Protein AF-W9G2S9-F1 (afdb_monomer_lite)

InterPro domains:
  IPR014756 Immunoglobulin E-set [SSF81296] (312-380)
  IPR025141 Domain of unknown function DUF4082 [PF13313] (405-549)
  IPR046540 N,N-dimethylformamidase beta subunit-like, C-terminal [PF20254] (1-252)

Structure (mmCIF, N/CA/C/O backbone):
data_AF-W9G2S9-F1
#
_entry.id   AF-W9G2S9-F1
#
loop_
_atom_site.group_PDB
_atom_site.id
_atom_site.type_symbol
_atom_site.label_atom_id
_atom_site.label_alt_id
_atom_site.label_comp_id
_atom_site.label_asym_id
_atom_site.label_entity_id
_atom_site.label_seq_id
_atom_site.pdbx_PDB_ins_code
_atom_site.Cartn_x
_atom_site.Cartn_y
_atom_site.Cartn_z
_at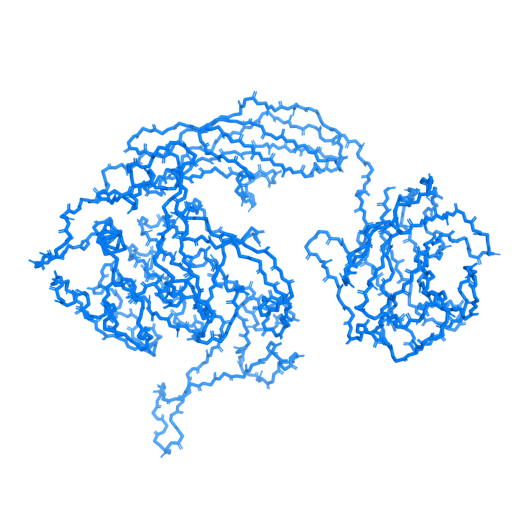om_site.occupancy
_atom_site.B_iso_or_equiv
_atom_site.auth_seq_id
_atom_site.auth_comp_id
_atom_site.auth_asym_id
_atom_site.auth_atom_id
_atom_site.pdbx_PDB_model_num
ATOM 1 N N . TYR A 1 1 ? 0.382 -3.403 25.874 1.00 88.31 1 TYR A N 1
ATOM 2 C CA . TYR A 1 1 ? -0.027 -2.939 27.218 1.00 88.31 1 TYR A CA 1
ATOM 3 C C . TYR A 1 1 ? -0.765 -1.590 27.202 1.00 88.31 1 TYR A C 1
ATOM 5 O O . TYR A 1 1 ? -1.864 -1.560 27.743 1.00 88.31 1 TYR A O 1
ATOM 13 N N . PRO A 1 2 ? -0.284 -0.513 26.546 1.00 94.88 2 PRO A N 1
ATOM 14 C CA . PRO A 1 2 ? -0.912 0.822 26.640 1.00 94.88 2 PRO A CA 1
ATOM 15 C C . PRO A 1 2 ? -2.364 0.879 26.147 1.00 94.88 2 PRO A C 1
ATOM 17 O O . PRO A 1 2 ? -3.220 1.477 26.788 1.00 94.88 2 PRO A O 1
ATOM 20 N N . MET A 1 3 ? -2.672 0.163 25.059 1.00 97.12 3 MET A N 1
ATOM 21 C CA . MET A 1 3 ? -4.046 0.021 24.559 1.00 97.12 3 MET A CA 1
ATOM 22 C C . MET A 1 3 ? -4.987 -0.608 25.594 1.00 97.12 3 MET A C 1
ATOM 24 O O . MET A 1 3 ? -6.115 -0.159 25.731 1.00 97.12 3 MET A O 1
ATOM 28 N N . ILE A 1 4 ? -4.530 -1.633 26.322 1.00 96.38 4 ILE A N 1
ATOM 29 C CA . ILE A 1 4 ? -5.339 -2.322 27.338 1.00 96.38 4 ILE A CA 1
ATOM 30 C C . ILE A 1 4 ? -5.705 -1.346 28.453 1.00 96.38 4 ILE A C 1
ATOM 32 O O . ILE A 1 4 ? -6.880 -1.183 28.763 1.00 96.38 4 ILE A O 1
ATOM 36 N N . ARG A 1 5 ? -4.703 -0.637 28.990 1.00 96.06 5 ARG A N 1
ATOM 37 C CA . ARG A 1 5 ? -4.917 0.387 30.019 1.00 96.06 5 ARG A CA 1
ATOM 38 C C . ARG A 1 5 ? -5.914 1.441 29.564 1.00 96.06 5 ARG A C 1
ATOM 40 O O . ARG A 1 5 ? -6.806 1.794 30.324 1.00 96.06 5 ARG A O 1
ATOM 47 N N . TRP A 1 6 ? -5.750 1.931 28.336 1.00 97.69 6 TRP A N 1
ATOM 48 C CA . TRP A 1 6 ? -6.639 2.932 27.765 1.00 97.69 6 TRP A CA 1
ATOM 49 C C . TRP A 1 6 ? -8.068 2.395 27.641 1.00 97.69 6 TRP A C 1
ATOM 51 O O . TRP A 1 6 ? -8.980 2.973 28.215 1.00 97.69 6 TRP A O 1
ATOM 61 N N . LEU A 1 7 ? -8.265 1.247 26.985 1.00 97.81 7 LEU A N 1
ATOM 62 C CA . LEU A 1 7 ? -9.583 0.629 26.811 1.00 97.81 7 LEU A CA 1
ATOM 63 C C . LEU A 1 7 ? -10.314 0.407 28.141 1.00 97.81 7 LEU A C 1
ATOM 65 O O . LEU A 1 7 ? -11.495 0.734 28.252 1.00 97.81 7 LEU A O 1
ATOM 69 N N . GLU A 1 8 ? -9.620 -0.131 29.144 1.00 97.06 8 GLU A N 1
ATOM 70 C CA . GLU A 1 8 ? -10.202 -0.398 30.462 1.00 97.06 8 GLU A CA 1
ATOM 71 C C . GLU A 1 8 ? -10.484 0.892 31.242 1.00 97.06 8 GLU A C 1
ATOM 73 O O . GLU A 1 8 ? -11.536 0.997 31.870 1.00 97.06 8 GLU A O 1
ATOM 78 N N . ARG A 1 9 ? -9.600 1.897 31.163 1.00 96.62 9 ARG A N 1
ATOM 79 C CA . ARG A 1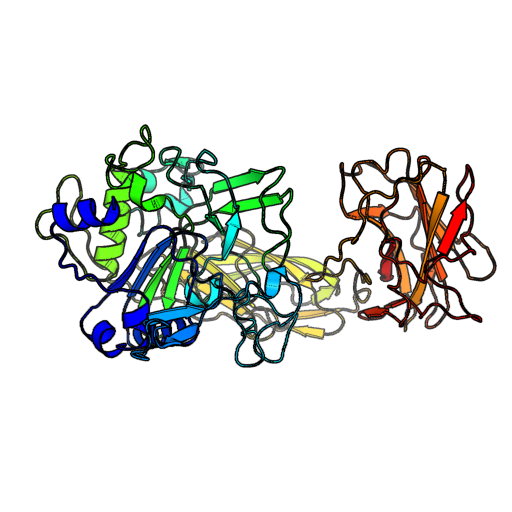 9 ? -9.802 3.210 31.800 1.00 96.62 9 ARG A CA 1
ATOM 80 C C . ARG A 1 9 ? -11.003 3.953 31.216 1.00 96.62 9 ARG A C 1
ATOM 82 O O . ARG A 1 9 ? -11.805 4.491 31.973 1.00 96.62 9 ARG A O 1
ATOM 89 N N . GLU A 1 10 ? -11.150 3.946 29.892 1.00 97.69 10 GLU A N 1
ATOM 90 C CA . GLU A 1 10 ? -12.299 4.553 29.206 1.00 97.69 10 GLU A CA 1
ATOM 91 C C . GLU A 1 10 ? -13.591 3.710 29.358 1.00 97.69 10 GLU A C 1
ATOM 93 O O . GLU A 1 10 ? -14.683 4.137 28.977 1.00 97.69 10 GLU A O 1
ATOM 98 N N . GLY A 1 11 ? -13.497 2.502 29.927 1.00 97.25 11 GLY A N 1
ATOM 99 C CA . GLY A 1 11 ? -14.644 1.651 30.240 1.00 97.25 11 GLY A CA 1
ATOM 100 C C . GLY A 1 11 ? -15.232 0.911 29.036 1.00 97.25 11 GLY A C 1
ATOM 101 O O . GLY A 1 11 ? -16.444 0.701 28.983 1.00 97.25 11 GLY A O 1
ATOM 102 N N . TYR A 1 12 ? -14.415 0.530 28.050 1.00 97.31 12 TYR A N 1
ATOM 103 C CA . TYR A 1 12 ? -14.862 -0.335 26.954 1.00 97.31 12 TYR A CA 1
ATOM 104 C C . TYR A 1 12 ? -15.063 -1.782 27.429 1.00 97.31 12 TYR A C 1
ATOM 106 O O . TYR A 1 12 ? -14.259 -2.334 28.180 1.00 97.31 12 TYR A O 1
ATOM 114 N N . GLY A 1 13 ? -16.121 -2.433 26.937 1.00 96.25 13 GLY A N 1
ATOM 115 C CA . GLY A 1 13 ? -16.363 -3.857 27.172 1.00 96.25 13 GLY A CA 1
ATOM 116 C C . GLY A 1 13 ? -15.398 -4.727 26.368 1.00 96.25 13 GLY A C 1
ATOM 117 O O . GLY A 1 13 ? -15.648 -5.003 25.197 1.00 96.25 13 GLY A O 1
ATOM 118 N N . VAL A 1 14 ? -14.301 -5.155 26.992 1.00 96.62 14 VAL A N 1
ATOM 119 C CA . VAL A 1 14 ? -13.235 -5.934 26.345 1.00 96.62 14 VAL A CA 1
ATOM 120 C C . VAL A 1 14 ? -13.203 -7.388 26.812 1.00 96.62 14 VAL A C 1
ATOM 122 O O . VAL A 1 14 ? -13.628 -7.743 27.911 1.00 96.62 14 VAL A O 1
ATOM 125 N N . SER A 1 15 ? -12.693 -8.264 25.954 1.00 96.62 15 SER A N 1
ATOM 126 C CA . SER A 1 15 ? -12.317 -9.637 26.293 1.00 96.62 15 SER A CA 1
ATOM 127 C C . SER A 1 15 ? -10.987 -9.952 25.621 1.00 96.62 15 SER A C 1
ATOM 129 O O . SER A 1 15 ? -10.675 -9.388 24.574 1.00 96.62 15 SER A O 1
ATOM 131 N N . TYR A 1 16 ? -10.214 -10.857 26.214 1.00 95.69 16 TYR A N 1
ATOM 132 C CA . TYR A 1 16 ? -8.878 -11.205 25.739 1.00 95.69 16 TYR A CA 1
ATOM 133 C C . TYR A 1 16 ? -8.849 -12.639 25.233 1.00 95.69 16 TYR A C 1
ATOM 135 O O . TYR A 1 16 ? -9.390 -13.546 25.866 1.00 95.69 16 TYR A O 1
ATOM 143 N N . ILE A 1 17 ? -8.207 -12.832 24.088 1.00 95.25 17 ILE A N 1
ATOM 144 C CA . ILE A 1 17 ? -8.108 -14.115 23.401 1.00 95.25 17 ILE A CA 1
ATOM 145 C C . ILE A 1 17 ? -6.703 -14.253 22.804 1.00 95.25 17 ILE A C 1
ATOM 147 O O . ILE A 1 17 ? -6.117 -13.257 22.380 1.00 95.25 17 ILE A O 1
ATOM 151 N N . ALA A 1 18 ? -6.136 -15.461 22.805 1.00 93.88 18 ALA A N 1
ATOM 152 C CA . ALA A 1 18 ? -4.822 -15.711 22.209 1.00 93.88 18 ALA A CA 1
ATOM 153 C C . ALA A 1 18 ? -4.940 -16.004 20.701 1.00 93.88 18 ALA A C 1
ATOM 155 O O . ALA A 1 18 ? -5.977 -16.477 20.243 1.00 93.88 18 ALA A O 1
ATOM 156 N N . GLY A 1 19 ? -3.863 -15.817 19.927 1.00 91.81 19 GLY A N 1
ATOM 157 C CA . GLY A 1 19 ? -3.857 -16.141 18.487 1.00 91.81 19 GLY A CA 1
ATOM 158 C C . GLY A 1 19 ? -4.197 -17.609 18.179 1.00 91.81 19 GLY A C 1
ATOM 159 O O . GLY A 1 19 ? -4.899 -17.916 17.223 1.00 91.81 19 GLY A O 1
ATOM 160 N N . VAL A 1 20 ? -3.809 -18.545 19.053 1.00 94.94 20 VAL A N 1
ATOM 161 C CA . VAL A 1 20 ? -4.206 -19.960 18.913 1.00 94.94 20 VAL A CA 1
ATOM 162 C C . VAL A 1 20 ? -5.720 -20.164 19.011 1.00 94.94 20 VAL A C 1
ATOM 164 O O . VAL A 1 20 ? -6.272 -21.067 18.393 1.00 94.94 20 VAL A O 1
ATOM 167 N N . ASP A 1 21 ? -6.422 -19.315 19.754 1.00 95.06 21 ASP A N 1
ATOM 168 C CA . ASP A 1 21 ? -7.862 -19.448 19.950 1.00 95.06 21 ASP A CA 1
ATOM 169 C C . ASP A 1 21 ? -8.652 -18.920 18.758 1.00 95.06 21 ASP A C 1
ATOM 171 O O . ASP A 1 21 ? -9.721 -19.444 18.457 1.00 95.06 21 ASP A O 1
ATOM 175 N N . THR A 1 22 ? -8.126 -17.926 18.043 1.00 95.25 22 THR A N 1
ATOM 176 C CA . THR A 1 22 ? -8.714 -17.471 16.778 1.00 95.25 22 THR A CA 1
ATOM 177 C C . THR A 1 22 ? -8.480 -18.480 15.645 1.00 95.25 22 THR A C 1
ATOM 179 O O . THR A 1 22 ? -9.239 -18.495 14.676 1.00 95.25 22 THR A O 1
ATOM 182 N N . ASP A 1 23 ? -7.514 -19.391 15.796 1.00 95.12 23 ASP A N 1
ATOM 183 C CA . ASP A 1 23 ? -7.329 -20.572 14.944 1.00 95.12 23 ASP A CA 1
ATOM 184 C C . ASP A 1 23 ? -8.294 -21.718 15.316 1.00 95.12 23 ASP A C 1
ATOM 186 O O . ASP A 1 23 ? -9.129 -22.122 14.505 1.00 95.12 23 ASP A O 1
ATOM 190 N N . VAL A 1 24 ? -8.229 -22.209 16.562 1.00 93.38 24 VAL A N 1
ATOM 191 C CA . VAL A 1 24 ? -8.888 -23.468 16.972 1.00 93.38 24 VAL A CA 1
ATOM 192 C C . VAL A 1 24 ? -10.272 -23.289 17.603 1.00 93.38 24 VAL A C 1
ATOM 194 O O . VAL A 1 24 ? -11.005 -24.264 17.778 1.00 93.38 24 VAL A O 1
ATOM 197 N N . ARG A 1 25 ? -10.648 -22.059 17.974 1.00 94.31 25 ARG A N 1
ATOM 198 C CA . ARG A 1 25 ? -11.937 -21.714 18.603 1.00 94.31 25 ARG A CA 1
ATOM 199 C C . ARG A 1 25 ? -12.626 -20.528 17.899 1.00 94.31 25 ARG A C 1
ATOM 201 O O . ARG A 1 25 ? -13.074 -19.597 18.577 1.00 94.31 25 ARG A O 1
ATOM 208 N N . PRO A 1 26 ? -12.784 -20.545 16.559 1.00 95.25 26 PRO A N 1
ATOM 209 C CA . PRO A 1 26 ? -13.294 -19.398 15.800 1.00 95.25 26 PRO A CA 1
ATOM 210 C C . PRO A 1 26 ? -14.712 -18.966 16.182 1.00 95.25 26 PRO A C 1
ATOM 212 O O . PRO A 1 26 ? -15.088 -17.819 15.960 1.00 95.25 26 PRO A O 1
ATOM 215 N N . GLN A 1 27 ? -15.505 -19.847 16.797 1.00 95.81 27 GLN A N 1
ATOM 216 C CA . GLN A 1 27 ? -16.826 -19.512 17.325 1.00 95.81 27 GLN A CA 1
ATOM 217 C C . GLN A 1 27 ? -16.798 -18.389 18.373 1.00 95.81 27 GLN A C 1
ATOM 219 O O . GLN A 1 27 ? -17.804 -17.705 18.537 1.00 95.81 27 GLN A O 1
ATOM 224 N N . LEU A 1 28 ? -15.667 -18.174 19.059 1.00 96.38 28 LEU A N 1
ATOM 225 C CA . LEU A 1 28 ? -15.520 -17.091 20.036 1.00 96.38 28 LEU A CA 1
ATOM 226 C C . LEU A 1 28 ? -15.569 -15.708 19.377 1.00 96.38 28 LEU A C 1
ATOM 228 O O . LEU A 1 28 ? -16.063 -14.773 19.995 1.00 96.38 28 LEU A O 1
ATOM 232 N N . LEU A 1 29 ? -15.140 -15.588 18.113 1.00 96.06 29 LEU A N 1
ATOM 233 C CA . LEU A 1 29 ? -15.200 -14.331 17.357 1.00 96.06 29 LEU A CA 1
ATOM 234 C C . LEU A 1 29 ? -16.645 -13.847 17.162 1.00 96.06 29 LEU A C 1
ATOM 236 O O . LEU A 1 29 ? -16.899 -12.651 17.131 1.00 96.06 29 LEU A O 1
ATOM 240 N N . GLY A 1 30 ? -17.610 -14.770 17.077 1.00 93.25 30 GLY A N 1
ATOM 241 C CA . GLY A 1 30 ? -19.026 -14.440 16.889 1.00 93.25 30 GLY A CA 1
ATOM 242 C C . GLY A 1 30 ? -19.706 -13.801 18.105 1.00 93.25 30 GLY A C 1
ATOM 243 O O . GLY A 1 30 ? -20.882 -13.457 18.017 1.00 93.25 30 GLY A O 1
ATOM 244 N N . LEU A 1 31 ? -19.001 -13.665 19.233 1.00 95.56 31 LEU A N 1
ATOM 245 C CA . LEU A 1 31 ? -19.508 -13.041 20.459 1.00 95.56 31 LEU A CA 1
ATOM 246 C C . LEU A 1 31 ? -19.223 -11.531 20.523 1.00 95.56 31 LEU A C 1
ATOM 248 O O . LEU A 1 31 ? -19.703 -10.863 21.439 1.00 95.56 31 LEU A O 1
ATOM 252 N N . HIS A 1 32 ? -18.466 -10.990 19.563 1.00 95.62 32 HIS A N 1
ATOM 253 C CA . HIS A 1 32 ? -17.979 -9.611 19.574 1.00 95.62 32 HIS A CA 1
ATOM 254 C C . HIS A 1 32 ? -18.249 -8.916 18.235 1.00 95.62 32 HIS A C 1
ATOM 256 O O . HIS A 1 32 ? -18.316 -9.543 17.182 1.00 95.62 32 HIS A O 1
ATOM 262 N N . SER A 1 33 ? -18.409 -7.593 18.270 1.00 95.12 33 SER A N 1
ATOM 263 C CA . SER A 1 33 ? -18.627 -6.768 17.073 1.00 95.12 33 SER A CA 1
ATOM 264 C C . SER A 1 33 ? -17.333 -6.257 16.438 1.00 95.12 33 SER A C 1
ATOM 266 O O . SER A 1 33 ? -17.356 -5.836 15.281 1.00 95.12 33 SER A O 1
ATOM 268 N N . THR A 1 34 ? -16.218 -6.290 17.172 1.00 98.00 34 THR A N 1
ATOM 269 C CA . THR A 1 34 ? -14.922 -5.768 16.731 1.00 98.00 34 THR A CA 1
ATOM 270 C C . THR A 1 34 ? -13.794 -6.657 17.239 1.00 98.00 34 THR A C 1
ATOM 272 O O . THR A 1 34 ? -13.700 -6.916 18.438 1.00 98.00 34 THR A O 1
ATOM 275 N N . PHE A 1 35 ? -12.912 -7.075 16.335 1.00 98.19 35 PHE A N 1
ATOM 276 C CA . PHE A 1 35 ? -11.618 -7.667 16.661 1.00 98.19 35 PHE A CA 1
ATOM 277 C C . PHE A 1 35 ? -10.536 -6.586 16.644 1.00 98.19 35 PHE A C 1
ATOM 279 O O . PHE A 1 35 ? -10.482 -5.777 15.716 1.00 98.19 35 PHE A O 1
ATOM 286 N N . VAL A 1 36 ? -9.669 -6.586 17.657 1.00 98.25 36 VAL A N 1
ATOM 287 C CA . VAL A 1 36 ? -8.579 -5.616 17.795 1.00 98.25 36 VAL A CA 1
ATOM 288 C C . VAL A 1 36 ? -7.249 -6.360 17.894 1.00 98.25 36 VAL A C 1
ATOM 290 O O . VAL A 1 36 ? -7.060 -7.151 18.815 1.00 98.25 36 VAL A O 1
ATOM 293 N N . SER A 1 37 ? -6.329 -6.081 16.970 1.00 97.75 37 SER A N 1
ATOM 294 C CA . SER A 1 37 ? -4.927 -6.519 17.036 1.00 97.75 37 SER A CA 1
ATOM 295 C C . SER A 1 37 ? -4.043 -5.317 17.369 1.00 97.75 37 SER A C 1
ATOM 297 O O . SER A 1 37 ? -4.291 -4.209 16.892 1.00 97.75 37 SER A O 1
ATOM 299 N N . VAL A 1 38 ? -3.062 -5.497 18.255 1.00 95.31 38 VAL A N 1
ATOM 300 C CA . VAL A 1 38 ? -2.303 -4.393 18.861 1.00 95.31 38 VAL A CA 1
ATOM 301 C C . VAL A 1 38 ? -0.838 -4.769 19.003 1.00 95.31 38 VAL A C 1
ATOM 303 O O . VAL A 1 38 ? -0.520 -5.833 19.532 1.00 95.31 38 VAL A O 1
ATOM 306 N N . GLY A 1 39 ? 0.053 -3.838 18.672 1.00 92.31 39 GLY A N 1
ATOM 307 C CA . GLY A 1 39 ? 1.484 -4.012 18.878 1.00 92.31 39 GLY A CA 1
ATOM 308 C C . GLY A 1 39 ? 2.115 -4.719 17.692 1.00 92.31 39 GLY A C 1
ATOM 309 O O . GLY A 1 39 ? 2.110 -4.159 16.607 1.00 92.31 39 GLY A O 1
ATOM 310 N N . HIS A 1 40 ? 2.700 -5.898 17.906 1.00 95.31 40 HIS A N 1
ATOM 311 C CA . HIS A 1 40 ? 3.483 -6.599 16.886 1.00 95.31 40 HIS A CA 1
ATOM 312 C C . HIS A 1 40 ? 2.947 -8.012 16.654 1.00 95.31 40 HIS A C 1
ATOM 314 O O . HIS A 1 40 ? 3.381 -8.974 17.285 1.00 95.31 40 HIS A O 1
ATOM 320 N N . ASP A 1 41 ? 1.957 -8.122 15.772 1.00 95.31 41 ASP A N 1
ATOM 321 C CA . ASP A 1 41 ? 1.219 -9.364 15.505 1.00 95.31 41 ASP A CA 1
ATOM 322 C C . ASP A 1 41 ? 1.754 -10.085 14.248 1.00 95.31 41 ASP A C 1
ATOM 324 O O . ASP A 1 41 ? 1.032 -10.322 13.279 1.00 95.31 41 ASP A O 1
ATOM 328 N N . GLU A 1 42 ? 3.064 -10.363 14.233 1.00 96.50 42 GLU A N 1
ATOM 329 C CA . GLU A 1 42 ? 3.832 -10.735 13.026 1.00 96.50 42 GLU A CA 1
ATOM 330 C C . GLU A 1 42 ? 3.528 -12.140 12.473 1.00 96.50 42 GLU A C 1
ATOM 332 O O . GLU A 1 42 ? 3.575 -12.359 11.260 1.00 96.50 42 GLU A O 1
ATOM 337 N N . TYR A 1 43 ? 3.207 -13.102 13.343 1.00 96.25 43 TYR A N 1
ATOM 338 C CA . TYR A 1 43 ? 3.066 -14.518 12.984 1.00 96.25 43 TYR A CA 1
ATOM 339 C C . TYR A 1 43 ? 1.599 -14.926 12.972 1.00 96.25 43 TYR A C 1
ATOM 341 O O . TYR A 1 43 ? 0.938 -14.901 14.006 1.00 96.25 43 TYR A O 1
ATOM 349 N N . TRP A 1 44 ? 1.112 -15.358 11.809 1.00 95.62 44 TRP A N 1
ATOM 350 C CA . TRP A 1 44 ? -0.269 -15.797 11.625 1.00 95.62 44 TRP A CA 1
ATOM 351 C C . TRP A 1 44 ? -0.343 -17.169 10.969 1.00 95.62 44 TRP A C 1
ATOM 353 O O . TRP A 1 44 ? 0.335 -17.440 9.980 1.00 95.62 44 TRP A O 1
ATOM 363 N N . SER A 1 45 ? -1.220 -18.041 11.458 1.00 93.75 45 SER A N 1
ATOM 364 C CA . SER A 1 45 ? -1.547 -19.253 10.715 1.00 93.75 45 SER A CA 1
ATOM 365 C C . SER A 1 45 ? -2.509 -18.936 9.568 1.00 93.75 45 SER A C 1
ATOM 367 O O . SER A 1 45 ? -3.278 -17.967 9.604 1.00 93.75 45 SER A O 1
ATOM 369 N N . THR A 1 46 ? -2.518 -19.794 8.545 1.00 91.12 46 THR A N 1
ATOM 370 C CA . THR A 1 46 ? -3.502 -19.682 7.454 1.00 91.12 46 THR A CA 1
ATOM 371 C C . THR A 1 46 ? -4.938 -19.786 7.986 1.00 91.12 46 THR A C 1
ATOM 373 O O . THR A 1 46 ? -5.810 -19.032 7.555 1.00 91.12 46 THR A O 1
ATOM 376 N N . THR A 1 47 ? -5.185 -20.674 8.955 1.00 93.75 47 THR A N 1
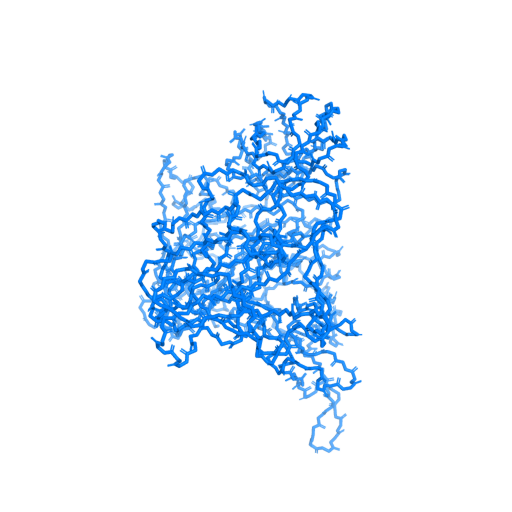ATOM 377 C CA . THR A 1 47 ? -6.508 -20.872 9.566 1.00 93.75 47 THR A CA 1
ATOM 378 C C . THR A 1 47 ? -6.944 -19.660 10.387 1.00 93.75 47 THR A C 1
ATOM 380 O O . THR A 1 47 ? -8.076 -19.207 10.237 1.00 93.75 47 THR A O 1
ATOM 383 N N . GLN A 1 48 ? -6.049 -19.078 11.190 1.00 96.06 48 GLN A N 1
ATOM 384 C CA . GLN A 1 48 ? -6.313 -17.856 11.950 1.00 96.06 48 GLN A CA 1
ATOM 385 C C . GLN A 1 48 ? -6.730 -16.713 11.018 1.00 96.06 48 GLN A C 1
ATOM 387 O O . GLN A 1 48 ? -7.771 -16.088 11.231 1.00 96.06 48 GLN A O 1
ATOM 392 N N . ARG A 1 49 ? -5.958 -16.469 9.949 1.00 95.88 49 ARG A N 1
ATOM 393 C CA . ARG A 1 49 ? -6.291 -15.438 8.955 1.00 95.88 49 ARG A CA 1
ATOM 394 C C . ARG A 1 49 ? -7.648 -15.708 8.304 1.00 95.88 49 ARG A C 1
ATOM 396 O O . ARG A 1 49 ? -8.471 -14.800 8.232 1.00 95.88 49 ARG A O 1
ATOM 403 N N . ALA A 1 50 ? -7.908 -16.948 7.886 1.00 96.06 50 ALA A N 1
ATOM 404 C CA . ALA A 1 50 ? -9.177 -17.328 7.267 1.00 96.06 50 ALA A CA 1
ATOM 405 C C . ALA A 1 50 ? -10.379 -17.133 8.208 1.00 96.06 50 ALA A C 1
ATOM 407 O O . ALA A 1 50 ? -11.419 -16.639 7.778 1.00 96.06 50 ALA A O 1
ATOM 408 N N . ASN A 1 51 ? -10.242 -17.466 9.493 1.00 98.25 51 ASN A N 1
ATOM 409 C CA . ASN A 1 51 ? -11.304 -17.290 10.484 1.00 98.25 51 ASN A CA 1
ATOM 410 C C . ASN A 1 51 ? -11.610 -15.810 10.752 1.00 98.25 51 ASN A C 1
ATOM 412 O O . ASN A 1 51 ? -12.779 -15.432 10.843 1.00 98.25 51 ASN A O 1
ATOM 416 N N . ILE A 1 52 ? -10.578 -14.965 10.839 1.00 98.25 52 ILE A N 1
ATOM 417 C CA . ILE A 1 52 ? -10.740 -13.515 11.012 1.00 98.25 52 ILE A CA 1
ATOM 418 C C . ILE A 1 52 ? -11.372 -12.878 9.767 1.00 98.25 52 ILE A C 1
ATOM 420 O O . ILE A 1 52 ? -12.305 -12.085 9.894 1.00 98.25 52 ILE A O 1
ATOM 424 N N . GLU A 1 53 ? -10.940 -13.270 8.565 1.00 97.94 53 GLU A N 1
ATOM 425 C CA . GLU A 1 53 ? -11.563 -12.844 7.303 1.00 97.94 53 GLU A CA 1
ATOM 426 C C . GLU A 1 53 ? -13.034 -13.283 7.228 1.00 97.94 53 GLU A C 1
ATOM 428 O O . GLU A 1 53 ? -13.904 -12.470 6.923 1.00 97.94 53 GLU A O 1
ATOM 433 N N . ALA A 1 54 ? -13.347 -14.526 7.602 1.00 98.50 54 ALA A N 1
ATOM 434 C CA . ALA A 1 54 ? -14.719 -15.025 7.626 1.00 98.50 54 ALA A CA 1
ATOM 435 C C . ALA A 1 54 ? -15.605 -14.286 8.645 1.00 98.50 54 ALA A C 1
ATOM 437 O O . ALA A 1 54 ? -16.794 -14.083 8.398 1.00 98.50 54 ALA A O 1
ATOM 438 N N . ALA A 1 55 ? -15.052 -13.877 9.788 1.00 98.44 55 ALA A N 1
ATOM 439 C CA . ALA A 1 55 ? -15.774 -13.079 10.772 1.00 98.44 55 ALA A CA 1
ATOM 440 C C . ALA A 1 55 ? -16.015 -11.641 10.272 1.00 98.44 55 ALA A C 1
ATOM 442 O O . ALA A 1 55 ? -17.134 -11.134 10.403 1.00 98.44 55 ALA A O 1
ATOM 443 N N . ARG A 1 56 ? -15.030 -11.023 9.599 1.00 98.62 56 ARG A N 1
ATOM 444 C CA . ARG A 1 56 ? -15.216 -9.752 8.875 1.00 98.62 56 ARG A CA 1
ATOM 445 C C . ARG A 1 56 ? -16.333 -9.856 7.852 1.00 98.62 56 ARG A C 1
ATOM 447 O O . ARG A 1 56 ? -17.215 -9.001 7.806 1.00 98.62 56 ARG A O 1
ATOM 454 N N . ASP A 1 57 ? -16.348 -10.929 7.074 1.00 98.31 57 ASP A N 1
ATOM 455 C CA . ASP A 1 57 ? -17.338 -11.145 6.018 1.00 98.31 57 ASP A CA 1
ATOM 456 C C . ASP A 1 57 ? -18.751 -11.427 6.575 1.00 98.31 57 ASP A C 1
ATOM 458 O O . ASP A 1 57 ? -19.735 -11.349 5.842 1.00 98.31 57 ASP A O 1
ATOM 462 N N . ARG A 1 58 ? -18.880 -11.661 7.891 1.00 97.56 58 ARG A N 1
ATOM 463 C CA . ARG A 1 58 ? -20.156 -11.723 8.632 1.00 97.56 58 ARG A CA 1
ATOM 464 C C . ARG A 1 58 ? -20.514 -10.427 9.371 1.00 97.56 58 ARG A C 1
ATOM 466 O O . ARG A 1 58 ? -21.519 -10.397 10.073 1.00 97.56 58 ARG A O 1
ATOM 473 N N . GLY A 1 59 ? -19.726 -9.364 9.205 1.00 97.75 59 GLY A N 1
ATOM 474 C CA . GLY A 1 59 ? -20.017 -8.027 9.731 1.00 97.75 59 GLY A CA 1
ATOM 475 C C . GLY A 1 59 ? -19.213 -7.616 10.968 1.00 97.75 59 GLY A C 1
ATOM 476 O O . GLY A 1 59 ? -19.449 -6.527 11.487 1.00 97.75 59 GLY A O 1
ATOM 477 N N . MET A 1 60 ? -18.264 -8.433 11.438 1.00 98.44 60 MET A N 1
ATOM 478 C CA . MET A 1 60 ? -17.361 -8.040 12.526 1.00 98.44 60 MET A CA 1
ATOM 479 C C . MET A 1 60 ? -16.329 -7.022 12.024 1.00 98.44 60 MET A C 1
ATOM 481 O O . MET A 1 60 ? -15.653 -7.258 11.026 1.00 98.44 60 MET A O 1
ATOM 485 N N . ASN A 1 61 ? -16.168 -5.898 12.714 1.00 98.81 61 ASN A N 1
ATOM 486 C CA . ASN A 1 61 ? -15.141 -4.916 12.373 1.00 98.81 61 ASN A CA 1
ATOM 487 C C . ASN A 1 61 ? -13.743 -5.428 12.748 1.00 98.81 61 ASN A C 1
ATOM 489 O O . ASN A 1 61 ? -13.595 -6.187 13.706 1.00 98.81 61 ASN A O 1
ATOM 493 N N . LEU A 1 62 ? -12.714 -4.973 12.036 1.00 98.88 62 LEU A N 1
ATOM 494 C CA . LEU A 1 62 ? -11.315 -5.271 12.347 1.00 98.88 62 LEU A CA 1
ATOM 495 C C . LEU A 1 62 ? -10.547 -3.964 12.592 1.00 98.88 62 LEU A C 1
ATOM 497 O O . LEU A 1 62 ? -10.604 -3.050 11.772 1.00 98.88 62 LEU A O 1
ATOM 501 N N . ALA A 1 63 ? -9.804 -3.872 13.690 1.00 98.75 63 ALA A N 1
ATOM 502 C CA . ALA A 1 63 ? -8.935 -2.736 13.984 1.00 98.75 63 ALA A CA 1
ATOM 503 C C . ALA A 1 63 ? -7.509 -3.219 14.272 1.00 98.75 63 ALA A C 1
ATOM 505 O O . ALA A 1 63 ? -7.253 -3.857 15.294 1.00 98.75 63 ALA A O 1
ATOM 506 N N . PHE A 1 64 ? -6.582 -2.905 13.372 1.00 98.75 64 PHE A N 1
ATOM 507 C CA . PHE A 1 64 ? -5.166 -3.227 13.495 1.00 98.75 64 PHE A CA 1
ATOM 508 C C . PHE A 1 64 ? -4.405 -1.988 13.969 1.00 98.75 64 PHE A C 1
ATOM 510 O O . PHE A 1 64 ? -4.140 -1.060 13.211 1.00 98.75 64 PHE A O 1
ATOM 517 N N . PHE A 1 65 ? -4.043 -1.966 15.247 1.00 98.56 65 PHE A N 1
ATOM 518 C CA . PHE A 1 65 ? -3.117 -0.997 15.835 1.00 98.56 65 PHE A CA 1
ATOM 519 C C . PHE A 1 65 ? -1.714 -1.608 15.892 1.00 98.56 65 PHE A C 1
ATOM 521 O O . PHE A 1 65 ? -1.108 -1.715 16.963 1.00 98.56 65 PHE A O 1
ATOM 528 N N . SER A 1 66 ? -1.274 -2.087 14.729 1.00 96.81 66 SER A N 1
ATOM 529 C CA . SER A 1 66 ? -0.056 -2.858 14.503 1.00 96.81 66 SER A CA 1
ATOM 530 C C . SER A 1 66 ? 0.652 -2.358 13.245 1.00 96.81 66 SER A C 1
ATOM 532 O O . SER A 1 66 ? 0.079 -1.603 12.454 1.00 96.81 66 SER A O 1
ATOM 534 N N . GLY A 1 67 ? 1.917 -2.745 13.119 1.00 96.19 67 GLY A N 1
ATOM 535 C CA . GLY A 1 67 ? 2.656 -2.809 11.864 1.00 96.19 67 GLY A CA 1
ATOM 536 C C . GLY A 1 67 ? 3.322 -4.181 11.776 1.00 96.19 67 GLY A C 1
ATOM 537 O O . GLY A 1 67 ? 3.451 -4.874 12.791 1.00 96.19 67 GLY A O 1
ATOM 538 N N . ASN A 1 68 ? 3.731 -4.578 10.577 1.00 97.31 68 ASN A N 1
ATOM 539 C CA . ASN A 1 68 ? 4.265 -5.908 10.298 1.00 97.31 68 ASN A CA 1
ATOM 540 C C . ASN A 1 68 ? 3.350 -7.064 10.739 1.00 97.31 68 ASN A C 1
ATOM 542 O O . ASN A 1 68 ? 3.824 -8.164 11.007 1.00 97.31 68 ASN A O 1
ATOM 546 N N . GLU A 1 69 ? 2.035 -6.848 10.826 1.00 96.88 69 GLU A N 1
ATOM 547 C CA . GLU A 1 69 ? 1.097 -7.931 11.105 1.00 96.88 69 GLU A CA 1
ATOM 548 C C . GLU A 1 69 ? 0.930 -8.877 9.911 1.00 96.88 69 GLU A C 1
ATOM 550 O O . GLU A 1 69 ? 1.070 -8.474 8.761 1.00 96.88 69 GLU A O 1
ATOM 555 N N . MET A 1 70 ? 0.574 -10.140 10.170 1.00 95.81 70 MET A N 1
ATOM 556 C CA . MET A 1 70 ? 0.319 -11.156 9.129 1.00 95.81 70 MET A CA 1
ATOM 557 C C . MET A 1 70 ? 1.501 -11.439 8.182 1.00 95.81 70 MET A C 1
ATOM 559 O O . MET A 1 70 ? 1.307 -11.988 7.090 1.00 95.81 70 MET A O 1
ATOM 563 N N . PHE A 1 71 ? 2.723 -11.090 8.576 1.00 95.44 71 PHE A N 1
ATOM 564 C CA . PHE A 1 71 ? 3.888 -11.186 7.707 1.00 95.44 71 PHE A CA 1
ATOM 565 C C . PHE A 1 71 ? 4.369 -12.629 7.537 1.00 95.44 71 PHE A C 1
ATOM 567 O O . PHE A 1 71 ? 4.425 -13.129 6.409 1.00 95.44 71 PHE A O 1
ATOM 574 N N . TRP A 1 72 ? 4.650 -13.331 8.641 1.00 94.75 72 TRP A N 1
ATOM 575 C CA . TRP A 1 72 ? 5.078 -14.734 8.624 1.00 94.75 72 TRP A CA 1
ATOM 576 C C . TRP A 1 72 ? 3.908 -15.692 8.777 1.00 94.75 72 TRP A C 1
ATOM 578 O O . TRP A 1 72 ? 3.024 -15.500 9.614 1.00 94.75 72 TRP A O 1
ATOM 588 N N . GLN A 1 73 ? 3.954 -16.784 8.016 1.00 92.88 73 GLN A N 1
ATOM 589 C CA . GLN A 1 73 ? 3.055 -17.905 8.237 1.00 92.88 73 GLN A CA 1
ATOM 590 C C . GLN A 1 73 ? 3.605 -18.855 9.294 1.00 92.88 73 GLN A C 1
ATOM 592 O O . GLN A 1 73 ? 4.791 -19.160 9.316 1.00 92.88 73 GLN A O 1
ATOM 597 N N . HIS A 1 74 ? 2.727 -19.405 10.123 1.00 93.12 74 HIS A N 1
ATOM 598 C CA . HIS A 1 74 ? 3.069 -20.538 10.977 1.00 93.12 74 HIS A CA 1
ATOM 599 C C . HIS A 1 74 ? 1.984 -21.612 10.927 1.00 93.12 74 HIS A C 1
ATOM 601 O O . HIS A 1 74 ? 0.902 -21.432 10.363 1.00 93.12 74 HIS A O 1
ATOM 607 N N . ARG A 1 75 ? 2.265 -22.741 11.570 1.00 91.56 75 ARG A N 1
ATOM 608 C CA . ARG A 1 75 ? 1.260 -23.756 11.888 1.00 91.56 75 ARG A CA 1
ATOM 609 C C . ARG A 1 75 ? 1.313 -24.126 13.360 1.00 91.56 75 ARG A C 1
ATOM 611 O O . ARG A 1 75 ? 2.324 -23.905 14.029 1.00 91.56 75 ARG A O 1
ATOM 618 N N . TRP A 1 76 ? 0.218 -24.693 13.841 1.00 92.75 76 TRP A N 1
ATOM 619 C CA . TRP A 1 76 ? 0.130 -25.268 15.172 1.00 92.75 76 TRP A CA 1
ATOM 620 C C . TRP A 1 76 ? 0.411 -26.768 15.135 1.00 92.75 76 TRP A C 1
ATOM 622 O O . TRP A 1 76 ? -0.122 -27.495 14.299 1.00 92.75 76 TRP A O 1
ATOM 632 N N . GLU A 1 77 ? 1.221 -27.230 16.077 1.00 91.94 77 GLU A N 1
ATOM 633 C CA . GLU A 1 77 ? 1.593 -28.627 16.271 1.00 91.94 77 GLU A CA 1
ATOM 634 C C . GLU A 1 77 ? 1.263 -29.076 17.710 1.00 91.94 77 GLU A C 1
ATOM 636 O O . GLU A 1 77 ? 1.050 -28.238 18.603 1.00 91.94 77 GLU A O 1
ATOM 641 N N . PRO A 1 78 ? 1.161 -30.396 17.957 1.00 94.00 78 PRO A N 1
ATOM 642 C CA . PRO A 1 78 ? 1.030 -30.932 19.306 1.00 94.00 78 PRO A CA 1
ATOM 643 C C . PRO A 1 78 ? 2.213 -30.568 20.211 1.00 94.00 78 PRO A C 1
ATOM 645 O O . PRO A 1 78 ? 3.312 -30.304 19.730 1.00 94.00 78 PRO A O 1
ATOM 648 N N . SER A 1 79 ? 2.004 -30.607 21.528 1.00 95.19 79 SER A N 1
ATOM 649 C CA . SER A 1 79 ? 3.066 -30.378 22.512 1.00 95.19 79 SER A CA 1
ATOM 650 C C . SER A 1 79 ? 4.210 -31.390 22.386 1.00 95.19 79 SER A C 1
ATOM 652 O O . SER A 1 79 ? 4.001 -32.577 22.126 1.00 95.19 79 SER A O 1
ATOM 654 N N . ILE A 1 80 ? 5.429 -30.920 22.661 1.00 94.69 80 ILE A N 1
ATOM 655 C CA . ILE A 1 80 ? 6.655 -31.738 22.679 1.00 94.69 80 ILE A CA 1
ATOM 656 C C . ILE A 1 80 ? 6.952 -32.373 24.051 1.00 94.69 80 ILE A C 1
ATOM 658 O O . ILE A 1 80 ? 7.975 -33.025 24.224 1.00 94.69 80 ILE A O 1
ATOM 662 N N . ASP A 1 81 ? 6.063 -32.193 25.031 1.00 95.56 81 ASP A N 1
ATOM 663 C CA . ASP A 1 81 ? 6.199 -32.690 26.411 1.00 95.56 81 ASP A CA 1
ATOM 664 C C . ASP A 1 81 ? 5.777 -34.163 26.591 1.00 95.56 81 ASP A C 1
ATOM 666 O O . ASP A 1 81 ? 5.682 -34.657 27.712 1.00 95.56 81 ASP A O 1
ATOM 670 N N . GLY A 1 82 ? 5.496 -34.864 25.488 1.00 94.12 82 GLY A N 1
ATOM 671 C CA . GLY A 1 82 ? 5.037 -36.254 25.477 1.00 94.12 82 GLY A CA 1
ATOM 672 C C . GLY A 1 82 ? 3.526 -36.439 25.655 1.00 94.12 82 GLY A C 1
ATOM 673 O O . GLY A 1 82 ? 3.043 -37.550 25.455 1.00 94.12 82 GLY A O 1
ATOM 674 N N . THR A 1 83 ? 2.761 -35.384 25.972 1.00 95.38 83 THR A N 1
ATOM 675 C CA . THR A 1 83 ? 1.289 -35.473 26.077 1.00 95.38 83 THR A CA 1
ATOM 676 C C . THR A 1 83 ? 0.581 -35.357 24.726 1.00 95.38 83 THR A C 1
ATOM 678 O O . THR A 1 83 ? -0.585 -35.731 24.612 1.00 95.38 83 THR A O 1
ATOM 681 N N . SER A 1 84 ? 1.274 -34.838 23.703 1.00 94.50 84 SER A N 1
ATOM 682 C CA . SER A 1 84 ? 0.734 -34.581 22.360 1.00 94.50 84 SER A CA 1
ATOM 683 C C . SER A 1 84 ? -0.550 -33.743 22.371 1.00 94.50 84 SER A C 1
ATOM 685 O O . SER A 1 84 ? -1.438 -33.929 21.538 1.00 94.50 84 SER A O 1
ATOM 687 N N . THR A 1 85 ? -0.650 -32.790 23.298 1.00 95.00 85 THR A N 1
ATOM 688 C CA . THR A 1 85 ? -1.791 -31.874 23.375 1.00 95.00 85 THR A CA 1
ATOM 689 C C . THR A 1 85 ? -1.814 -30.985 22.121 1.00 95.00 85 THR A C 1
ATOM 691 O O . THR A 1 85 ? -0.827 -30.282 21.894 1.00 95.00 85 THR A O 1
ATOM 694 N N . PRO A 1 86 ? -2.890 -30.972 21.305 1.00 91.44 86 PRO A N 1
ATOM 695 C CA . PRO A 1 86 ? -2.957 -30.153 20.091 1.00 91.44 86 PRO A CA 1
ATOM 696 C C . PRO A 1 86 ? -2.792 -28.653 20.371 1.00 91.44 86 PRO A C 1
ATOM 698 O O . PRO A 1 86 ? -3.227 -28.165 21.415 1.00 91.44 86 PRO A O 1
ATOM 701 N N . GLY A 1 87 ? -2.212 -27.907 19.425 1.00 89.50 87 GLY A N 1
ATOM 702 C CA . GLY A 1 87 ? -2.162 -26.442 19.503 1.00 89.50 87 GLY A CA 1
ATOM 703 C C . GLY A 1 87 ? -1.185 -25.885 20.538 1.00 89.50 87 GLY A C 1
ATOM 704 O O . GLY A 1 87 ? -1.435 -24.825 21.105 1.00 89.50 87 GLY A O 1
ATOM 705 N N . ARG A 1 88 ? -0.102 -26.607 20.846 1.00 93.56 88 ARG A N 1
ATOM 706 C CA . ARG A 1 88 ? 0.851 -26.225 21.906 1.00 93.56 88 ARG A CA 1
ATOM 707 C C . ARG A 1 88 ? 2.244 -25.869 21.406 1.00 93.56 88 ARG A C 1
ATOM 709 O O . ARG A 1 88 ? 3.018 -25.304 22.173 1.00 93.56 88 ARG A O 1
ATOM 716 N N . THR A 1 89 ? 2.535 -26.132 20.139 1.00 93.56 89 THR A N 1
ATOM 717 C CA . THR A 1 89 ? 3.797 -25.758 19.501 1.00 93.56 89 THR A CA 1
ATOM 718 C C . THR A 1 89 ? 3.509 -24.905 18.271 1.00 93.56 89 THR A C 1
ATOM 720 O O . THR A 1 89 ? 2.751 -25.316 17.397 1.00 93.56 89 THR A O 1
ATOM 723 N N . LEU A 1 90 ? 4.083 -23.701 18.217 1.00 93.81 90 LEU A N 1
ATOM 724 C CA . LEU A 1 90 ? 4.085 -22.858 17.021 1.00 93.81 90 LEU A CA 1
ATOM 725 C C . LEU A 1 90 ? 5.323 -23.205 16.198 1.00 93.81 90 LEU A C 1
ATOM 727 O O . LEU A 1 90 ? 6.441 -23.054 16.692 1.00 93.81 90 LEU A O 1
ATOM 731 N N . THR A 1 91 ? 5.128 -23.620 14.948 1.00 92.81 91 THR A N 1
ATOM 732 C CA . THR A 1 91 ? 6.232 -23.962 14.042 1.00 92.81 91 THR A CA 1
ATOM 733 C C . THR A 1 91 ? 6.230 -23.040 12.829 1.00 92.81 91 THR A C 1
ATOM 735 O O . THR A 1 91 ? 5.239 -22.952 12.102 1.00 92.81 91 THR A O 1
ATOM 738 N N . SER A 1 92 ? 7.361 -22.362 12.618 1.00 92.56 92 SER A N 1
ATOM 739 C CA . SER A 1 92 ? 7.607 -21.437 11.511 1.00 92.56 92 SER A CA 1
ATOM 740 C C . SER A 1 92 ? 9.049 -21.592 11.028 1.00 92.56 92 SER A C 1
ATOM 742 O O . SER A 1 92 ? 9.984 -21.141 11.687 1.00 92.56 92 SER A O 1
ATOM 744 N N . TYR A 1 93 ? 9.245 -22.211 9.868 1.00 91.38 93 TYR A N 1
ATOM 745 C CA . TYR A 1 93 ? 10.499 -22.107 9.121 1.00 91.38 93 TYR A CA 1
ATOM 746 C C . TYR A 1 93 ? 10.465 -20.818 8.308 1.00 91.38 93 TYR A C 1
ATOM 748 O O . TYR A 1 93 ? 9.490 -20.573 7.598 1.00 91.38 93 TYR A O 1
ATOM 756 N N . LYS A 1 94 ? 11.514 -19.997 8.382 1.00 91.62 94 LYS A N 1
ATOM 757 C CA . LYS A 1 94 ? 11.593 -18.738 7.630 1.00 91.62 94 LYS A CA 1
ATOM 758 C C . LYS A 1 94 ? 11.976 -19.014 6.174 1.00 91.62 94 LYS A C 1
ATOM 760 O O . LYS A 1 94 ? 12.994 -18.546 5.688 1.00 91.62 94 LYS A O 1
ATOM 765 N N . GLU A 1 95 ? 11.134 -19.753 5.457 1.00 88.69 95 GLU A N 1
ATOM 766 C CA . GLU A 1 95 ? 11.424 -20.298 4.119 1.00 88.69 95 GLU A CA 1
ATOM 767 C C . GLU A 1 95 ? 11.682 -19.212 3.065 1.00 88.69 95 GLU A C 1
ATOM 769 O O . GLU A 1 95 ? 12.509 -19.379 2.169 1.00 88.69 95 GLU A O 1
ATOM 774 N N . THR A 1 96 ? 11.038 -18.050 3.206 1.00 87.19 96 THR A N 1
ATOM 775 C CA . THR A 1 96 ? 11.340 -16.849 2.410 1.00 87.19 96 THR A CA 1
ATOM 776 C C . THR A 1 96 ? 12.789 -16.396 2.588 1.00 87.19 96 THR A C 1
ATOM 778 O O . THR A 1 96 ? 13.407 -15.969 1.610 1.00 87.19 96 THR A O 1
ATOM 781 N N . HIS A 1 97 ? 13.322 -16.504 3.806 1.00 88.69 97 HIS A N 1
ATOM 782 C CA . HIS A 1 97 ? 14.701 -16.162 4.143 1.00 88.69 97 HIS A CA 1
ATOM 783 C C . HIS A 1 97 ? 15.684 -17.231 3.696 1.00 88.69 97 HIS A C 1
ATOM 785 O O . HIS A 1 97 ? 16.679 -16.924 3.042 1.00 88.69 97 HIS A O 1
ATOM 791 N N . ASP A 1 98 ? 15.346 -18.489 3.956 1.00 87.50 98 ASP A N 1
ATOM 792 C CA . ASP A 1 98 ? 16.153 -19.631 3.532 1.00 87.50 98 ASP A CA 1
ATOM 793 C C . ASP A 1 98 ? 16.168 -19.782 1.998 1.00 87.50 98 ASP A C 1
ATOM 795 O O . ASP A 1 98 ? 17.000 -20.501 1.442 1.00 87.50 98 ASP A O 1
ATOM 799 N N . ASN A 1 99 ? 15.262 -19.082 1.297 1.00 85.06 99 ASN A N 1
ATOM 800 C CA . ASN A 1 99 ? 15.081 -19.112 -0.153 1.00 85.06 99 ASN A CA 1
ATOM 801 C C . ASN A 1 99 ? 14.931 -20.554 -0.675 1.00 85.06 99 ASN A C 1
ATOM 803 O O . ASN A 1 99 ? 15.441 -20.917 -1.738 1.00 85.06 99 ASN A O 1
ATOM 807 N N . THR A 1 100 ? 14.230 -21.376 0.103 1.00 81.44 100 THR A N 1
ATOM 808 C CA . THR A 1 100 ? 13.904 -22.768 -0.194 1.00 81.44 100 THR A CA 1
ATOM 809 C C . THR A 1 100 ? 12.734 -23.202 0.681 1.00 81.44 100 THR A C 1
ATOM 811 O O . THR A 1 100 ? 12.635 -22.790 1.835 1.00 81.44 100 THR A O 1
ATOM 814 N N . GLN A 1 101 ? 11.863 -24.065 0.156 1.00 76.81 101 GLN A N 1
ATOM 815 C CA . GLN A 1 101 ? 10.869 -24.738 0.988 1.00 76.81 101 GLN A CA 1
ATOM 816 C C . GLN A 1 101 ? 11.585 -25.841 1.786 1.00 76.81 101 GLN A C 1
ATOM 818 O O . GLN A 1 101 ? 12.095 -26.800 1.204 1.00 76.81 101 GLN A O 1
ATOM 823 N N . VAL A 1 102 ? 11.680 -25.667 3.104 1.00 80.50 102 VAL A N 1
ATOM 824 C CA . VAL A 1 102 ? 12.316 -26.616 4.033 1.00 80.50 102 VAL A CA 1
ATOM 825 C C . VAL A 1 102 ? 11.275 -27.596 4.568 1.00 80.50 102 VAL A C 1
ATOM 827 O O . VAL A 1 102 ? 11.564 -28.776 4.770 1.00 80.50 102 VAL A O 1
ATOM 830 N N . SER A 1 103 ? 10.046 -27.126 4.781 1.00 73.12 103 SER A N 1
ATOM 831 C CA . SER A 1 103 ? 8.957 -27.950 5.280 1.00 73.12 103 SER A CA 1
ATOM 832 C C . SER A 1 103 ? 8.314 -28.749 4.152 1.00 73.12 103 SER A C 1
ATOM 834 O O . SER A 1 103 ? 7.865 -28.204 3.148 1.00 73.12 103 SER A O 1
ATOM 836 N N . THR A 1 104 ? 8.196 -30.061 4.335 1.00 69.69 104 THR A N 1
ATOM 837 C CA . THR A 1 104 ? 7.523 -30.944 3.372 1.00 69.69 104 THR A CA 1
ATOM 838 C C . THR A 1 104 ? 5.999 -30.947 3.510 1.00 69.69 104 THR A C 1
ATOM 840 O O . THR A 1 104 ? 5.321 -31.510 2.654 1.00 69.69 104 THR A O 1
ATOM 843 N N . THR A 1 105 ? 5.451 -30.345 4.573 1.00 70.75 105 THR A N 1
ATOM 844 C CA . THR A 1 105 ? 4.035 -30.477 4.955 1.00 70.75 105 THR A CA 1
ATOM 845 C C . THR A 1 105 ? 3.220 -29.194 4.805 1.00 70.75 105 THR A C 1
ATOM 847 O O . THR A 1 105 ? 2.022 -29.288 4.552 1.00 70.75 105 THR A O 1
ATOM 850 N N . SER A 1 106 ? 3.823 -28.007 4.936 1.00 80.31 106 SER A N 1
ATOM 851 C CA . SER A 1 106 ? 3.140 -26.724 4.714 1.00 80.31 106 SER A CA 1
ATOM 852 C C . SER A 1 106 ? 4.138 -25.580 4.548 1.00 80.31 106 SER A C 1
ATOM 854 O O . SER A 1 106 ? 5.191 -25.598 5.178 1.00 80.31 106 SER A O 1
ATOM 856 N N . TRP A 1 107 ? 3.773 -24.543 3.797 1.00 85.06 107 TRP A N 1
ATOM 857 C CA . TRP A 1 107 ? 4.551 -23.303 3.754 1.00 85.06 107 TRP A CA 1
ATOM 858 C C . TRP A 1 107 ? 4.465 -22.544 5.080 1.00 85.06 107 TRP A C 1
ATOM 860 O O . TRP A 1 107 ? 3.390 -22.442 5.673 1.00 85.06 107 TRP A O 1
ATOM 870 N N . THR A 1 108 ? 5.592 -21.998 5.525 1.00 89.94 108 THR A N 1
ATOM 871 C CA . THR A 1 108 ? 5.689 -21.096 6.686 1.00 89.94 108 THR A CA 1
ATOM 872 C C . THR A 1 108 ? 6.552 -19.860 6.403 1.00 89.94 108 THR A C 1
ATOM 874 O O . THR A 1 108 ? 6.952 -19.144 7.318 1.00 89.94 108 THR A O 1
ATOM 877 N N . GLY A 1 109 ? 6.875 -19.589 5.135 1.00 90.62 109 GLY A N 1
ATOM 878 C CA . GLY A 1 109 ? 7.484 -18.317 4.748 1.00 90.62 109 GLY A CA 1
ATOM 879 C C . GLY A 1 109 ? 6.485 -17.152 4.780 1.00 90.62 109 GLY A C 1
ATOM 880 O O . GLY A 1 109 ? 5.372 -17.271 5.299 1.00 90.62 109 GLY A O 1
ATOM 881 N N . THR A 1 110 ? 6.865 -16.003 4.223 1.00 91.38 110 THR A N 1
ATOM 882 C CA . THR A 1 110 ? 6.004 -14.818 4.257 1.00 91.38 110 THR A CA 1
ATOM 883 C C . THR A 1 110 ? 4.737 -15.019 3.431 1.00 91.38 110 THR A C 1
ATOM 885 O O . THR A 1 110 ? 4.700 -15.795 2.469 1.00 91.38 110 THR A O 1
ATOM 888 N N . THR A 1 111 ? 3.656 -14.341 3.814 1.00 88.25 111 THR A N 1
ATOM 889 C CA . THR A 1 111 ? 2.350 -14.451 3.138 1.00 88.25 111 THR A CA 1
ATOM 890 C C . THR A 1 111 ? 2.370 -13.912 1.706 1.00 88.25 111 THR A C 1
ATOM 892 O O . THR A 1 111 ? 1.665 -14.421 0.836 1.00 88.25 111 THR A O 1
ATOM 895 N N . ARG A 1 112 ? 3.230 -12.929 1.434 1.00 86.62 112 ARG A N 1
ATOM 896 C CA . ARG A 1 112 ? 3.394 -12.282 0.124 1.00 86.62 112 ARG A CA 1
ATOM 897 C C . ARG A 1 112 ? 4.336 -12.999 -0.851 1.00 86.62 112 ARG A C 1
ATOM 899 O O . ARG A 1 112 ? 4.430 -12.580 -2.003 1.00 86.62 112 ARG A O 1
ATOM 906 N N . ASP A 1 113 ? 5.082 -14.013 -0.410 1.00 84.06 113 ASP A N 1
ATOM 907 C CA . ASP A 1 113 ? 6.087 -14.670 -1.253 1.00 84.06 113 ASP A CA 1
ATOM 908 C C . ASP A 1 113 ? 5.430 -15.460 -2.391 1.00 84.06 113 ASP A C 1
ATOM 910 O O . ASP A 1 113 ? 4.574 -16.310 -2.163 1.00 84.06 113 ASP A O 1
ATOM 914 N N . THR A 1 114 ? 5.846 -15.196 -3.629 1.00 78.25 114 THR A N 1
ATOM 915 C CA . THR A 1 114 ? 5.336 -15.889 -4.825 1.00 78.25 114 THR A CA 1
ATOM 916 C C . THR A 1 114 ? 6.374 -16.807 -5.473 1.00 78.25 114 THR A C 1
ATOM 918 O O . THR A 1 114 ? 6.082 -17.459 -6.475 1.00 78.25 114 THR A O 1
ATOM 921 N N . ARG A 1 115 ? 7.595 -16.890 -4.923 1.00 75.12 115 ARG A N 1
ATOM 922 C CA . ARG A 1 115 ? 8.702 -17.659 -5.522 1.00 75.12 115 ARG A CA 1
ATOM 923 C C . ARG A 1 115 ? 8.496 -19.174 -5.447 1.00 75.12 115 ARG A C 1
ATOM 925 O O . ARG A 1 115 ? 9.075 -19.895 -6.257 1.00 75.12 115 ARG A O 1
ATOM 932 N N . PHE A 1 116 ? 7.685 -19.656 -4.504 1.00 70.75 116 PHE A N 1
ATOM 933 C CA . PHE A 1 116 ? 7.498 -21.082 -4.218 1.00 70.75 116 PHE A CA 1
ATOM 934 C C . PHE A 1 116 ? 6.011 -21.476 -4.333 1.00 70.75 116 PHE A C 1
ATOM 936 O O . PHE A 1 116 ? 5.263 -21.407 -3.359 1.00 70.75 116 PHE A O 1
ATOM 943 N N . PRO A 1 117 ? 5.548 -21.895 -5.526 1.00 57.19 117 PRO A N 1
ATOM 944 C CA . PRO A 1 117 ? 4.120 -21.976 -5.850 1.00 57.19 117 PRO A CA 1
ATOM 945 C C . PRO A 1 117 ? 3.365 -23.173 -5.249 1.00 57.19 117 PRO A C 1
ATOM 947 O O . PRO A 1 117 ? 2.147 -23.226 -5.372 1.00 57.19 117 PRO A O 1
ATOM 950 N N . ALA A 1 118 ? 4.035 -24.149 -4.624 1.00 54.78 118 ALA A N 1
ATOM 951 C CA . ALA A 1 118 ? 3.350 -25.355 -4.148 1.00 54.78 118 ALA A CA 1
ATOM 952 C C . ALA A 1 118 ? 2.512 -25.122 -2.878 1.00 54.78 118 ALA A C 1
ATOM 954 O O . ALA A 1 118 ? 1.536 -25.836 -2.681 1.00 54.78 118 ALA A O 1
ATOM 955 N N . ASN A 1 119 ? 2.876 -24.146 -2.032 1.00 51.81 119 ASN A N 1
ATOM 956 C CA . ASN A 1 119 ? 2.198 -23.890 -0.754 1.00 51.81 119 ASN A CA 1
ATOM 957 C C . ASN A 1 119 ? 2.224 -22.416 -0.289 1.00 51.81 119 ASN A C 1
ATOM 959 O O . ASN A 1 119 ? 1.599 -22.104 0.722 1.00 51.81 119 ASN A O 1
ATOM 963 N N . ALA A 1 120 ? 2.921 -21.502 -0.977 1.00 60.03 120 ALA A N 1
ATOM 964 C CA . ALA A 1 120 ? 2.889 -20.086 -0.614 1.00 60.03 120 ALA A CA 1
ATOM 965 C C . ALA A 1 120 ? 1.553 -19.464 -1.041 1.00 60.03 120 ALA A C 1
ATOM 967 O O . ALA A 1 120 ? 1.120 -19.628 -2.181 1.00 60.03 120 ALA A O 1
ATOM 968 N N . SER A 1 121 ? 0.883 -18.753 -0.130 1.00 64.56 121 SER A N 1
ATOM 969 C CA . SER A 1 121 ? -0.427 -18.159 -0.424 1.00 64.56 121 SER A CA 1
ATOM 970 C C . SER A 1 121 ? -0.336 -17.072 -1.496 1.00 64.56 121 SER A C 1
ATOM 972 O O . SER A 1 121 ? -1.325 -16.827 -2.183 1.00 64.56 121 SER A O 1
ATOM 974 N N . GLY A 1 122 ? 0.822 -16.408 -1.634 1.00 76.00 122 GLY A N 1
ATOM 975 C CA . GLY A 1 122 ? 1.006 -15.253 -2.516 1.00 76.00 122 GLY A CA 1
ATOM 976 C C . GLY A 1 122 ? 0.047 -14.099 -2.201 1.00 76.00 122 GLY A C 1
ATOM 977 O O . GLY A 1 122 ? -0.134 -13.210 -3.030 1.00 76.00 122 GLY A O 1
ATOM 978 N N . ARG A 1 123 ? -0.596 -14.132 -1.025 1.00 84.06 123 ARG A N 1
ATOM 979 C CA . ARG A 1 123 ? -1.614 -13.184 -0.570 1.00 84.06 123 ARG A CA 1
ATOM 980 C C . ARG A 1 123 ? -0.973 -12.240 0.444 1.00 84.06 123 ARG A C 1
ATOM 982 O O . ARG A 1 123 ? -0.897 -12.607 1.620 1.00 84.06 123 ARG A O 1
ATOM 989 N N . PRO A 1 124 ? -0.546 -11.036 0.035 1.00 90.94 124 PRO A N 1
ATOM 990 C CA . PRO A 1 124 ? 0.037 -10.080 0.963 1.00 90.94 124 PRO A CA 1
ATOM 991 C C . PRO A 1 124 ? -0.964 -9.656 2.045 1.00 90.94 124 PRO A C 1
ATOM 993 O O . PRO A 1 124 ? -2.176 -9.870 1.953 1.00 90.94 124 PRO A O 1
ATOM 996 N N . GLU A 1 125 ? -0.425 -9.066 3.094 1.00 94.69 125 GLU A N 1
ATOM 997 C CA . GLU A 1 125 ? -1.083 -8.593 4.312 1.00 94.69 125 GLU A CA 1
ATOM 998 C C . GLU A 1 125 ? -2.119 -7.518 3.974 1.00 94.69 125 GLU A C 1
ATOM 1000 O O . GLU A 1 125 ? -3.268 -7.591 4.425 1.00 94.69 125 GLU A O 1
ATOM 1005 N N . ASN A 1 126 ? -1.768 -6.620 3.041 1.00 95.88 126 ASN A N 1
ATOM 1006 C CA . ASN A 1 126 ? -2.642 -5.532 2.609 1.00 95.88 126 ASN A CA 1
ATOM 1007 C C . ASN A 1 126 ? -3.944 -6.011 1.956 1.00 95.88 126 ASN A C 1
ATOM 1009 O O . ASN A 1 126 ? -4.922 -5.272 1.992 1.00 95.88 126 ASN A O 1
ATOM 1013 N N . ALA A 1 127 ? -4.014 -7.256 1.464 1.00 94.12 127 ALA A N 1
ATOM 1014 C CA . ALA A 1 127 ? -5.269 -7.858 1.000 1.00 94.12 127 ALA A CA 1
ATOM 1015 C C . ALA A 1 127 ? -6.336 -7.969 2.107 1.00 94.12 127 ALA A C 1
ATOM 1017 O O . ALA A 1 127 ? -7.523 -8.138 1.817 1.00 94.12 127 ALA A O 1
ATOM 1018 N N . THR A 1 128 ? -5.916 -7.902 3.371 1.00 96.75 128 THR A N 1
ATOM 1019 C CA . THR A 1 128 ? -6.782 -7.992 4.547 1.00 96.75 128 THR A CA 1
ATOM 1020 C C . THR A 1 128 ? -6.772 -6.690 5.330 1.00 96.75 128 THR A C 1
ATOM 1022 O O . THR A 1 128 ? -7.848 -6.149 5.581 1.00 96.75 128 THR A O 1
ATOM 1025 N N . THR A 1 129 ? -5.600 -6.171 5.699 1.00 97.50 129 THR A N 1
ATOM 1026 C CA . THR A 1 129 ? -5.491 -5.015 6.609 1.00 97.50 129 THR A CA 1
ATOM 1027 C C . THR A 1 129 ? -5.507 -3.670 5.881 1.00 97.50 129 THR A C 1
ATOM 1029 O O . THR A 1 129 ? -5.803 -2.650 6.493 1.00 97.50 129 THR A O 1
ATOM 1032 N N . GLY A 1 130 ? -5.259 -3.661 4.567 1.00 97.56 130 GLY A N 1
ATOM 1033 C CA . GLY A 1 130 ? -5.102 -2.446 3.765 1.00 97.56 130 GLY A CA 1
ATOM 1034 C C . GLY A 1 130 ? -3.668 -1.914 3.709 1.00 97.56 130 GLY A C 1
ATOM 1035 O O . GLY A 1 130 ? -3.347 -1.151 2.802 1.00 97.56 130 GLY A O 1
ATOM 1036 N N . THR A 1 131 ? -2.778 -2.369 4.594 1.00 98.19 131 THR A N 1
ATOM 1037 C CA . THR A 1 131 ? -1.369 -1.953 4.639 1.00 98.19 131 THR A CA 1
ATOM 1038 C C . THR A 1 131 ? -0.429 -3.152 4.556 1.00 98.19 131 THR A C 1
ATOM 1040 O O . THR A 1 131 ? -0.831 -4.280 4.825 1.00 98.19 131 THR A O 1
ATOM 1043 N N . LEU A 1 132 ? 0.812 -2.942 4.116 1.00 95.69 132 LEU A N 1
ATOM 1044 C CA . LEU A 1 132 ? 1.842 -3.984 4.161 1.00 95.69 132 LEU A CA 1
ATOM 1045 C C . LEU A 1 132 ? 3.169 -3.479 4.718 1.00 95.69 132 LEU A C 1
ATOM 1047 O O . LEU A 1 132 ? 3.603 -2.367 4.408 1.00 95.69 132 LEU A O 1
ATOM 1051 N N . PHE A 1 133 ? 3.862 -4.364 5.431 1.00 97.75 133 PHE A N 1
ATOM 1052 C CA . PHE A 1 133 ? 5.186 -4.109 5.988 1.00 97.75 133 PHE A CA 1
ATOM 1053 C C . PHE A 1 133 ? 6.207 -3.636 4.958 1.00 97.75 133 PHE A C 1
ATOM 1055 O O . PHE A 1 133 ? 6.421 -4.284 3.921 1.00 97.75 133 PHE A O 1
ATOM 1062 N N . ARG A 1 134 ? 6.879 -2.529 5.289 1.00 94.81 134 ARG A N 1
ATOM 1063 C CA . ARG A 1 134 ? 7.972 -1.955 4.496 1.00 94.81 134 ARG A CA 1
ATOM 1064 C C . ARG A 1 134 ? 9.123 -1.455 5.347 1.00 94.81 134 ARG A C 1
ATOM 1066 O O . ARG A 1 134 ? 10.273 -1.715 5.005 1.00 94.81 134 ARG A O 1
ATOM 1073 N N . GLY A 1 135 ? 8.850 -0.703 6.403 1.00 95.69 135 GLY A N 1
ATOM 1074 C CA . GLY A 1 135 ? 9.897 -0.085 7.198 1.00 95.69 135 GLY A CA 1
ATOM 1075 C C . GLY A 1 135 ? 10.217 -0.904 8.431 1.00 95.69 135 GLY A C 1
ATOM 1076 O O . GLY A 1 135 ? 9.401 -0.957 9.334 1.00 95.69 135 GLY A O 1
ATOM 1077 N N . ASN A 1 136 ? 11.411 -1.488 8.494 1.00 95.69 136 ASN A N 1
ATOM 1078 C CA . ASN A 1 136 ? 11.945 -2.162 9.684 1.00 95.69 136 ASN A CA 1
ATOM 1079 C C . ASN A 1 136 ? 12.799 -1.195 10.518 1.00 95.69 136 ASN A C 1
ATOM 1081 O O . ASN A 1 136 ? 13.159 -0.131 10.039 1.00 95.69 136 ASN A O 1
ATOM 1085 N N . GLY A 1 137 ? 13.239 -1.512 11.719 1.00 90.38 137 GLY A N 1
ATOM 1086 C CA . GLY A 1 137 ? 14.071 -0.613 12.494 1.00 90.38 137 GLY A CA 1
ATOM 1087 C C . GLY A 1 137 ? 14.598 -1.236 13.763 1.00 90.38 137 GLY A C 1
ATOM 1088 O O . GLY A 1 137 ? 14.322 -2.374 14.116 1.00 90.38 137 GLY A O 1
ATOM 1089 N N . VAL A 1 138 ? 15.391 -0.443 14.464 1.00 88.38 138 VAL A N 1
ATOM 1090 C CA . VAL A 1 138 ? 15.697 -0.698 15.870 1.00 88.38 138 VAL A CA 1
ATOM 1091 C C . VAL A 1 138 ? 14.697 0.060 16.733 1.00 88.38 138 VAL A C 1
ATOM 1093 O O . VAL A 1 138 ? 14.024 0.967 16.250 1.00 88.38 138 VAL A O 1
ATOM 1096 N N . TRP A 1 139 ? 14.656 -0.243 18.024 1.00 78.19 139 TRP A N 1
ATOM 1097 C CA . TRP A 1 139 ? 13.756 0.403 18.984 1.00 78.19 139 TRP A CA 1
ATOM 1098 C C . TRP A 1 139 ? 13.800 1.947 18.991 1.00 78.19 139 TRP A C 1
ATOM 1100 O O . TRP A 1 139 ? 12.812 2.595 19.313 1.00 78.19 139 TRP A O 1
ATOM 1110 N N . SER A 1 140 ? 14.929 2.555 18.608 1.00 82.19 140 SER A N 1
ATOM 1111 C CA . SER A 1 140 ? 15.083 4.014 18.487 1.00 82.19 140 SER A CA 1
ATOM 1112 C C . SER A 1 140 ? 14.648 4.597 17.132 1.00 82.19 140 SER A C 1
ATOM 1114 O O . SER A 1 140 ? 14.758 5.804 16.919 1.00 82.19 140 SER A O 1
ATOM 1116 N N . SER A 1 141 ? 14.182 3.765 16.194 1.00 87.75 141 SER A N 1
ATOM 1117 C CA . SER A 1 141 ? 13.679 4.193 14.881 1.00 87.75 141 SER A CA 1
ATOM 1118 C C . SER A 1 141 ? 12.251 4.711 15.022 1.00 87.75 141 SER A C 1
ATOM 1120 O O . SER A 1 141 ? 11.302 3.973 14.777 1.00 87.75 141 SER A O 1
ATOM 1122 N N . ASN A 1 142 ? 12.131 5.970 15.441 1.00 91.19 142 ASN A N 1
ATOM 1123 C CA . ASN A 1 142 ? 10.880 6.595 15.856 1.00 91.19 142 ASN A CA 1
ATOM 1124 C C . ASN A 1 142 ? 10.587 7.857 15.044 1.00 91.19 142 ASN A C 1
ATOM 1126 O O . ASN A 1 142 ? 11.458 8.703 14.837 1.00 91.19 142 ASN A O 1
ATOM 1130 N N . TYR A 1 143 ? 9.334 7.998 14.641 1.00 95.88 143 TYR A N 1
ATOM 1131 C CA . TYR A 1 143 ? 8.807 9.082 13.828 1.00 95.88 143 TYR A CA 1
ATOM 1132 C C . TYR A 1 143 ? 7.497 9.593 14.441 1.00 95.88 143 TYR A C 1
ATOM 1134 O O . TYR A 1 143 ? 6.864 8.920 15.263 1.00 95.88 143 TYR A O 1
ATOM 1142 N N . GLY A 1 144 ? 7.122 10.818 14.078 1.00 97.31 144 GLY A N 1
ATOM 1143 C CA . GLY A 1 144 ? 5.753 11.297 14.256 1.00 97.31 144 GLY A CA 1
ATOM 1144 C C . GLY A 1 144 ? 4.866 10.810 13.112 1.00 97.31 144 GLY A C 1
ATOM 1145 O O . GLY A 1 144 ? 5.361 10.227 12.149 1.00 97.31 144 GLY A O 1
ATOM 1146 N N . ILE A 1 145 ? 3.567 11.077 13.209 1.00 98.75 145 ILE A N 1
ATOM 1147 C CA . ILE A 1 145 ? 2.615 10.858 12.112 1.00 98.75 145 ILE A CA 1
ATOM 1148 C C . ILE A 1 145 ? 2.085 12.212 11.668 1.00 98.75 145 ILE A C 1
ATOM 1150 O O . ILE A 1 145 ? 1.537 12.953 12.482 1.00 98.75 145 ILE A O 1
ATOM 1154 N N . ASP A 1 146 ? 2.221 12.511 10.385 1.00 98.81 146 ASP A N 1
ATOM 1155 C CA . ASP A 1 146 ? 1.741 13.744 9.782 1.00 98.81 146 ASP A CA 1
ATOM 1156 C C . ASP A 1 146 ? 0.311 13.580 9.257 1.00 98.81 146 ASP A C 1
ATOM 1158 O O . ASP A 1 146 ? -0.023 12.631 8.541 1.00 98.81 146 ASP A O 1
ATOM 1162 N N . ILE A 1 147 ? -0.537 14.547 9.602 1.00 98.81 147 ILE A N 1
ATOM 1163 C CA . ILE A 1 147 ? -1.936 14.643 9.189 1.00 98.81 147 ILE A CA 1
ATOM 1164 C C . ILE A 1 147 ? -2.097 15.950 8.404 1.00 98.81 147 ILE A C 1
ATOM 1166 O O . ILE A 1 147 ? -2.330 17.011 8.999 1.00 98.81 147 ILE A O 1
ATOM 1170 N N . PRO A 1 148 ? -1.927 15.915 7.071 1.00 98.25 148 PRO A N 1
ATOM 1171 C CA . PRO A 1 148 ? -2.269 17.034 6.204 1.00 98.25 148 PRO A CA 1
ATOM 1172 C C . PRO A 1 148 ? -3.724 17.478 6.388 1.00 98.25 148 PRO A C 1
ATOM 1174 O O . PRO A 1 148 ? -4.595 16.680 6.731 1.00 98.25 148 PRO A O 1
ATOM 1177 N N . ALA A 1 149 ? -4.017 18.745 6.098 1.00 97.69 149 ALA A N 1
ATOM 1178 C CA . ALA A 1 149 ? -5.345 19.325 6.303 1.00 97.69 149 ALA A CA 1
ATOM 1179 C C . ALA A 1 149 ? -6.477 18.566 5.594 1.00 97.69 149 ALA A C 1
ATOM 1181 O O . ALA A 1 149 ? -7.590 18.515 6.109 1.00 97.69 149 ALA A O 1
ATOM 1182 N N . ASP A 1 150 ? -6.223 17.981 4.423 1.00 96.00 150 ASP A N 1
ATOM 1183 C CA . ASP A 1 150 ? -7.246 17.215 3.707 1.00 96.00 150 ASP A CA 1
ATOM 1184 C C . ASP A 1 150 ? -7.522 15.862 4.369 1.00 96.00 150 ASP A C 1
ATOM 1186 O O . ASP A 1 150 ? -8.673 15.432 4.407 1.00 96.00 150 ASP A O 1
ATOM 1190 N N . ASP A 1 151 ? -6.510 15.232 4.966 1.00 98.12 151 ASP A N 1
ATOM 1191 C CA . ASP A 1 151 ? -6.665 14.027 5.787 1.00 98.12 151 ASP A CA 1
ATOM 1192 C C . ASP A 1 151 ? -7.403 14.362 7.087 1.00 98.12 151 ASP A C 1
ATOM 1194 O O . ASP A 1 151 ? -8.384 13.708 7.431 1.00 98.12 151 ASP A O 1
ATOM 1198 N N . GLY A 1 152 ? -7.006 15.447 7.760 1.00 98.00 152 GLY A N 1
ATOM 1199 C CA . GLY A 1 152 ? -7.602 15.899 9.019 1.00 98.00 152 GLY A CA 1
ATOM 1200 C C . GLY A 1 152 ? -9.098 16.213 8.932 1.00 98.00 152 GLY A C 1
ATOM 1201 O O . GLY A 1 152 ? -9.807 16.092 9.926 1.00 98.00 152 GLY A O 1
ATOM 1202 N N . LYS A 1 153 ? -9.612 16.561 7.747 1.00 96.44 153 LYS A N 1
ATOM 1203 C CA . LYS A 1 153 ? -11.044 16.821 7.510 1.00 96.44 153 LYS A CA 1
ATOM 1204 C C . LYS A 1 153 ? -11.913 15.560 7.440 1.00 96.44 153 LYS A C 1
ATOM 1206 O O . LYS A 1 153 ? -13.137 15.703 7.419 1.00 96.44 153 LYS A O 1
ATOM 1211 N N . LEU A 1 154 ? -11.316 14.371 7.352 1.00 97.94 154 LEU A N 1
ATOM 1212 C CA . LEU A 1 154 ? -12.046 13.106 7.294 1.00 97.94 154 LEU A CA 1
ATOM 1213 C C . LEU A 1 154 ? -12.649 12.754 8.658 1.00 97.94 154 LEU A C 1
ATOM 1215 O O . LEU A 1 154 ? -12.081 13.056 9.712 1.00 97.94 154 LEU A O 1
ATOM 1219 N N . ARG A 1 155 ? -13.781 12.045 8.642 1.00 96.88 155 ARG A N 1
ATOM 1220 C CA . ARG A 1 155 ? -14.548 11.652 9.831 1.00 96.88 155 ARG A CA 1
ATOM 1221 C C . ARG A 1 155 ? -13.722 10.979 10.934 1.00 96.88 155 ARG A C 1
ATOM 1223 O O . ARG A 1 155 ? -14.050 11.165 12.109 1.00 96.88 155 ARG A O 1
ATOM 1230 N N . PHE A 1 156 ? -12.671 10.231 10.598 1.00 98.44 156 PHE A N 1
ATOM 1231 C CA . PHE A 1 156 ? -11.771 9.607 11.579 1.00 98.44 156 PHE A CA 1
ATOM 1232 C C . PHE A 1 156 ? -11.193 10.631 12.578 1.00 98.44 156 PHE A C 1
ATOM 1234 O O . PHE A 1 156 ? -11.123 10.370 13.779 1.00 98.44 156 PHE A O 1
ATOM 1241 N N . TRP A 1 157 ? -10.894 11.844 12.109 1.00 98.56 157 TRP A N 1
ATOM 1242 C CA . TRP A 1 157 ? -10.291 12.920 12.897 1.00 98.56 157 TRP A CA 1
ATOM 1243 C C . TRP A 1 157 ? -11.294 13.918 13.486 1.00 98.56 157 TRP A C 1
ATOM 1245 O O . TRP A 1 157 ? -10.882 14.938 14.047 1.00 98.56 157 TRP A O 1
ATOM 1255 N N . ARG A 1 158 ? -12.607 13.662 13.403 1.00 97.56 158 ARG A N 1
ATOM 1256 C CA . ARG A 1 158 ? -13.628 14.542 14.006 1.00 97.56 158 ARG A CA 1
ATOM 1257 C C . ARG A 1 158 ? -13.349 14.791 15.492 1.00 97.56 158 ARG A C 1
ATOM 1259 O O . ARG A 1 158 ? -12.778 13.948 16.171 1.00 97.56 158 ARG A O 1
ATOM 1266 N N . ASN A 1 159 ? -13.751 15.941 16.023 1.00 97.19 159 ASN A N 1
ATOM 1267 C CA . ASN A 1 159 ? -13.497 16.315 17.425 1.00 97.19 159 ASN A CA 1
ATOM 1268 C C . ASN A 1 159 ? -12.004 16.385 17.819 1.00 97.19 159 ASN A C 1
ATOM 1270 O O . ASN A 1 159 ? -11.694 16.467 19.003 1.00 97.19 159 ASN A O 1
ATOM 1274 N N . THR A 1 160 ? -11.072 16.372 16.860 1.00 98.25 160 THR A N 1
ATOM 1275 C CA . THR A 1 160 ? -9.639 16.565 17.120 1.00 98.25 160 THR A CA 1
ATOM 1276 C C . THR A 1 160 ? -9.149 17.899 16.565 1.00 98.25 160 THR A C 1
ATOM 1278 O O . THR A 1 160 ? -9.813 18.532 15.743 1.00 98.25 160 THR A O 1
ATOM 1281 N N . ALA A 1 161 ? -7.938 18.303 16.955 1.00 97.12 161 ALA A N 1
ATOM 1282 C CA . ALA A 1 161 ? -7.279 19.470 16.374 1.00 97.12 161 ALA A CA 1
ATOM 1283 C C . ALA A 1 161 ? -7.028 19.331 14.856 1.00 97.12 161 ALA A C 1
ATOM 1285 O O . ALA A 1 161 ? -7.009 20.340 14.153 1.00 97.12 161 ALA A O 1
ATOM 1286 N N . ALA A 1 162 ? -6.888 18.106 14.330 1.00 98.25 162 ALA A N 1
ATOM 1287 C CA . ALA A 1 162 ? -6.654 17.880 12.903 1.00 98.25 162 ALA A CA 1
ATOM 1288 C C . ALA A 1 162 ? -7.867 18.269 12.032 1.00 98.25 162 ALA A C 1
ATOM 1290 O O . ALA A 1 162 ? -7.689 18.763 10.919 1.00 98.25 162 ALA A O 1
ATOM 1291 N N . ALA A 1 163 ? -9.092 18.150 12.558 1.00 97.50 163 ALA A N 1
ATOM 1292 C CA . ALA A 1 163 ? -10.314 18.544 11.847 1.00 97.50 163 ALA A CA 1
ATOM 1293 C C . ALA A 1 163 ? -10.436 20.053 11.598 1.00 97.50 163 ALA A C 1
ATOM 1295 O O . ALA A 1 163 ? -11.160 20.470 10.694 1.00 97.50 163 ALA A O 1
ATOM 1296 N N . GLY A 1 164 ? -9.729 20.871 12.384 1.00 96.38 164 GLY A N 1
ATOM 1297 C CA . GLY A 1 164 ? -9.726 22.330 12.270 1.00 96.38 164 GLY A CA 1
ATOM 1298 C C . GLY A 1 164 ? -8.608 22.903 11.396 1.00 96.38 164 GLY A C 1
ATOM 1299 O O . GLY A 1 164 ? -8.457 24.123 11.346 1.00 96.38 164 GLY A O 1
ATOM 1300 N N . LEU A 1 165 ? -7.797 22.064 10.742 1.00 97.94 165 LEU A N 1
ATOM 1301 C CA . LEU A 1 165 ? -6.641 22.530 9.976 1.00 97.94 165 LEU A CA 1
ATOM 1302 C C . LEU A 1 165 ? -7.050 23.384 8.769 1.00 97.94 165 LEU A C 1
ATOM 1304 O O . LEU A 1 165 ? -7.889 23.003 7.949 1.00 97.94 165 LEU A O 1
ATOM 1308 N N . ALA A 1 166 ? -6.387 24.532 8.620 1.00 97.31 166 ALA A N 1
ATOM 1309 C CA . ALA A 1 166 ? -6.495 25.349 7.419 1.00 97.31 166 ALA A CA 1
ATOM 1310 C C . ALA A 1 166 ? -5.858 24.631 6.217 1.00 97.31 166 ALA A C 1
ATOM 1312 O O . ALA A 1 166 ? -4.901 23.871 6.368 1.00 97.31 166 ALA A O 1
ATOM 1313 N N . SER A 1 167 ? -6.356 24.902 5.008 1.00 95.00 167 SER A N 1
ATOM 1314 C CA . SER A 1 167 ? -5.831 24.309 3.770 1.00 95.00 167 SER A CA 1
ATOM 1315 C C . SER A 1 167 ? -4.310 24.470 3.653 1.00 95.00 167 SER A C 1
ATOM 1317 O O . SER A 1 167 ? -3.791 25.564 3.857 1.00 95.00 167 SER A O 1
ATOM 1319 N N . GLY A 1 168 ? -3.605 23.388 3.310 1.00 94.62 168 GLY A N 1
ATOM 1320 C CA . GLY A 1 168 ? -2.140 23.362 3.192 1.00 94.62 168 GLY A CA 1
ATOM 1321 C C . GLY A 1 168 ? -1.372 23.219 4.514 1.00 94.62 168 GLY A C 1
ATOM 1322 O O . GLY A 1 168 ? -0.148 23.136 4.483 1.00 94.62 168 GLY A O 1
ATOM 1323 N N . SER A 1 169 ? -2.061 23.175 5.658 1.00 98.06 169 SER A N 1
ATOM 1324 C CA . SER A 1 169 ? -1.442 22.928 6.970 1.00 98.06 169 SER A CA 1
ATOM 1325 C C . SER A 1 169 ? -1.283 21.430 7.240 1.00 98.06 169 SER A C 1
ATOM 1327 O O . SER A 1 169 ? -2.002 20.616 6.662 1.00 98.06 169 SER A O 1
ATOM 1329 N N . THR A 1 170 ? -0.414 21.084 8.189 1.00 98.56 170 THR A N 1
ATOM 1330 C CA . THR A 1 170 ? -0.223 19.713 8.682 1.00 98.56 170 THR A CA 1
ATOM 1331 C C . THR A 1 170 ? -0.172 19.727 10.207 1.00 98.56 170 THR A C 1
ATOM 1333 O O . THR A 1 170 ? 0.483 20.593 10.787 1.00 98.56 170 THR A O 1
ATOM 1336 N N . LEU A 1 171 ? -0.850 18.777 10.855 1.00 98.69 171 LEU A N 1
ATOM 1337 C CA . LEU A 1 171 ? -0.657 18.466 12.274 1.00 98.69 171 LEU A CA 1
ATOM 1338 C C . LEU A 1 171 ? 0.236 17.233 12.398 1.00 98.69 171 LEU A C 1
ATOM 1340 O O . LEU A 1 171 ? -0.065 16.214 11.787 1.00 98.69 171 LEU A O 1
ATOM 1344 N N . SER A 1 172 ? 1.282 17.305 13.217 1.00 98.44 172 SER A N 1
ATOM 1345 C CA . SER A 1 172 ? 2.149 16.157 13.505 1.00 98.44 172 SER A CA 1
ATOM 1346 C C . SER A 1 172 ? 1.832 15.580 14.883 1.00 98.44 172 SER A C 1
ATOM 1348 O O . SER A 1 172 ? 1.809 16.299 15.885 1.00 98.44 172 SER A O 1
ATOM 1350 N N . LEU A 1 173 ? 1.588 14.273 14.939 1.00 98.50 173 LEU A N 1
ATOM 1351 C CA . LEU A 1 173 ? 1.493 13.506 16.178 1.00 98.50 173 LEU A CA 1
ATOM 1352 C C . LEU A 1 173 ? 2.885 13.323 16.815 1.00 98.50 173 LEU A C 1
ATOM 1354 O O . LEU A 1 173 ? 3.894 13.460 16.115 1.00 98.50 173 LEU A O 1
ATOM 1358 N N . PRO A 1 174 ? 2.965 13.022 18.128 1.00 96.81 174 PRO A N 1
ATOM 1359 C CA . PRO A 1 174 ? 4.240 12.917 18.833 1.00 96.81 174 PRO A CA 1
ATOM 1360 C C . PRO A 1 174 ? 5.215 11.930 18.186 1.00 96.81 174 PRO A C 1
ATOM 1362 O O . PRO A 1 174 ? 4.812 10.900 17.655 1.00 96.81 174 PRO A O 1
ATOM 1365 N N . VAL A 1 175 ? 6.514 12.212 18.278 1.00 95.44 175 VAL A N 1
ATOM 1366 C CA . VAL A 1 175 ? 7.549 11.261 17.848 1.00 95.44 175 VAL A CA 1
ATOM 1367 C C . VAL A 1 175 ? 7.519 10.013 18.738 1.00 95.44 175 VAL A C 1
ATOM 1369 O O . VAL A 1 175 ? 7.435 10.115 19.963 1.00 95.44 175 VAL A O 1
ATOM 1372 N N . GLY A 1 176 ? 7.619 8.838 18.110 1.00 94.00 176 GLY A N 1
ATOM 1373 C CA . GLY A 1 176 ? 7.558 7.535 18.782 1.00 94.00 176 GLY A CA 1
ATOM 1374 C C . GLY A 1 176 ? 6.206 6.844 18.679 1.00 94.00 176 GLY A C 1
ATOM 1375 O O . GLY A 1 176 ? 6.012 5.828 19.324 1.00 94.00 176 GLY A O 1
ATOM 1376 N N . VAL A 1 177 ? 5.279 7.371 17.876 1.00 96.06 177 VAL A N 1
ATOM 1377 C CA . VAL A 1 177 ? 4.004 6.694 17.569 1.00 96.06 177 VAL A CA 1
ATOM 1378 C C . VAL A 1 177 ? 4.012 6.009 16.197 1.00 96.06 177 VAL A C 1
ATOM 1380 O O . VAL A 1 177 ? 3.135 5.197 15.901 1.00 96.06 177 VAL A O 1
ATOM 1383 N N . LEU A 1 178 ? 5.019 6.304 15.371 1.00 97.31 178 LEU A N 1
ATOM 1384 C CA . LEU A 1 178 ? 5.322 5.619 14.119 1.00 97.31 178 LEU A CA 1
ATOM 1385 C C . LEU A 1 178 ? 6.743 5.078 14.168 1.00 97.31 178 LEU A C 1
ATOM 1387 O O . LEU A 1 178 ? 7.683 5.869 14.226 1.00 97.31 178 LEU A O 1
ATOM 1391 N N . GLY A 1 179 ? 6.926 3.763 14.101 1.00 94.56 179 GLY A N 1
ATOM 1392 C CA . GLY A 1 179 ? 8.274 3.225 14.193 1.00 94.56 179 GLY A CA 1
ATOM 1393 C C . GLY A 1 179 ? 8.383 1.845 14.803 1.00 94.56 179 GLY A C 1
ATOM 1394 O O . GLY A 1 179 ? 7.406 1.110 14.937 1.00 94.56 179 GLY A O 1
ATOM 1395 N N . TYR A 1 180 ? 9.634 1.513 15.121 1.00 93.94 180 TYR A N 1
ATOM 1396 C CA . TYR A 1 180 ? 10.175 0.158 15.151 1.00 93.94 180 TYR A CA 1
ATOM 1397 C C . TYR A 1 180 ? 9.920 -0.574 13.827 1.00 93.94 180 TYR A C 1
ATOM 1399 O O . TYR A 1 180 ? 10.839 -0.655 13.015 1.00 93.94 180 TYR A O 1
ATOM 1407 N N . GLU A 1 181 ? 8.678 -0.974 13.556 1.00 96.38 181 GLU A N 1
ATOM 1408 C CA . GLU A 1 181 ? 8.239 -1.479 12.258 1.00 96.38 181 GLU A CA 1
ATOM 1409 C C . GLU A 1 181 ? 6.919 -0.836 11.814 1.00 96.38 181 GLU A C 1
ATOM 1411 O O . GLU A 1 181 ? 6.025 -0.570 12.625 1.00 96.38 181 GLU A O 1
ATOM 1416 N N . TRP A 1 182 ? 6.817 -0.546 10.517 1.00 97.88 182 TRP A N 1
ATOM 1417 C CA . TRP A 1 182 ? 5.692 0.179 9.938 1.00 97.88 182 TRP A CA 1
ATOM 1418 C C . TRP A 1 182 ? 5.396 -0.208 8.489 1.00 97.88 182 TRP A C 1
ATOM 1420 O O . TRP A 1 182 ? 6.248 -0.711 7.740 1.00 97.88 182 TRP A O 1
ATOM 1430 N N . ASP A 1 183 ? 4.165 0.099 8.099 1.00 98.44 183 ASP A N 1
ATOM 1431 C CA . ASP A 1 183 ? 3.551 -0.377 6.871 1.00 98.44 183 ASP A CA 1
ATOM 1432 C C . ASP A 1 183 ? 3.196 0.767 5.915 1.00 98.44 183 ASP A C 1
ATOM 1434 O O . ASP A 1 183 ? 3.160 1.941 6.284 1.00 98.44 183 ASP A O 1
ATOM 1438 N N . VAL A 1 184 ? 2.905 0.427 4.661 1.00 97.38 184 VAL A N 1
ATOM 1439 C CA . VAL A 1 184 ? 2.448 1.385 3.644 1.00 97.38 184 VAL A CA 1
ATOM 1440 C C . VAL A 1 184 ? 1.143 0.935 3.004 1.00 97.38 184 VAL A C 1
ATOM 1442 O O . VAL A 1 184 ? 0.834 -0.255 2.963 1.00 97.38 184 VAL A O 1
ATOM 1445 N N . ASP A 1 185 ? 0.422 1.884 2.418 1.00 95.38 185 ASP A N 1
ATOM 1446 C CA . ASP A 1 185 ? -0.566 1.592 1.383 1.00 95.38 185 ASP A CA 1
ATOM 1447 C C . ASP A 1 185 ? 0.158 1.407 0.036 1.00 95.38 185 ASP A C 1
ATOM 1449 O O . ASP A 1 185 ? 0.707 2.364 -0.513 1.00 95.38 185 ASP A O 1
ATOM 1453 N N . GLN A 1 186 ? 0.194 0.180 -0.495 1.00 87.31 186 GLN A N 1
ATOM 1454 C CA . GLN A 1 186 ? 0.860 -0.122 -1.767 1.00 87.31 186 GLN A CA 1
ATOM 1455 C C . GLN A 1 186 ? -0.126 -0.536 -2.851 1.00 87.31 186 GLN A C 1
ATOM 1457 O O . GLN A 1 186 ? -0.880 -1.497 -2.700 1.00 87.31 186 GLN A O 1
ATOM 1462 N N . ASP A 1 187 ? -0.015 0.112 -4.010 1.00 84.94 187 ASP A N 1
ATOM 1463 C CA . ASP A 1 187 ? -0.704 -0.271 -5.241 1.00 84.94 187 ASP A CA 1
ATOM 1464 C C . ASP A 1 187 ? -0.047 -1.498 -5.897 1.00 84.94 187 ASP A C 1
ATOM 1466 O O . ASP A 1 187 ? 0.736 -1.403 -6.840 1.00 84.94 187 ASP A O 1
ATOM 1470 N N . ASN A 1 188 ? -0.315 -2.674 -5.323 1.00 79.25 188 ASN A N 1
ATOM 1471 C CA . ASN A 1 188 ? 0.217 -3.973 -5.751 1.00 79.25 188 ASN A CA 1
ATOM 1472 C C . ASN A 1 188 ? -0.862 -4.916 -6.317 1.00 79.25 188 ASN A C 1
ATOM 1474 O O . ASN A 1 188 ? -0.620 -6.116 -6.433 1.00 79.25 188 ASN A O 1
ATOM 1478 N N . GLY A 1 189 ? -2.057 -4.398 -6.620 1.00 80.19 189 GLY A N 1
ATOM 1479 C CA . GLY A 1 189 ? -3.209 -5.196 -7.056 1.00 80.19 189 GLY A CA 1
ATOM 1480 C C . GLY A 1 189 ? -3.971 -5.914 -5.934 1.00 80.19 189 GLY A C 1
ATOM 1481 O O . GLY A 1 189 ? -4.976 -6.557 -6.218 1.00 80.19 189 GLY A O 1
ATOM 1482 N N . TYR A 1 190 ? -3.541 -5.780 -4.673 1.00 84.31 190 TYR A N 1
ATOM 1483 C CA . TYR A 1 190 ? -4.208 -6.362 -3.501 1.00 84.31 190 TYR A CA 1
ATOM 1484 C C . TYR A 1 190 ? -4.833 -5.319 -2.565 1.00 84.31 190 TYR A C 1
ATOM 1486 O O . TYR A 1 190 ? -5.331 -5.685 -1.504 1.00 84.31 190 TYR A O 1
ATOM 1494 N N . ARG A 1 191 ? -4.841 -4.030 -2.933 1.00 91.94 191 ARG A N 1
ATOM 1495 C CA . ARG A 1 191 ? -5.549 -2.997 -2.158 1.00 91.94 191 ARG A CA 1
ATOM 1496 C C . ARG A 1 191 ? -7.041 -3.354 -2.061 1.00 91.94 191 ARG A C 1
ATOM 1498 O O . ARG A 1 191 ? -7.658 -3.607 -3.100 1.00 91.94 191 ARG A O 1
ATOM 1505 N N . PRO A 1 192 ? -7.645 -3.364 -0.859 1.00 96.69 192 PRO A N 1
ATOM 1506 C CA . PRO A 1 192 ? -9.082 -3.533 -0.711 1.00 96.69 192 PRO A CA 1
ATOM 1507 C C . PRO A 1 192 ? -9.839 -2.416 -1.431 1.00 96.69 192 PRO A C 1
ATOM 1509 O O . PRO A 1 192 ? -9.378 -1.277 -1.502 1.00 96.69 192 PRO A O 1
ATOM 1512 N N . ALA A 1 193 ? -11.018 -2.741 -1.956 1.00 96.00 193 ALA A N 1
ATOM 1513 C CA . ALA A 1 193 ? -11.865 -1.768 -2.630 1.00 96.00 193 ALA A CA 1
ATOM 1514 C C . ALA A 1 193 ? -12.231 -0.606 -1.692 1.00 96.00 193 ALA A C 1
ATOM 1516 O O . ALA A 1 193 ? -12.710 -0.837 -0.581 1.00 96.00 193 ALA A O 1
ATOM 1517 N N . GLY A 1 194 ? -12.053 0.630 -2.161 1.00 96.81 194 GLY A N 1
ATOM 1518 C CA . GLY A 1 194 ? -12.401 1.827 -1.400 1.00 96.81 194 GLY A CA 1
ATOM 1519 C C . GLY A 1 194 ? -11.437 2.133 -0.252 1.00 96.81 194 GLY A C 1
ATOM 1520 O O . GLY A 1 194 ? -11.837 2.784 0.709 1.00 96.81 194 GLY A O 1
ATOM 1521 N N . LEU A 1 195 ? -10.186 1.664 -0.315 1.00 98.25 195 LEU A N 1
ATOM 1522 C CA . LEU A 1 195 ? -9.194 1.960 0.717 1.00 98.25 195 LEU A CA 1
ATOM 1523 C C . LEU A 1 195 ? -8.896 3.466 0.779 1.00 98.25 195 LEU A C 1
ATOM 1525 O O . LEU A 1 195 ? -8.320 4.043 -0.150 1.00 98.25 195 LEU A O 1
ATOM 1529 N N . ALA A 1 196 ? -9.283 4.084 1.893 1.00 97.88 196 ALA A N 1
ATOM 1530 C CA . ALA A 1 196 ? -9.042 5.482 2.208 1.00 97.88 196 ALA A CA 1
ATOM 1531 C C . ALA A 1 196 ? -7.747 5.645 3.010 1.00 97.88 196 ALA A C 1
ATOM 1533 O O . ALA A 1 196 ? -7.495 4.891 3.949 1.00 97.88 196 ALA A O 1
ATOM 1534 N N . GLN A 1 197 ? -6.966 6.669 2.671 1.00 97.94 197 GLN A N 1
ATOM 1535 C CA . GLN A 1 197 ? -5.791 7.104 3.429 1.00 97.94 197 GLN A CA 1
ATOM 1536 C C . GLN A 1 197 ? -6.209 8.200 4.414 1.00 97.94 197 GLN A C 1
ATOM 1538 O O . GLN A 1 197 ? -6.883 9.154 4.025 1.00 97.94 197 GLN A O 1
ATOM 1543 N N . LEU A 1 198 ? -5.829 8.056 5.683 1.00 98.62 198 LEU A N 1
ATOM 1544 C CA . LEU A 1 198 ? -6.248 8.920 6.793 1.00 98.62 198 LEU A CA 1
ATOM 1545 C C . LEU A 1 198 ? -5.102 9.775 7.352 1.00 98.62 198 LEU A C 1
ATOM 1547 O O . LEU A 1 198 ? -5.321 10.596 8.233 1.00 98.62 198 LEU A O 1
ATOM 1551 N N . SER A 1 199 ? -3.880 9.580 6.883 1.00 98.69 199 SER A N 1
ATOM 1552 C CA . SER A 1 199 ? -2.697 10.374 7.225 1.00 98.69 199 SER A CA 1
ATOM 1553 C C . SER A 1 199 ? -1.682 10.224 6.104 1.00 98.69 199 SER A C 1
ATOM 1555 O O . SER A 1 199 ? -1.830 9.317 5.287 1.00 98.69 199 SER A O 1
ATOM 1557 N N . SER A 1 200 ? -0.618 11.027 6.099 1.00 97.62 200 SER A N 1
ATOM 1558 C CA . SER A 1 200 ? 0.428 10.928 5.077 1.00 97.62 200 SER A CA 1
ATOM 1559 C C . SER A 1 200 ? 1.785 11.351 5.637 1.00 97.62 200 SER A C 1
ATOM 1561 O O . SER A 1 200 ? 2.096 12.541 5.679 1.00 97.62 200 SER A O 1
ATOM 1563 N N . THR A 1 201 ? 2.619 10.380 6.020 1.00 98.50 201 THR A N 1
ATOM 1564 C CA . THR A 1 201 ? 3.958 10.633 6.582 1.00 98.50 201 THR A CA 1
ATOM 1565 C C . THR A 1 201 ? 5.039 10.121 5.641 1.00 98.50 201 THR A C 1
ATOM 1567 O O . THR A 1 201 ? 5.202 8.916 5.459 1.00 98.50 201 THR A O 1
ATOM 1570 N N . LYS A 1 202 ? 5.812 11.023 5.032 1.00 96.62 202 LYS A N 1
ATOM 1571 C CA . LYS A 1 202 ? 6.897 10.642 4.119 1.00 96.62 202 LYS A CA 1
ATOM 1572 C C . LYS A 1 202 ? 8.172 10.322 4.894 1.00 96.62 202 LYS A C 1
ATOM 1574 O O . LYS A 1 202 ? 8.711 11.187 5.579 1.00 96.62 202 LYS A O 1
ATOM 1579 N N . ILE A 1 203 ? 8.709 9.118 4.707 1.00 94.69 203 ILE A N 1
ATOM 1580 C CA . ILE A 1 203 ? 9.925 8.661 5.385 1.00 94.69 203 ILE A CA 1
ATOM 1581 C C . ILE A 1 203 ? 10.957 8.225 4.343 1.00 94.69 203 ILE A C 1
ATOM 1583 O O . ILE A 1 203 ? 10.709 7.352 3.514 1.00 94.69 203 ILE A O 1
ATOM 1587 N N . ALA A 1 204 ? 12.145 8.828 4.405 1.00 89.94 204 ALA A N 1
ATOM 1588 C CA . ALA A 1 204 ? 13.302 8.452 3.598 1.00 89.94 204 ALA A CA 1
ATOM 1589 C C . ALA A 1 204 ? 14.354 7.773 4.478 1.00 89.94 204 ALA A C 1
ATOM 1591 O O . ALA A 1 204 ? 14.742 8.317 5.515 1.00 89.94 204 ALA A O 1
ATOM 1592 N N . ARG A 1 205 ? 14.831 6.592 4.071 1.00 83.50 205 ARG A N 1
ATOM 1593 C CA . ARG A 1 205 ? 15.830 5.821 4.822 1.00 83.50 205 ARG A CA 1
ATOM 1594 C C . ARG A 1 205 ? 16.913 5.288 3.907 1.00 83.50 205 ARG A C 1
ATOM 1596 O O . ARG A 1 205 ? 16.670 4.945 2.755 1.00 83.50 205 ARG A O 1
ATOM 1603 N N . THR A 1 206 ? 18.121 5.201 4.448 1.00 84.12 206 THR A N 1
ATOM 1604 C CA . THR A 1 206 ? 19.305 4.675 3.756 1.00 84.12 206 THR A CA 1
ATOM 1605 C C . THR A 1 206 ? 19.496 3.168 3.959 1.00 84.12 206 THR A C 1
ATOM 1607 O O . THR A 1 206 ? 20.337 2.565 3.302 1.00 84.12 206 THR A O 1
ATOM 1610 N N . THR A 1 207 ? 18.725 2.552 4.856 1.00 86.00 207 THR A N 1
ATOM 1611 C CA . THR A 1 207 ? 18.717 1.113 5.150 1.00 86.00 207 THR A CA 1
ATOM 1612 C C . THR A 1 207 ? 17.372 0.727 5.785 1.00 86.00 207 THR A C 1
ATOM 1614 O O . THR A 1 207 ? 16.545 1.605 6.053 1.00 86.00 207 THR A O 1
ATOM 1617 N N . TRP A 1 208 ? 17.165 -0.566 6.051 1.00 91.25 208 TRP A N 1
ATOM 1618 C CA . TRP A 1 208 ? 16.012 -1.122 6.770 1.00 91.25 208 TRP A CA 1
ATOM 1619 C C . TRP A 1 208 ? 14.648 -0.922 6.093 1.00 91.25 208 TRP A C 1
ATOM 1621 O O . TRP A 1 208 ? 13.618 -1.125 6.730 1.00 91.25 208 TRP A O 1
ATOM 1631 N N . MET A 1 209 ? 14.612 -0.569 4.808 1.00 91.00 209 MET A N 1
ATOM 1632 C CA . MET A 1 209 ? 13.399 -0.684 3.996 1.00 91.00 209 MET A CA 1
ATOM 1633 C C . MET A 1 209 ? 13.395 -2.041 3.309 1.00 91.00 209 MET A C 1
ATOM 1635 O O . MET A 1 209 ? 14.366 -2.372 2.631 1.00 91.00 209 MET A O 1
ATOM 1639 N N . LEU A 1 210 ? 12.340 -2.828 3.499 1.00 87.00 210 LEU A N 1
ATOM 1640 C CA . LEU A 1 210 ? 12.191 -4.142 2.888 1.00 87.00 210 LEU A CA 1
ATOM 1641 C C . LEU A 1 210 ? 12.025 -3.995 1.369 1.00 87.00 210 LEU A C 1
ATOM 1643 O O . LEU A 1 210 ? 11.105 -3.328 0.895 1.00 87.00 210 LEU A O 1
ATOM 1647 N N . LEU A 1 211 ? 12.922 -4.616 0.604 1.00 83.88 211 LEU A N 1
ATOM 1648 C CA . LEU A 1 211 ? 13.012 -4.487 -0.855 1.00 83.88 211 LEU A CA 1
ATOM 1649 C C . LEU A 1 211 ? 12.485 -5.711 -1.614 1.00 83.88 211 LEU A C 1
ATOM 1651 O O . LEU A 1 211 ? 12.304 -5.639 -2.828 1.00 83.88 211 LEU A O 1
ATOM 1655 N N . ASP A 1 212 ? 12.255 -6.824 -0.921 1.00 81.69 212 ASP A N 1
ATOM 1656 C CA . ASP A 1 212 ? 11.803 -8.088 -1.501 1.00 81.69 212 ASP A CA 1
ATOM 1657 C C . ASP A 1 212 ? 10.669 -8.723 -0.670 1.00 81.69 212 ASP A C 1
ATOM 1659 O O . ASP A 1 212 ? 9.950 -8.042 0.062 1.00 81.69 212 ASP A O 1
ATOM 1663 N N . TYR A 1 213 ? 10.482 -10.037 -0.804 1.00 82.94 213 TYR A N 1
ATOM 1664 C CA . TYR A 1 213 ? 9.431 -10.777 -0.109 1.00 82.94 213 TYR A CA 1
ATOM 1665 C C . TYR A 1 213 ? 9.657 -10.945 1.400 1.00 82.94 213 TYR A C 1
ATOM 1667 O O . TYR A 1 213 ? 8.719 -11.366 2.072 1.00 82.94 213 TYR A O 1
ATOM 1675 N N . GLY A 1 214 ? 10.839 -10.627 1.946 1.00 82.75 214 GLY A N 1
ATOM 1676 C CA . GLY A 1 214 ? 11.040 -10.622 3.399 1.00 82.75 214 GLY A CA 1
ATOM 1677 C C . GLY A 1 214 ? 12.460 -10.802 3.925 1.00 82.75 214 GLY A C 1
ATOM 1678 O O . GLY A 1 214 ? 12.637 -11.347 5.009 1.00 82.75 214 GLY A O 1
ATOM 1679 N N . SER A 1 215 ? 13.499 -10.452 3.170 1.00 82.44 215 SER A N 1
ATOM 1680 C CA . SER A 1 215 ? 14.893 -10.733 3.554 1.00 82.44 215 SER A CA 1
ATOM 1681 C C . SER A 1 215 ? 15.895 -9.662 3.162 1.00 82.44 215 SER A C 1
ATOM 1683 O O . SER A 1 215 ? 16.884 -9.476 3.871 1.00 82.44 215 SER A O 1
ATOM 1685 N N . THR A 1 216 ? 15.653 -8.942 2.072 1.00 84.06 216 THR A N 1
ATOM 1686 C CA . THR A 1 216 ? 16.567 -7.904 1.600 1.00 84.06 216 THR A CA 1
ATOM 1687 C C . THR A 1 216 ? 16.104 -6.544 2.087 1.00 84.06 216 THR A C 1
ATOM 1689 O O . THR A 1 216 ? 15.013 -6.094 1.744 1.00 84.06 216 THR A O 1
ATOM 1692 N N . PHE A 1 217 ? 16.965 -5.861 2.837 1.00 83.50 217 PHE A N 1
ATOM 1693 C CA . PHE A 1 217 ? 16.728 -4.502 3.306 1.00 83.50 217 PHE A CA 1
ATOM 1694 C C . PHE A 1 217 ? 17.716 -3.525 2.672 1.00 83.50 217 PHE A C 1
ATOM 1696 O O . PHE A 1 217 ? 18.887 -3.849 2.482 1.00 83.50 217 PHE A O 1
ATOM 1703 N N . GLY A 1 218 ? 17.263 -2.309 2.379 1.00 81.06 218 GLY A N 1
ATOM 1704 C CA . GLY A 1 218 ? 18.124 -1.266 1.831 1.00 81.06 218 GLY A CA 1
ATOM 1705 C C . GLY A 1 218 ? 17.507 0.122 1.912 1.00 81.06 218 GLY A C 1
ATOM 1706 O O . GLY A 1 218 ? 16.646 0.385 2.752 1.00 81.06 218 GLY A O 1
ATOM 1707 N N . ALA A 1 219 ? 18.002 1.027 1.072 1.00 83.56 219 ALA A N 1
ATOM 1708 C CA . ALA A 1 219 ? 17.524 2.399 1.010 1.00 83.56 219 ALA A CA 1
ATOM 1709 C C . ALA A 1 219 ? 16.217 2.493 0.212 1.00 83.56 219 ALA A C 1
ATOM 1711 O O . ALA A 1 219 ? 16.137 1.982 -0.905 1.00 83.56 219 ALA A O 1
ATOM 1712 N N . ALA A 1 220 ? 15.222 3.195 0.750 1.00 79.06 220 ALA A N 1
ATOM 1713 C CA . ALA A 1 220 ? 14.022 3.582 0.015 1.00 79.06 220 ALA A CA 1
ATOM 1714 C C . ALA A 1 220 ? 13.391 4.838 0.629 1.00 79.06 220 ALA A C 1
ATOM 1716 O O . ALA A 1 220 ? 13.708 5.245 1.749 1.00 79.06 220 ALA A O 1
ATOM 1717 N N . THR A 1 221 ? 12.500 5.471 -0.127 1.00 87.19 221 THR A N 1
ATOM 1718 C CA . THR A 1 221 ? 11.603 6.514 0.374 1.00 87.19 221 THR A CA 1
ATOM 1719 C C . THR A 1 221 ? 10.182 6.059 0.111 1.00 87.19 221 THR A C 1
ATOM 1721 O O . THR A 1 221 ? 9.836 5.858 -1.048 1.00 87.19 221 THR A O 1
ATOM 1724 N N . ASP A 1 222 ? 9.392 5.929 1.170 1.00 89.06 222 ASP A N 1
ATOM 1725 C CA . ASP A 1 222 ? 7.989 5.521 1.114 1.00 89.06 222 ASP A CA 1
ATOM 1726 C C . ASP A 1 222 ? 7.127 6.495 1.935 1.00 89.06 222 ASP A C 1
ATOM 1728 O O . ASP A 1 222 ? 7.641 7.362 2.653 1.00 89.06 222 ASP A O 1
ATOM 1732 N N . VAL A 1 223 ? 5.806 6.379 1.796 1.00 94.12 223 VAL A N 1
ATOM 1733 C CA . VAL A 1 223 ? 4.829 7.166 2.555 1.00 94.12 223 VAL A CA 1
ATOM 1734 C C . VAL A 1 223 ? 4.000 6.218 3.413 1.00 94.12 223 VAL A C 1
ATOM 1736 O O . VAL A 1 223 ? 3.362 5.299 2.902 1.00 94.12 223 VAL A O 1
ATOM 1739 N N . HIS A 1 224 ? 4.041 6.430 4.725 1.00 98.56 224 HIS A N 1
ATOM 1740 C CA . HIS A 1 224 ? 3.168 5.762 5.683 1.00 98.56 224 HIS A CA 1
ATOM 1741 C C . HIS A 1 224 ? 1.788 6.425 5.673 1.00 98.56 224 HIS A C 1
ATOM 1743 O O . HIS A 1 224 ? 1.678 7.657 5.684 1.00 98.56 224 HIS A O 1
ATOM 1749 N N . HIS A 1 225 ? 0.751 5.592 5.690 1.00 98.31 225 HIS A N 1
ATOM 1750 C CA . HIS A 1 225 ? -0.641 6.008 5.771 1.00 98.31 225 HIS A CA 1
ATOM 1751 C C . HIS A 1 225 ? -1.353 5.172 6.837 1.00 98.31 225 HIS A C 1
ATOM 1753 O O . HIS A 1 225 ? -1.286 3.943 6.805 1.00 98.31 225 HIS A O 1
ATOM 1759 N N . LEU A 1 226 ? -2.107 5.825 7.723 1.00 98.88 226 LEU A N 1
ATOM 1760 C CA . LEU A 1 226 ? -3.265 5.182 8.339 1.00 98.88 226 LEU A CA 1
ATOM 1761 C C . LEU A 1 226 ? -4.272 4.871 7.231 1.00 98.88 226 LEU A C 1
ATOM 1763 O O . LEU A 1 226 ? -4.475 5.708 6.347 1.00 98.88 226 LEU A O 1
ATOM 1767 N N . THR A 1 227 ? -4.937 3.721 7.286 1.00 98.81 227 THR A N 1
ATOM 1768 C CA . THR A 1 227 ? -5.932 3.360 6.271 1.00 98.81 227 THR A CA 1
ATOM 1769 C C . THR A 1 227 ? -7.223 2.813 6.859 1.00 98.81 227 THR A C 1
ATOM 1771 O O . THR A 1 227 ? -7.251 2.271 7.965 1.00 98.81 227 THR A O 1
ATOM 1774 N N . GLN A 1 228 ? -8.313 2.963 6.105 1.00 98.75 228 GLN A N 1
ATOM 1775 C CA . GLN A 1 228 ? -9.599 2.353 6.420 1.00 98.75 228 GLN A CA 1
ATOM 1776 C C . GLN A 1 228 ? -10.345 1.959 5.145 1.00 98.75 228 GLN A C 1
ATOM 1778 O O . GLN A 1 228 ? -10.317 2.688 4.156 1.00 98.75 228 GLN A O 1
ATOM 1783 N N . TYR A 1 229 ? -11.063 0.839 5.179 1.00 98.75 229 TYR A N 1
ATOM 1784 C CA . TYR A 1 229 ? -12.049 0.480 4.158 1.00 98.75 229 TYR A CA 1
ATOM 1785 C C . TYR A 1 229 ? -13.294 -0.157 4.786 1.00 98.75 229 TYR A C 1
ATOM 1787 O O . TYR A 1 229 ? -13.300 -0.541 5.959 1.00 98.75 229 TYR A O 1
ATOM 1795 N N . ARG A 1 230 ? -14.359 -0.281 3.990 1.00 98.44 230 ARG A N 1
ATOM 1796 C CA . ARG A 1 230 ? -15.574 -1.017 4.353 1.00 98.44 230 ARG A CA 1
ATOM 1797 C C . ARG A 1 230 ? -15.657 -2.300 3.531 1.00 98.44 230 ARG A C 1
ATOM 1799 O O . ARG A 1 230 ? -15.690 -2.259 2.304 1.00 98.44 230 ARG A O 1
ATOM 1806 N N . ALA A 1 231 ? -15.685 -3.445 4.203 1.00 98.38 231 ALA A N 1
ATOM 1807 C CA . ALA A 1 231 ? -15.882 -4.736 3.557 1.00 98.38 231 ALA A CA 1
ATOM 1808 C C . ALA A 1 231 ? -17.315 -4.859 2.997 1.00 98.38 231 ALA A C 1
ATOM 1810 O O . ALA A 1 231 ? -18.222 -4.187 3.496 1.00 98.38 231 ALA A O 1
ATOM 1811 N N . PRO A 1 232 ? -17.575 -5.756 2.023 1.00 97.25 232 PRO A N 1
ATOM 1812 C CA . PRO A 1 232 ? -18.921 -5.964 1.472 1.00 97.25 232 PRO A CA 1
ATOM 1813 C C . PRO A 1 232 ? -19.996 -6.317 2.513 1.00 97.25 232 PRO A C 1
ATOM 1815 O O . PRO A 1 232 ? -21.172 -6.038 2.305 1.00 97.25 232 PRO A O 1
ATOM 1818 N N . SER A 1 233 ? -19.596 -6.898 3.646 1.00 97.88 233 SER A N 1
ATOM 1819 C CA . SER A 1 233 ? -20.461 -7.190 4.797 1.00 97.88 233 SER A CA 1
ATOM 1820 C C . SER A 1 233 ? -20.919 -5.946 5.572 1.00 97.88 233 SER A C 1
ATOM 1822 O O . SER A 1 233 ? -21.739 -6.051 6.480 1.00 97.88 233 SER A O 1
ATOM 1824 N N . GLY A 1 234 ? -20.358 -4.774 5.264 1.00 97.12 234 GLY A N 1
ATOM 1825 C CA . GLY A 1 234 ? -20.532 -3.535 6.014 1.00 97.12 234 GLY A CA 1
ATOM 1826 C C . GLY A 1 234 ? -19.533 -3.348 7.160 1.00 97.12 234 GLY A C 1
ATOM 1827 O O . GLY A 1 234 ? -19.508 -2.259 7.737 1.00 97.12 234 GLY A O 1
ATOM 1828 N N . ALA A 1 235 ? -18.702 -4.350 7.470 1.00 98.44 235 ALA A N 1
ATOM 1829 C CA . ALA A 1 235 ? -17.648 -4.245 8.478 1.00 98.44 235 ALA A CA 1
ATOM 1830 C C . ALA A 1 235 ? -16.605 -3.187 8.098 1.00 98.44 235 ALA A C 1
ATOM 1832 O O . ALA A 1 235 ? -16.164 -3.128 6.950 1.00 98.44 235 ALA A O 1
ATOM 1833 N N . LEU A 1 236 ? -16.178 -2.381 9.067 1.00 98.69 236 LEU A N 1
ATOM 1834 C CA . LEU A 1 236 ? -15.028 -1.496 8.916 1.00 98.69 236 LEU A CA 1
ATOM 1835 C C . LEU A 1 236 ? -13.739 -2.258 9.205 1.00 98.69 236 LEU A C 1
ATOM 1837 O O . LEU A 1 236 ? -13.671 -3.038 10.156 1.00 98.69 236 LEU A O 1
ATOM 1841 N N . VAL A 1 237 ? -12.714 -1.994 8.405 1.00 98.88 237 VAL A N 1
ATOM 1842 C CA . VAL A 1 237 ? -11.353 -2.466 8.645 1.00 98.88 237 VAL A CA 1
ATOM 1843 C C . VAL A 1 237 ? -10.427 -1.267 8.676 1.00 98.88 237 VAL A C 1
ATOM 1845 O O . VAL A 1 237 ? -10.393 -0.497 7.720 1.00 98.88 237 VAL A O 1
ATOM 1848 N N . PHE A 1 238 ? -9.707 -1.111 9.779 1.00 98.94 238 PHE A N 1
ATOM 1849 C CA . PHE A 1 238 ? -8.755 -0.031 10.010 1.00 98.94 238 PHE A CA 1
ATOM 1850 C C . PHE A 1 238 ? -7.355 -0.596 10.232 1.00 98.94 238 PHE A C 1
ATOM 1852 O O . PHE A 1 238 ? -7.209 -1.586 10.951 1.00 98.94 238 PHE A O 1
ATOM 1859 N N . SER A 1 239 ? -6.344 0.074 9.681 1.00 98.81 239 SER A N 1
ATOM 1860 C CA . SER A 1 239 ? -4.939 -0.174 9.992 1.00 98.81 239 SER A CA 1
ATOM 1861 C C . SER A 1 239 ? -4.219 1.123 10.357 1.00 98.81 239 SER A C 1
ATOM 1863 O O . SER A 1 239 ? -4.257 2.109 9.615 1.00 98.81 239 SER A O 1
ATOM 1865 N N . ALA A 1 240 ? -3.531 1.104 11.499 1.00 98.75 240 ALA A N 1
ATOM 1866 C CA . ALA A 1 240 ? -2.613 2.158 11.907 1.00 98.75 240 ALA A CA 1
ATOM 1867 C C . ALA A 1 240 ? -1.267 2.080 11.162 1.00 98.75 240 ALA A C 1
ATOM 1869 O O . ALA A 1 240 ? -0.560 3.087 11.078 1.00 98.75 240 ALA A O 1
ATOM 1870 N N . GLY A 1 241 ? -0.896 0.900 10.651 1.00 98.31 241 GLY A N 1
ATOM 1871 C CA . GLY A 1 241 ? 0.364 0.647 9.949 1.00 98.31 241 GLY A CA 1
ATOM 1872 C C . GLY A 1 241 ? 1.621 0.930 10.780 1.00 98.31 241 GLY A C 1
ATOM 1873 O O . GLY A 1 241 ? 2.624 1.386 10.238 1.00 98.31 241 GLY A O 1
ATOM 1874 N N . THR A 1 242 ? 1.557 0.758 12.099 1.00 97.94 242 THR A N 1
ATOM 1875 C CA . THR A 1 242 ? 2.661 0.991 13.040 1.00 97.94 242 THR A CA 1
ATOM 1876 C C . THR A 1 242 ? 2.466 0.187 14.319 1.00 97.94 242 THR A C 1
ATOM 1878 O O . THR A 1 242 ? 1.381 0.192 14.908 1.00 97.94 242 THR A O 1
ATOM 1881 N N . ILE A 1 243 ? 3.542 -0.434 14.811 1.00 96.31 243 ILE A N 1
ATOM 1882 C CA . ILE A 1 243 ? 3.553 -1.130 16.110 1.00 96.31 243 ILE A CA 1
ATOM 1883 C C . ILE A 1 243 ? 3.232 -0.166 17.268 1.00 96.31 243 ILE A C 1
ATOM 1885 O O . ILE A 1 243 ? 2.697 -0.548 18.314 1.00 96.31 243 ILE A O 1
ATOM 1889 N N . GLN A 1 244 ? 3.566 1.111 17.095 1.00 95.50 244 GLN A N 1
ATOM 1890 C CA . GLN A 1 244 ? 3.673 2.075 18.187 1.00 95.50 244 GLN A CA 1
ATOM 1891 C C . GLN A 1 244 ? 2.426 2.940 18.398 1.00 95.50 244 GLN A C 1
ATOM 1893 O O . GLN A 1 244 ? 2.430 3.791 19.286 1.00 95.50 244 GLN A O 1
ATOM 1898 N N . TRP A 1 245 ? 1.329 2.721 17.657 1.00 97.56 245 TRP A N 1
ATOM 1899 C CA . TRP A 1 245 ? 0.120 3.555 17.782 1.00 97.56 245 TRP A CA 1
ATOM 1900 C C . TRP A 1 245 ? -0.350 3.683 19.234 1.00 97.56 245 TRP A C 1
ATOM 1902 O O . TRP A 1 245 ? -0.649 4.776 19.716 1.00 97.56 245 TRP A O 1
ATOM 1912 N N . SER A 1 246 ? -0.386 2.553 19.949 1.00 96.31 246 SER A N 1
ATOM 1913 C CA . SER A 1 246 ? -0.908 2.502 21.317 1.00 96.31 246 SER A CA 1
ATOM 1914 C C . SER A 1 246 ? -0.135 3.379 22.307 1.00 96.31 246 SER A C 1
ATOM 1916 O O . SER A 1 246 ? -0.690 3.743 23.339 1.00 96.31 246 SER A O 1
ATOM 1918 N N . TRP A 1 247 ? 1.103 3.768 21.995 1.00 95.38 247 TRP A N 1
ATOM 1919 C CA . TRP A 1 247 ? 1.911 4.622 22.865 1.00 95.38 247 TRP A CA 1
ATOM 1920 C C . TRP A 1 247 ? 1.368 6.051 22.930 1.00 95.38 247 TRP A C 1
ATOM 1922 O O . TRP A 1 247 ? 1.473 6.722 23.948 1.00 95.38 247 TRP A O 1
ATOM 1932 N N . GLY A 1 248 ? 0.666 6.492 21.885 1.00 96.38 248 GLY A N 1
ATOM 1933 C CA . GLY A 1 248 ? -0.071 7.750 21.920 1.00 96.38 248 GLY A CA 1
ATOM 1934 C C . GLY A 1 248 ? -1.342 7.717 22.775 1.00 96.38 248 GLY A C 1
ATOM 1935 O O . GLY A 1 248 ? -1.970 8.760 22.942 1.00 96.38 248 GLY A O 1
ATOM 1936 N N . LEU A 1 249 ? -1.757 6.562 23.308 1.00 97.25 249 LEU A N 1
ATOM 1937 C CA . LEU A 1 249 ? -2.984 6.436 24.107 1.00 97.25 249 LEU A CA 1
ATOM 1938 C C . LEU A 1 249 ? -2.736 6.525 25.616 1.00 97.25 249 LEU A C 1
ATOM 1940 O O . LEU A 1 249 ? -3.620 6.953 26.362 1.00 97.25 249 LEU A O 1
ATOM 1944 N N . ASP A 1 250 ? -1.547 6.152 26.075 1.00 95.19 250 ASP A N 1
ATOM 1945 C CA . ASP A 1 250 ? -1.148 6.195 27.480 1.00 95.19 250 ASP A CA 1
ATOM 1946 C C . ASP A 1 250 ? 0.370 6.376 27.543 1.00 95.19 250 ASP A C 1
ATOM 1948 O O . ASP A 1 250 ? 1.082 5.666 26.845 1.00 95.19 250 ASP A O 1
ATOM 1952 N N . ALA A 1 251 ? 0.856 7.308 28.366 1.00 92.50 251 ALA A N 1
ATOM 1953 C CA . ALA A 1 251 ? 2.289 7.571 28.521 1.00 92.50 251 ALA A CA 1
ATOM 1954 C C . ALA A 1 251 ? 3.022 6.448 29.285 1.00 92.50 251 ALA A C 1
ATOM 1956 O O . ALA A 1 251 ? 4.253 6.412 29.305 1.00 92.50 251 ALA A O 1
ATOM 1957 N N . GLU A 1 252 ? 2.279 5.540 29.928 1.00 92.44 252 GLU A N 1
ATOM 1958 C CA . GLU A 1 252 ? 2.821 4.350 30.576 1.00 92.44 252 GLU A CA 1
ATOM 1959 C C . GLU A 1 252 ? 3.074 3.238 29.542 1.00 92.44 252 GLU A C 1
ATOM 1961 O O . GLU A 1 252 ? 2.194 2.430 29.218 1.00 92.44 252 GLU A O 1
ATOM 1966 N N . HIS A 1 253 ? 4.300 3.201 29.016 1.00 89.50 253 HIS A N 1
ATOM 1967 C CA . HIS A 1 253 ? 4.756 2.231 28.020 1.00 89.50 253 HIS A CA 1
ATOM 1968 C C . HIS A 1 253 ? 6.279 2.037 28.035 1.00 89.50 253 HIS A C 1
ATOM 1970 O O . HIS A 1 253 ? 7.022 2.886 28.527 1.00 89.50 253 HIS A O 1
ATOM 1976 N N . ASP A 1 254 ? 6.751 0.962 27.398 1.00 79.69 254 ASP A N 1
ATOM 1977 C CA . ASP A 1 254 ? 8.153 0.508 27.421 1.00 79.69 254 ASP A CA 1
ATOM 1978 C C . ASP A 1 254 ? 9.171 1.490 26.793 1.00 79.69 254 ASP A C 1
ATOM 1980 O O . ASP A 1 254 ? 10.381 1.280 26.891 1.00 79.69 254 ASP A O 1
ATOM 1984 N N . HIS A 1 255 ? 8.713 2.572 26.150 1.00 74.00 255 HIS A N 1
ATOM 1985 C CA . HIS A 1 255 ? 9.565 3.628 25.597 1.00 74.00 255 HIS A CA 1
ATOM 1986 C C . HIS A 1 255 ? 9.380 4.976 26.325 1.00 74.00 255 HIS A C 1
ATOM 1988 O O . HIS A 1 255 ? 8.628 5.827 25.854 1.00 74.00 255 HIS A O 1
ATOM 1994 N N . PRO A 1 256 ? 10.076 5.255 27.440 1.00 73.38 256 PRO A N 1
ATOM 1995 C CA . PRO A 1 256 ? 9.914 6.519 28.160 1.00 73.38 256 PRO A CA 1
ATOM 1996 C C . PRO A 1 256 ? 10.168 7.739 27.254 1.00 73.38 256 PRO A C 1
ATOM 1998 O O . PRO A 1 256 ? 11.122 7.764 26.477 1.00 73.38 256 PRO A O 1
ATOM 2001 N N . GLY A 1 257 ? 9.311 8.760 27.356 1.00 81.94 257 GLY A N 1
ATOM 2002 C CA . GLY A 1 257 ? 9.473 10.051 26.670 1.00 81.94 257 GLY A CA 1
ATOM 2003 C C . GLY A 1 257 ? 8.494 10.340 25.526 1.00 81.94 257 GLY A C 1
ATOM 2004 O O . GLY A 1 257 ? 8.373 11.503 25.145 1.00 81.94 257 GLY A O 1
ATOM 2005 N N . THR A 1 258 ? 7.757 9.349 25.016 1.00 91.44 258 THR A N 1
ATOM 2006 C CA . THR A 1 258 ? 6.622 9.600 24.110 1.00 91.44 258 THR A CA 1
ATOM 2007 C C . THR A 1 258 ? 5.391 9.986 24.942 1.00 91.44 258 THR A C 1
ATOM 2009 O O . THR A 1 258 ? 4.995 9.226 25.821 1.00 91.44 258 THR A O 1
ATOM 2012 N N . PRO A 1 259 ? 4.806 11.185 24.760 1.00 94.38 259 PRO A N 1
ATOM 2013 C CA . PRO A 1 259 ? 3.629 11.589 25.519 1.00 94.38 259 PRO A CA 1
ATOM 2014 C C . PRO A 1 259 ? 2.349 10.971 24.943 1.00 94.38 259 PRO A C 1
ATOM 2016 O O . PRO A 1 259 ? 2.219 10.798 23.729 1.00 94.38 259 PRO A O 1
ATOM 2019 N N . ALA A 1 260 ? 1.355 10.756 25.809 1.00 95.69 260 ALA A N 1
ATOM 2020 C CA . ALA A 1 260 ? -0.012 10.510 25.362 1.00 95.69 260 ALA A CA 1
ATOM 2021 C C . ALA A 1 260 ? -0.539 11.704 24.542 1.00 95.69 260 ALA A C 1
ATOM 2023 O O . ALA A 1 260 ? -0.204 12.863 24.798 1.00 95.69 260 ALA A O 1
ATOM 2024 N N . SER A 1 261 ? -1.387 11.416 23.558 1.00 97.69 261 SER A N 1
ATOM 2025 C CA . SER A 1 261 ? -1.914 12.377 22.594 1.00 97.69 261 SER A CA 1
ATOM 2026 C C . SER A 1 261 ? -3.444 12.405 22.647 1.00 97.69 261 SER A C 1
ATOM 2028 O O . SER A 1 261 ? -4.081 11.445 22.201 1.00 97.69 261 SER A O 1
ATOM 2030 N N . PRO A 1 262 ? -4.063 13.517 23.094 1.00 98.00 262 PRO A N 1
ATOM 2031 C CA . PRO A 1 262 ? -5.519 13.675 23.066 1.00 98.00 262 PRO A CA 1
ATOM 2032 C C . PRO A 1 262 ? -6.112 13.480 21.664 1.00 98.00 262 PRO A C 1
ATOM 2034 O O . PRO A 1 262 ? -7.181 12.897 21.509 1.00 98.00 262 PRO A O 1
ATOM 2037 N N . THR A 1 263 ? -5.384 13.894 20.620 1.00 98.50 263 THR A N 1
ATOM 2038 C CA . THR A 1 263 ? -5.777 13.674 19.220 1.00 98.50 263 THR A CA 1
ATOM 2039 C C . THR A 1 263 ? -5.874 12.183 18.886 1.00 98.50 263 THR A C 1
ATOM 2041 O O . THR A 1 263 ? -6.833 11.771 18.239 1.00 98.50 263 THR A O 1
ATOM 2044 N N . MET A 1 264 ? -4.922 11.357 19.337 1.00 98.69 264 MET A N 1
ATOM 2045 C CA . MET A 1 264 ? -4.935 9.910 19.070 1.00 98.69 264 MET A CA 1
ATOM 2046 C C . MET A 1 264 ? -5.977 9.173 19.909 1.00 98.69 264 MET A C 1
ATOM 2048 O O . MET A 1 264 ? -6.645 8.275 19.394 1.00 98.69 264 MET A O 1
ATOM 2052 N N . GLN A 1 265 ? -6.154 9.570 21.172 1.00 98.62 265 GLN A N 1
ATOM 2053 C CA . GLN A 1 265 ? -7.204 9.037 22.043 1.00 98.62 265 GLN A CA 1
ATOM 2054 C C . GLN A 1 265 ? -8.587 9.307 21.442 1.00 98.62 265 GLN A C 1
ATOM 2056 O O . GLN A 1 265 ? -9.381 8.383 21.259 1.00 98.62 265 GLN A O 1
ATOM 2061 N N . GLN A 1 266 ? -8.847 10.551 21.032 1.00 98.81 266 GLN A N 1
ATOM 2062 C CA . GLN A 1 266 ? -10.108 10.916 20.399 1.00 98.81 266 GLN A CA 1
ATOM 2063 C C . GLN A 1 266 ? -10.304 10.224 19.042 1.00 98.81 266 GLN A C 1
ATOM 2065 O O . GLN A 1 266 ? -11.403 9.746 18.773 1.00 98.81 266 GLN A O 1
ATOM 2070 N N . ALA A 1 267 ? -9.273 10.115 18.196 1.00 98.81 267 ALA A N 1
ATOM 2071 C CA . ALA A 1 267 ? -9.378 9.407 16.915 1.00 98.81 267 ALA A CA 1
ATOM 2072 C C . ALA A 1 267 ? -9.651 7.900 17.092 1.00 98.81 267 ALA A C 1
ATOM 2074 O O . ALA A 1 267 ? -10.451 7.315 16.363 1.00 98.81 267 ALA A O 1
ATOM 2075 N N . THR A 1 268 ? -9.062 7.278 18.115 1.00 98.81 268 THR A N 1
ATOM 2076 C CA . THR A 1 268 ? -9.341 5.877 18.470 1.00 98.81 268 THR A CA 1
ATOM 2077 C C . THR A 1 268 ? -10.784 5.712 18.962 1.00 98.81 268 THR A C 1
ATOM 2079 O O . THR A 1 268 ? -11.486 4.799 18.529 1.00 98.81 268 THR A O 1
ATOM 2082 N N . ALA A 1 269 ? -11.278 6.637 19.792 1.00 98.62 269 ALA A N 1
ATOM 2083 C CA . ALA A 1 269 ? -12.675 6.646 20.232 1.00 98.62 269 ALA A CA 1
ATOM 2084 C C . ALA A 1 269 ? -13.660 6.866 19.068 1.00 98.62 269 ALA A C 1
ATOM 2086 O O . ALA A 1 269 ? -14.707 6.225 18.997 1.00 98.62 269 ALA A O 1
ATOM 2087 N N . ASN A 1 270 ? -13.310 7.734 18.118 1.00 98.81 270 ASN A N 1
ATOM 2088 C CA . ASN A 1 270 ? -14.078 7.972 16.898 1.00 98.81 270 ASN A CA 1
ATOM 2089 C C . ASN A 1 270 ? -14.218 6.708 16.043 1.00 98.81 270 ASN A C 1
ATOM 2091 O O . ASN A 1 270 ? -15.319 6.402 15.576 1.00 98.81 270 ASN A O 1
ATOM 2095 N N . LEU A 1 271 ? -13.116 5.976 15.854 1.00 98.75 271 LEU A N 1
ATOM 2096 C CA . LEU A 1 271 ? -13.107 4.702 15.142 1.00 98.75 271 LEU A CA 1
ATOM 2097 C C . LEU A 1 271 ? -14.026 3.688 15.825 1.00 98.75 271 LEU A C 1
ATOM 2099 O O . LEU A 1 271 ? -14.899 3.110 15.178 1.00 98.75 271 LEU A O 1
ATOM 2103 N N . PHE A 1 272 ? -13.876 3.507 17.138 1.00 98.50 272 PHE A N 1
ATOM 2104 C CA . PHE A 1 272 ? -14.706 2.569 17.891 1.00 98.50 272 PHE A CA 1
ATOM 2105 C C . PHE A 1 272 ? -16.185 2.947 17.874 1.00 98.50 272 PHE A C 1
ATOM 2107 O O . PHE A 1 272 ? -17.021 2.065 17.681 1.00 98.50 272 PHE A O 1
ATOM 2114 N N . ALA A 1 273 ? -16.517 4.237 17.931 1.00 98.06 273 ALA A N 1
ATOM 2115 C CA . ALA A 1 273 ? -17.889 4.698 17.759 1.00 98.06 273 ALA A CA 1
ATOM 2116 C C . ALA A 1 273 ? -18.471 4.330 16.382 1.00 98.06 273 ALA A C 1
ATOM 2118 O O . ALA A 1 273 ? -19.621 3.892 16.304 1.00 98.06 273 ALA A O 1
ATOM 2119 N N . ASP A 1 274 ? -17.695 4.452 15.298 1.00 97.94 274 ASP A N 1
ATOM 2120 C CA . ASP A 1 274 ? -18.136 4.038 13.956 1.00 97.94 274 ASP A CA 1
ATOM 2121 C C . ASP A 1 274 ? -18.250 2.503 13.817 1.00 97.94 274 ASP A C 1
ATOM 2123 O O . ASP A 1 274 ? -19.113 1.999 13.083 1.00 97.94 274 ASP A O 1
ATOM 2127 N N . MET A 1 275 ? -17.458 1.761 14.596 1.00 98.00 275 MET A N 1
ATOM 2128 C CA . MET A 1 275 ? -17.551 0.305 14.769 1.00 98.00 275 MET A CA 1
ATOM 2129 C C . MET A 1 275 ? -18.659 -0.132 15.752 1.00 98.00 275 MET A C 1
ATOM 2131 O O . MET A 1 275 ? -18.922 -1.325 15.895 1.00 98.00 275 MET A O 1
ATOM 2135 N N . GLY A 1 276 ? -19.357 0.811 16.393 1.00 96.19 276 GLY A N 1
ATOM 2136 C CA . GLY A 1 276 ? -20.488 0.539 17.285 1.00 96.19 276 GLY A CA 1
ATOM 2137 C C . GLY A 1 276 ? -20.125 0.257 18.748 1.00 96.19 276 GLY A C 1
ATOM 2138 O O . GLY A 1 276 ? -20.983 -0.210 19.492 1.00 96.19 276 GLY A O 1
ATOM 2139 N N . ALA A 1 277 ? -18.896 0.547 19.174 1.00 96.12 277 ALA A N 1
ATOM 2140 C CA . ALA A 1 277 ? -18.463 0.470 20.567 1.00 96.12 277 ALA A CA 1
ATOM 2141 C C . ALA A 1 277 ? -18.366 1.876 21.184 1.00 96.12 277 ALA A C 1
ATOM 2143 O O . ALA A 1 277 ? -17.866 2.806 20.556 1.00 96.12 277 ALA A O 1
ATOM 2144 N N . GLN A 1 278 ? -18.843 2.031 22.420 1.00 96.44 278 GLN A N 1
ATOM 2145 C CA . GLN A 1 278 ? -18.816 3.294 23.163 1.00 96.44 278 GLN A CA 1
ATOM 2146 C C . GLN A 1 278 ? -18.101 3.107 24.507 1.00 96.44 278 GLN A C 1
ATOM 2148 O O . GLN A 1 278 ? -18.261 2.046 25.118 1.00 96.44 278 GLN A O 1
ATOM 2153 N N . PRO A 1 279 ? -17.358 4.120 24.984 1.00 96.62 279 PRO A N 1
ATOM 2154 C CA . PRO A 1 279 ? -16.783 4.112 26.324 1.00 96.62 279 PRO A CA 1
ATOM 2155 C C . PRO A 1 279 ? -17.882 4.305 27.379 1.00 96.62 279 PRO A C 1
ATOM 2157 O O . PRO A 1 279 ? -18.756 5.160 27.221 1.00 96.62 279 PRO A O 1
ATOM 2160 N N . ALA A 1 280 ? -17.840 3.536 28.469 1.00 96.88 280 ALA A N 1
ATOM 2161 C CA . ALA A 1 280 ? -18.753 3.722 29.601 1.00 96.88 280 ALA A CA 1
ATOM 2162 C C . ALA A 1 280 ? -18.291 4.833 30.561 1.00 96.88 280 ALA A C 1
ATOM 2164 O O . ALA A 1 280 ? -19.117 5.446 31.238 1.00 96.88 280 ALA A O 1
ATOM 2165 N N . THR A 1 281 ? -16.984 5.097 30.616 1.00 95.38 281 THR A N 1
ATOM 2166 C CA . THR A 1 281 ? -16.356 6.071 31.521 1.00 95.38 281 THR A CA 1
ATOM 2167 C C . THR A 1 281 ? -15.334 6.924 30.764 1.00 95.38 281 THR A C 1
ATOM 2169 O O . THR A 1 281 ? -14.144 6.834 31.055 1.00 95.38 281 THR A O 1
ATOM 2172 N N . PRO A 1 282 ? -15.768 7.727 29.772 1.00 94.88 282 PRO A N 1
ATOM 2173 C CA . PRO A 1 282 ? -14.849 8.540 28.981 1.00 94.88 282 PRO A CA 1
ATOM 2174 C C . PRO A 1 282 ? -14.105 9.566 29.851 1.00 94.88 282 PRO A C 1
ATOM 2176 O O . PRO A 1 282 ? -14.733 10.319 30.598 1.00 94.88 282 PRO A O 1
ATOM 2179 N N . ASP A 1 283 ? -12.784 9.631 29.699 1.00 94.19 283 ASP A N 1
ATOM 2180 C CA . ASP A 1 283 ? -11.878 10.581 30.344 1.00 94.19 283 ASP A CA 1
ATOM 2181 C C . ASP A 1 283 ? -11.013 11.284 29.286 1.00 94.19 283 ASP A C 1
ATOM 2183 O O . ASP A 1 283 ? -10.234 10.674 28.555 1.00 94.19 283 ASP A O 1
ATOM 2187 N N . GLY A 1 284 ? -11.183 12.600 29.144 1.00 93.69 284 GLY A N 1
ATOM 2188 C CA . GLY A 1 284 ? -10.455 13.391 28.144 1.00 93.69 284 GLY A CA 1
ATOM 2189 C C . GLY A 1 284 ? -10.863 13.151 26.680 1.00 93.69 284 GLY A C 1
ATOM 2190 O O . GLY A 1 284 ? -10.312 13.804 25.794 1.00 93.69 284 GLY A O 1
ATOM 2191 N N . ILE A 1 285 ? -11.850 12.285 26.415 1.00 97.00 285 ILE A N 1
ATOM 2192 C CA . ILE A 1 285 ? -12.455 12.067 25.092 1.00 97.00 285 ILE A CA 1
ATOM 2193 C C . ILE A 1 285 ? -13.925 12.497 25.062 1.00 97.00 285 ILE A C 1
ATOM 2195 O O . ILE A 1 285 ? -14.686 12.320 26.011 1.00 97.00 285 ILE A O 1
ATOM 2199 N N . SER A 1 286 ? -14.341 13.061 23.935 1.00 95.06 286 SER A N 1
ATOM 2200 C CA . SER A 1 286 ? -15.729 13.417 23.654 1.00 95.06 286 SER A CA 1
ATOM 2201 C C . SER A 1 286 ? -16.479 12.231 23.038 1.00 95.06 286 SER A C 1
ATOM 2203 O O . SER A 1 286 ? -15.933 11.581 22.136 1.00 95.06 286 SER A O 1
ATOM 2205 N N . PRO A 1 287 ? -17.743 11.979 23.438 1.00 89.75 287 PRO A N 1
ATOM 2206 C CA . PRO A 1 287 ? -18.588 10.982 22.793 1.00 89.75 287 PRO A CA 1
ATOM 2207 C C . PRO A 1 287 ? -18.694 11.226 21.287 1.00 89.75 287 PRO A C 1
ATOM 2209 O O . PRO A 1 287 ? -18.944 12.344 20.830 1.00 89.75 287 PRO A O 1
ATOM 2212 N N . ALA A 1 288 ? -18.528 10.162 20.512 1.00 94.31 288 ALA A N 1
ATOM 2213 C CA . ALA A 1 288 ? -18.637 10.191 19.064 1.00 94.31 288 ALA A CA 1
ATOM 2214 C C . ALA A 1 288 ? -19.799 9.302 18.623 1.00 94.31 288 ALA A C 1
ATOM 2216 O O . ALA A 1 288 ? -20.091 8.288 19.245 1.00 94.31 288 ALA A O 1
ATOM 2217 N N . THR A 1 289 ? -20.478 9.662 17.539 1.00 93.00 289 THR A N 1
ATOM 2218 C CA . THR A 1 289 ? -21.563 8.846 16.980 1.00 93.00 289 THR A CA 1
ATOM 2219 C C . THR A 1 289 ? -21.073 8.041 15.787 1.00 93.00 289 THR A C 1
ATOM 2221 O O . THR A 1 289 ? -20.075 8.402 15.154 1.00 93.00 289 THR A O 1
ATOM 2224 N N . ARG A 1 290 ? -21.783 6.957 15.471 1.00 94.38 290 ARG A N 1
ATOM 2225 C CA . ARG A 1 290 ? -21.619 6.235 14.208 1.00 94.38 290 ARG A CA 1
ATOM 2226 C C . ARG A 1 290 ? -22.113 7.098 13.049 1.00 94.38 290 ARG A C 1
ATOM 2228 O O . ARG A 1 290 ? -23.069 7.857 13.218 1.00 94.38 290 ARG A O 1
ATOM 2235 N N . THR A 1 291 ? -21.467 6.999 11.891 1.00 94.06 291 THR A N 1
ATOM 2236 C CA . THR A 1 291 ? -21.967 7.637 10.666 1.00 94.06 291 THR A CA 1
ATOM 2237 C C . THR A 1 291 ? -23.388 7.170 10.330 1.00 94.06 291 THR A C 1
ATOM 2239 O O . THR A 1 291 ? -23.708 5.985 10.444 1.00 94.06 291 THR A O 1
ATOM 2242 N N . GLY A 1 292 ? -24.246 8.118 9.950 1.00 94.31 292 GLY A N 1
ATOM 2243 C CA . GLY A 1 292 ? -25.551 7.840 9.344 1.00 94.31 292 GLY A CA 1
ATOM 2244 C C . GLY A 1 292 ? -25.495 7.827 7.817 1.00 94.31 292 GLY A C 1
ATOM 2245 O O . GLY A 1 292 ? -26.518 7.591 7.180 1.00 94.31 292 GLY A O 1
ATOM 2246 N N . ASP A 1 293 ? -24.323 8.108 7.243 1.00 95.75 293 ASP A N 1
ATOM 2247 C CA . ASP A 1 293 ? -24.124 8.130 5.806 1.00 95.75 293 ASP A CA 1
ATOM 2248 C C . ASP A 1 293 ? -23.986 6.713 5.246 1.00 95.75 293 ASP A C 1
ATOM 2250 O O . ASP A 1 293 ? -23.171 5.904 5.698 1.00 95.75 293 ASP A O 1
ATOM 2254 N N . VAL A 1 294 ? -24.810 6.436 4.245 1.00 94.88 294 VAL A N 1
ATOM 2255 C CA . VAL A 1 294 ? -24.900 5.162 3.529 1.00 94.88 294 VAL A CA 1
ATOM 2256 C C . VAL A 1 294 ? -24.807 5.357 2.013 1.00 94.88 294 VAL A C 1
ATOM 2258 O O . VAL A 1 294 ? -24.982 4.395 1.264 1.00 94.88 294 VAL A O 1
ATOM 2261 N N . THR A 1 295 ? -24.589 6.589 1.542 1.00 96.38 295 THR A N 1
ATOM 2262 C CA . THR A 1 295 ? -24.594 6.927 0.116 1.00 96.38 295 THR A CA 1
ATOM 2263 C C . THR A 1 295 ? -23.175 7.210 -0.339 1.00 96.38 295 THR A C 1
ATOM 2265 O O . THR A 1 295 ? -22.586 8.190 0.074 1.00 96.38 295 THR A O 1
ATOM 2268 N N . GLY A 1 296 ? -22.631 6.383 -1.234 1.00 97.69 296 GLY A N 1
ATOM 2269 C CA . GLY A 1 296 ? -21.284 6.625 -1.753 1.00 97.69 296 GLY A CA 1
ATOM 2270 C C . GLY A 1 296 ? -21.187 7.851 -2.685 1.00 97.69 296 GLY A C 1
ATOM 2271 O O . GLY A 1 296 ? -22.173 8.195 -3.353 1.00 97.69 296 GLY A O 1
ATOM 2272 N N . PRO A 1 297 ? -19.991 8.456 -2.835 1.00 98.50 297 PRO A N 1
ATOM 2273 C CA . PRO A 1 297 ? -19.815 9.667 -3.630 1.00 98.50 297 PRO A CA 1
ATOM 2274 C C . PRO A 1 297 ? -19.989 9.448 -5.132 1.00 98.50 297 PRO A C 1
ATOM 2276 O O . PRO A 1 297 ? -19.699 8.391 -5.682 1.00 98.50 297 PRO A O 1
ATOM 2279 N N . THR A 1 298 ? -20.344 10.497 -5.866 1.00 98.38 298 THR A N 1
ATOM 2280 C CA . THR A 1 298 ? -20.377 10.453 -7.335 1.00 98.38 298 THR A CA 1
ATOM 2281 C C . THR A 1 298 ? -19.055 10.933 -7.930 1.00 98.38 298 THR A C 1
ATOM 2283 O O . THR A 1 298 ? -18.597 12.032 -7.620 1.00 98.38 298 THR A O 1
ATOM 2286 N N . ALA A 1 299 ? -18.467 10.147 -8.838 1.00 98.12 299 ALA A N 1
ATOM 2287 C CA . ALA A 1 299 ? -17.272 10.513 -9.600 1.00 98.12 299 ALA A CA 1
ATOM 2288 C C . ALA A 1 299 ? -17.602 10.846 -11.065 1.00 98.12 299 ALA A C 1
ATOM 2290 O O . ALA A 1 299 ? -18.484 10.242 -11.676 1.00 98.12 299 ALA A O 1
ATOM 2291 N N . ARG A 1 300 ? -16.852 11.779 -11.660 1.00 96.69 300 ARG A N 1
ATOM 2292 C CA . ARG A 1 300 ? -16.927 12.123 -13.088 1.00 96.69 300 ARG A CA 1
ATOM 2293 C C . ARG A 1 300 ? -15.552 12.426 -13.673 1.00 96.69 300 ARG A C 1
ATOM 2295 O O . ARG A 1 300 ? -14.650 12.859 -12.963 1.00 96.69 300 ARG A O 1
ATOM 2302 N N . LEU A 1 301 ? -15.434 12.282 -14.988 1.00 96.50 301 LEU A N 1
ATOM 2303 C CA . LEU A 1 301 ? -14.275 12.722 -15.762 1.00 96.50 301 LEU A CA 1
ATOM 2304 C C . LEU A 1 301 ? -14.468 14.181 -16.173 1.00 96.50 301 LEU A C 1
ATOM 2306 O O . LEU A 1 301 ? -15.561 14.580 -16.573 1.00 96.50 301 LEU A O 1
ATOM 2310 N N . THR A 1 302 ? -13.403 14.967 -16.080 1.00 94.06 302 THR A N 1
ATOM 2311 C CA . THR A 1 302 ? -13.350 16.349 -16.578 1.00 94.06 302 THR A CA 1
ATOM 2312 C C . THR A 1 302 ? -12.442 16.459 -17.798 1.00 94.06 302 THR A C 1
ATOM 2314 O O . THR A 1 302 ? -12.667 17.327 -18.638 1.00 94.06 302 THR A O 1
ATOM 2317 N N . SER A 1 303 ? -11.486 15.538 -17.960 1.00 81.75 303 SER A N 1
ATOM 2318 C CA . SER A 1 303 ? -10.766 15.323 -19.213 1.00 81.75 303 SER A CA 1
ATOM 2319 C C . SER A 1 303 ? -10.596 13.827 -19.498 1.00 81.75 303 SER A C 1
ATOM 2321 O O . SER A 1 303 ? -10.059 13.068 -18.693 1.00 81.75 303 SER A O 1
ATOM 2323 N N . ALA A 1 304 ? -11.065 13.392 -20.668 1.00 75.62 304 ALA A N 1
ATOM 2324 C CA . ALA A 1 304 ? -10.803 12.055 -21.190 1.00 75.62 304 ALA A CA 1
ATOM 2325 C C . ALA A 1 304 ? -10.784 12.092 -22.721 1.00 75.62 304 ALA A C 1
ATOM 2327 O O . ALA A 1 304 ? -11.808 12.338 -23.359 1.00 75.62 304 ALA A O 1
ATOM 2328 N N . SER A 1 305 ? -9.613 11.857 -23.310 1.00 82.88 305 SER A N 1
ATOM 2329 C CA . SER A 1 305 ? -9.474 11.713 -24.759 1.00 82.88 305 SER A CA 1
ATOM 2330 C C . SER A 1 305 ? -10.059 10.377 -25.214 1.00 82.88 305 SER A C 1
ATOM 2332 O O . SER A 1 305 ? -9.808 9.349 -24.595 1.00 82.88 305 SER A O 1
ATOM 2334 N N . THR A 1 306 ? -10.786 10.362 -26.331 1.00 89.69 306 THR A N 1
ATOM 2335 C CA . THR A 1 306 ? -11.282 9.126 -26.971 1.00 89.69 306 THR A CA 1
ATOM 2336 C C . THR A 1 306 ? -10.235 8.453 -27.863 1.00 89.69 306 THR A C 1
ATOM 2338 O O . THR A 1 306 ? -10.438 7.333 -28.327 1.00 89.69 306 THR A O 1
ATOM 2341 N N . SER A 1 307 ? -9.098 9.115 -28.089 1.00 91.31 307 SER A N 1
ATOM 2342 C CA . SER A 1 307 ? -7.945 8.585 -28.810 1.00 91.31 307 SER A CA 1
ATOM 2343 C C . SER A 1 307 ? -6.659 9.075 -28.155 1.00 91.31 307 SER A C 1
ATOM 2345 O O . SER A 1 307 ? -6.507 10.270 -27.898 1.00 91.31 307 SER A O 1
ATOM 2347 N N . VAL A 1 308 ? -5.728 8.160 -27.909 1.00 89.00 308 VAL A N 1
ATOM 2348 C CA . VAL A 1 308 ? -4.417 8.441 -27.307 1.00 89.00 308 VAL A CA 1
ATOM 2349 C C . VAL A 1 308 ? -3.333 7.640 -28.032 1.00 89.00 308 VAL A C 1
ATOM 2351 O O . VAL A 1 308 ? -3.625 6.550 -28.525 1.00 89.00 308 VAL A O 1
ATOM 2354 N N . PRO A 1 309 ? -2.079 8.120 -28.119 1.00 82.81 309 PRO A N 1
ATOM 2355 C CA . PRO A 1 309 ? -0.971 7.262 -28.535 1.00 82.81 309 PRO A CA 1
ATOM 2356 C C . PRO A 1 309 ? -0.847 6.065 -27.580 1.00 82.81 309 PRO A C 1
ATOM 2358 O O . PRO A 1 309 ? -1.136 6.200 -26.391 1.00 82.81 309 PRO A O 1
ATOM 2361 N N . GLY A 1 310 ? -0.434 4.898 -28.073 1.00 81.19 310 GLY A N 1
ATOM 2362 C CA . GLY A 1 310 ? -0.127 3.759 -27.205 1.00 81.19 310 GLY A CA 1
ATOM 2363 C C . GLY A 1 310 ? 1.240 3.913 -26.528 1.00 81.19 310 GLY A C 1
ATOM 2364 O O . GLY A 1 310 ? 2.143 4.526 -27.096 1.00 81.19 310 GLY A O 1
ATOM 2365 N N . GLY A 1 311 ? 1.418 3.335 -25.339 1.00 69.62 311 GLY A N 1
ATOM 2366 C CA . GLY A 1 311 ? 2.715 3.264 -24.657 1.00 69.62 311 GLY A CA 1
ATOM 2367 C C . GLY A 1 311 ? 3.253 4.598 -24.128 1.00 69.62 311 GLY A C 1
ATOM 2368 O O . GLY A 1 311 ? 4.436 4.683 -23.803 1.00 69.62 311 GLY A O 1
ATOM 2369 N N . VAL A 1 312 ? 2.419 5.638 -24.034 1.00 72.75 312 VAL A N 1
ATOM 2370 C CA . VAL A 1 312 ? 2.811 6.958 -23.510 1.00 72.75 312 VAL A CA 1
ATOM 2371 C C . VAL A 1 312 ? 2.155 7.228 -22.164 1.00 72.75 312 VAL A C 1
ATOM 2373 O O . VAL A 1 312 ? 1.081 6.707 -21.870 1.00 72.75 312 VAL A O 1
ATOM 2376 N N . ASN A 1 313 ? 2.779 8.076 -21.349 1.00 77.88 313 ASN A N 1
ATOM 2377 C CA . ASN A 1 313 ? 2.161 8.533 -20.110 1.00 77.88 313 ASN A CA 1
ATOM 2378 C C . ASN A 1 313 ? 1.090 9.582 -20.413 1.00 77.88 313 ASN A C 1
ATOM 2380 O O . ASN A 1 313 ? 1.367 10.588 -21.068 1.00 77.88 313 ASN A O 1
ATOM 2384 N N . VAL A 1 314 ? -0.117 9.349 -19.911 1.00 82.81 314 VAL A N 1
ATOM 2385 C CA . VAL A 1 314 ? -1.242 10.284 -19.978 1.00 82.81 314 VAL A CA 1
ATOM 2386 C C . VAL A 1 314 ? -1.751 10.575 -18.578 1.00 82.81 314 VAL A C 1
ATOM 2388 O O . VAL A 1 314 ? -1.669 9.729 -17.686 1.00 82.81 314 VAL A O 1
ATOM 2391 N N . THR A 1 315 ? -2.314 11.767 -18.408 1.00 87.69 315 THR A N 1
ATOM 2392 C CA . THR A 1 315 ? -2.993 12.168 -17.179 1.00 87.69 315 THR A CA 1
ATOM 2393 C C . THR A 1 315 ? -4.483 12.302 -17.450 1.00 87.69 315 THR A C 1
ATOM 2395 O O . THR A 1 315 ? -4.906 13.062 -18.321 1.00 87.69 315 THR A O 1
ATOM 2398 N N . ILE A 1 316 ? -5.269 11.554 -16.688 1.00 91.31 316 ILE A N 1
ATOM 2399 C CA . ILE A 1 316 ? -6.727 11.604 -16.661 1.00 91.31 316 ILE A CA 1
ATOM 2400 C C . ILE A 1 316 ? -7.128 12.533 -15.519 1.00 91.31 316 ILE A C 1
ATOM 2402 O O . ILE A 1 316 ? -6.607 12.388 -14.412 1.00 91.31 316 ILE A O 1
ATOM 2406 N N . LEU A 1 317 ? -8.037 13.475 -15.778 1.00 96.12 317 LEU A N 1
ATOM 2407 C CA . LEU A 1 317 ? -8.557 14.384 -14.758 1.00 96.12 317 LEU A CA 1
ATOM 2408 C C . LEU A 1 317 ? -10.036 14.125 -14.515 1.00 96.12 317 LEU A C 1
ATOM 2410 O O . LEU A 1 317 ? -10.810 13.827 -15.435 1.00 96.12 317 LEU A O 1
ATOM 2414 N N . GLY A 1 318 ? -10.446 14.326 -13.273 1.00 97.62 318 GLY A N 1
ATOM 2415 C CA . GLY A 1 318 ? -11.846 14.292 -12.923 1.00 97.62 318 GLY A CA 1
ATOM 2416 C C . GLY A 1 318 ? -12.162 15.013 -11.635 1.00 97.62 318 GLY A C 1
ATOM 2417 O O . GLY A 1 318 ? -11.343 15.725 -11.053 1.00 97.62 318 GLY A O 1
ATOM 2418 N N . ALA A 1 319 ? -13.410 14.843 -11.229 1.00 98.31 319 ALA A N 1
ATOM 2419 C CA . ALA A 1 319 ? -13.912 15.367 -9.980 1.00 98.31 319 ALA A CA 1
ATOM 2420 C C . ALA A 1 319 ? -14.802 14.339 -9.283 1.00 98.31 319 ALA A C 1
ATOM 2422 O O . ALA A 1 319 ? -15.402 13.480 -9.936 1.00 98.31 319 ALA A O 1
ATOM 2423 N N . ALA A 1 320 ? -14.894 14.444 -7.967 1.00 98.56 320 ALA A N 1
ATOM 2424 C CA . ALA A 1 320 ? -15.774 13.643 -7.134 1.00 98.56 320 ALA A CA 1
ATOM 2425 C C . ALA A 1 320 ? -16.505 14.546 -6.138 1.00 98.56 320 ALA A C 1
ATOM 2427 O O . ALA A 1 320 ? -15.975 15.567 -5.703 1.00 98.56 320 ALA A O 1
ATOM 2428 N N . THR A 1 321 ? -17.740 14.187 -5.811 1.00 98.25 321 THR A N 1
ATOM 2429 C CA . THR A 1 321 ? -18.581 14.924 -4.864 1.00 98.25 321 THR A CA 1
ATOM 2430 C C . THR A 1 321 ? -19.339 13.948 -3.996 1.00 98.25 321 THR A C 1
ATOM 2432 O O . THR A 1 321 ? -19.846 12.949 -4.509 1.00 98.25 321 THR A O 1
ATOM 2435 N N . ASP A 1 322 ? -19.464 14.282 -2.722 1.00 98.06 322 ASP A N 1
ATOM 2436 C CA . ASP A 1 322 ? -20.129 13.453 -1.730 1.00 98.06 322 ASP A CA 1
ATOM 2437 C C . ASP A 1 322 ? -21.295 14.189 -1.056 1.00 98.06 322 ASP A C 1
ATOM 2439 O O . ASP A 1 322 ? -21.298 15.423 -0.990 1.00 98.06 322 ASP A O 1
ATOM 2443 N N . VAL A 1 323 ? -22.291 13.434 -0.587 1.00 95.06 323 VAL A N 1
ATOM 2444 C CA . VAL A 1 323 ? -23.428 13.946 0.187 1.00 95.06 323 VAL A CA 1
ATOM 2445 C C . VAL A 1 323 ? -23.568 13.102 1.446 1.00 95.06 323 VAL A C 1
ATOM 2447 O O . VAL A 1 323 ? -24.081 11.996 1.374 1.00 95.06 323 VAL A O 1
ATOM 2450 N N . GLY A 1 324 ? -23.216 13.669 2.599 1.00 89.75 324 GLY A N 1
ATOM 2451 C CA . GLY A 1 324 ? -23.293 12.970 3.888 1.00 89.75 324 GLY A CA 1
ATOM 2452 C C . GLY A 1 324 ? -21.946 12.884 4.605 1.00 89.75 324 GLY A C 1
ATOM 2453 O O . GLY A 1 324 ? -21.923 12.893 5.839 1.00 89.75 324 GLY A O 1
ATOM 2454 N N . GLY A 1 325 ? -20.848 12.965 3.854 1.00 94.38 325 GLY A N 1
ATOM 2455 C CA . GLY A 1 325 ? -19.483 13.006 4.355 1.00 94.38 325 GLY A CA 1
ATOM 2456 C C . GLY A 1 325 ? -18.542 13.777 3.427 1.00 94.38 325 GLY A C 1
ATOM 2457 O O . GLY A 1 325 ? -18.846 14.883 2.955 1.00 94.38 325 GLY A O 1
ATOM 2458 N N . ARG A 1 326 ? -17.342 13.227 3.230 1.00 96.88 326 ARG A N 1
ATOM 2459 C CA . ARG A 1 326 ? -16.328 13.753 2.306 1.00 96.88 326 ARG A CA 1
ATOM 2460 C C . ARG A 1 326 ? -15.774 12.653 1.429 1.00 96.88 326 ARG A C 1
ATOM 2462 O O . ARG A 1 326 ? -15.618 11.528 1.878 1.00 96.88 326 ARG A O 1
ATOM 2469 N N . VAL A 1 327 ? -15.353 13.007 0.215 1.00 98.44 327 VAL A N 1
ATOM 2470 C CA . VAL A 1 327 ? -14.570 12.093 -0.623 1.00 98.44 327 VAL A CA 1
ATOM 2471 C C . VAL A 1 327 ? -13.257 11.791 0.101 1.00 98.44 327 VAL A C 1
ATOM 2473 O O . VAL A 1 327 ? -12.509 12.712 0.415 1.00 98.44 327 VAL A O 1
ATOM 2476 N N . ALA A 1 328 ? -12.973 10.515 0.349 1.00 97.75 328 ALA A N 1
ATOM 2477 C CA . ALA A 1 328 ? -11.749 10.035 0.989 1.00 97.75 328 ALA A CA 1
ATOM 2478 C C . ALA A 1 328 ? -10.761 9.414 -0.013 1.00 97.75 328 ALA A C 1
ATOM 2480 O O . ALA A 1 328 ? -9.557 9.363 0.243 1.00 97.75 328 ALA A O 1
ATOM 2481 N N . GLY A 1 329 ? -11.245 9.001 -1.185 1.00 96.94 329 GLY A N 1
ATOM 2482 C CA . GLY A 1 329 ? -10.413 8.458 -2.251 1.00 96.94 329 GLY A CA 1
ATOM 2483 C C . GLY A 1 329 ? -11.159 8.319 -3.573 1.00 96.94 329 GLY A C 1
ATOM 2484 O O . GLY A 1 329 ? -12.389 8.370 -3.635 1.00 96.94 329 GLY A O 1
ATOM 2485 N N . VAL A 1 330 ? -10.394 8.137 -4.646 1.00 98.50 330 VAL A N 1
ATOM 2486 C CA . VAL A 1 330 ? -10.906 7.851 -5.989 1.00 98.50 330 VAL A CA 1
ATOM 2487 C C . VAL A 1 330 ? -10.103 6.700 -6.566 1.00 98.50 330 VAL A C 1
ATOM 2489 O O . VAL A 1 330 ? -8.878 6.684 -6.461 1.00 98.50 330 VAL A O 1
ATOM 2492 N N . GLU A 1 331 ? -10.798 5.744 -7.171 1.00 97.06 331 GLU A N 1
ATOM 2493 C CA . GLU A 1 331 ? -10.206 4.563 -7.785 1.00 97.06 331 GLU A CA 1
ATOM 2494 C C . GLU A 1 331 ? -10.535 4.509 -9.276 1.00 97.06 331 GLU A C 1
ATOM 2496 O O . GLU A 1 331 ? -11.663 4.785 -9.698 1.00 97.06 331 GLU A O 1
ATOM 2501 N N . ILE A 1 332 ? -9.534 4.133 -10.068 1.00 94.94 332 ILE A N 1
ATOM 2502 C CA . ILE A 1 332 ? -9.574 4.102 -11.523 1.00 94.94 332 ILE A CA 1
ATOM 2503 C C . ILE A 1 332 ? -9.244 2.689 -12.003 1.00 94.94 332 ILE A C 1
ATOM 2505 O O . ILE A 1 332 ? -8.297 2.063 -11.533 1.00 94.94 332 ILE A O 1
ATOM 2509 N N . SER A 1 333 ? -10.008 2.205 -12.976 1.00 87.75 333 SER A N 1
ATOM 2510 C CA . SER A 1 333 ? -9.744 0.961 -13.693 1.00 87.75 333 SER A CA 1
ATOM 2511 C C . SER A 1 333 ? -9.701 1.215 -15.197 1.00 87.75 333 SER A C 1
ATOM 2513 O O . SER A 1 333 ? -10.488 1.997 -15.737 1.00 87.75 333 SER A O 1
ATOM 2515 N N . THR A 1 334 ? -8.771 0.548 -15.877 1.00 86.25 334 THR A N 1
ATOM 2516 C CA . THR A 1 334 ? -8.579 0.643 -17.337 1.00 86.25 334 THR A CA 1
ATOM 2517 C C . THR A 1 334 ? -8.606 -0.721 -18.025 1.00 86.25 334 THR A C 1
ATOM 2519 O O . THR A 1 334 ? -8.428 -0.813 -19.236 1.00 86.25 334 THR A O 1
ATOM 2522 N N . ASP A 1 335 ? -8.896 -1.781 -17.270 1.00 78.81 335 ASP A N 1
ATOM 2523 C CA . ASP A 1 335 ? -8.874 -3.184 -17.690 1.00 78.81 335 ASP A CA 1
ATOM 2524 C C . ASP A 1 335 ? -10.247 -3.863 -17.510 1.00 78.81 335 ASP A C 1
ATOM 2526 O O . ASP A 1 335 ? -10.365 -5.060 -17.241 1.00 78.81 335 ASP A O 1
ATOM 2530 N N . GLY A 1 336 ? -11.316 -3.071 -17.635 1.00 80.25 336 GLY A N 1
ATOM 2531 C CA . GLY A 1 336 ? -12.689 -3.561 -17.516 1.00 80.25 336 GLY A CA 1
ATOM 2532 C C . GLY A 1 336 ? -13.150 -3.808 -16.078 1.00 80.25 336 GLY A C 1
ATOM 2533 O O . GLY A 1 336 ? -14.181 -4.452 -15.884 1.00 80.25 336 GLY A O 1
ATOM 2534 N N . GLY A 1 337 ? -12.456 -3.260 -15.079 1.00 81.19 337 GLY A N 1
ATOM 2535 C CA . GLY A 1 337 ? -12.777 -3.432 -13.660 1.00 81.19 337 GLY A CA 1
ATOM 2536 C C . GLY A 1 337 ? -12.085 -4.626 -13.010 1.00 81.19 337 GLY A C 1
ATOM 2537 O O . GLY A 1 337 ? -12.511 -5.011 -11.921 1.00 81.19 337 GLY A O 1
ATOM 2538 N N . THR A 1 338 ? -11.074 -5.208 -13.665 1.00 77.50 338 THR A N 1
ATOM 2539 C CA . THR A 1 338 ? -10.312 -6.349 -13.135 1.00 77.50 338 THR A CA 1
ATOM 2540 C C . THR A 1 338 ? -9.366 -5.880 -12.029 1.00 77.50 338 THR A C 1
ATOM 2542 O O . THR A 1 338 ? -9.348 -6.484 -10.958 1.00 77.50 338 THR A O 1
ATOM 2545 N N . SER A 1 339 ? -8.660 -4.765 -12.239 1.00 78.94 339 SER A N 1
ATOM 2546 C CA . SER A 1 339 ? -7.893 -4.053 -11.215 1.00 78.94 339 SER A CA 1
ATOM 2547 C C . SER A 1 339 ? -8.421 -2.634 -10.997 1.00 78.94 339 SER A C 1
ATOM 2549 O O . SER A 1 339 ? -9.027 -2.023 -11.881 1.00 78.94 339 SER A O 1
ATOM 2551 N N . TRP A 1 340 ? -8.181 -2.107 -9.795 1.00 87.69 340 TRP A N 1
ATOM 2552 C CA . TRP A 1 340 ? -8.514 -0.741 -9.401 1.00 87.69 340 TRP A CA 1
ATOM 2553 C C . TRP A 1 340 ? -7.302 -0.095 -8.738 1.00 87.69 340 TRP A C 1
ATOM 2555 O O . TRP A 1 340 ? -6.717 -0.668 -7.821 1.00 87.69 340 TRP A O 1
ATOM 2565 N N . HIS A 1 341 ? -6.950 1.101 -9.198 1.00 89.31 341 HIS A N 1
ATOM 2566 C CA . HIS A 1 341 ? -5.777 1.850 -8.757 1.00 89.31 341 HIS A CA 1
ATOM 2567 C C . HIS A 1 341 ? -6.203 3.181 -8.132 1.00 89.31 341 HIS A C 1
ATOM 2569 O O . HIS A 1 341 ? -7.137 3.806 -8.644 1.00 89.31 341 HIS A O 1
ATOM 2575 N N . PRO A 1 342 ? -5.553 3.647 -7.053 1.00 91.19 342 PRO A N 1
ATOM 2576 C CA . PRO A 1 342 ? -5.865 4.947 -6.475 1.00 91.19 342 PRO A CA 1
ATOM 2577 C C . PRO A 1 342 ? -5.511 6.078 -7.450 1.00 91.19 342 PRO A C 1
ATOM 2579 O O . PRO A 1 342 ? -4.572 5.973 -8.243 1.00 91.19 342 PRO A O 1
ATOM 2582 N N . ALA A 1 343 ? -6.237 7.192 -7.367 1.00 93.19 343 ALA A N 1
ATOM 2583 C CA . ALA A 1 343 ? -5.829 8.433 -8.014 1.00 93.19 343 ALA A CA 1
ATOM 2584 C C . ALA A 1 343 ? -4.402 8.815 -7.584 1.00 93.19 343 ALA A C 1
ATOM 2586 O O . ALA A 1 343 ? -4.028 8.690 -6.421 1.00 93.19 343 ALA A O 1
ATOM 2587 N N . THR A 1 344 ? -3.602 9.305 -8.531 1.00 86.88 344 THR A N 1
ATOM 2588 C CA . THR A 1 344 ? -2.212 9.716 -8.283 1.00 86.88 344 THR A CA 1
ATOM 2589 C C . THR A 1 344 ? -2.141 10.959 -7.398 1.00 86.88 344 THR A C 1
ATOM 2591 O O . THR A 1 344 ? -1.165 11.146 -6.677 1.00 86.88 344 THR A O 1
ATOM 2594 N N . ALA A 1 345 ? -3.154 11.826 -7.466 1.00 89.06 345 ALA A N 1
ATOM 2595 C CA . ALA A 1 345 ? -3.271 12.987 -6.597 1.00 89.06 345 ALA A CA 1
ATOM 2596 C C . ALA A 1 345 ? -4.723 13.458 -6.478 1.00 89.06 345 ALA A C 1
ATOM 2598 O O . ALA A 1 345 ? -5.476 13.408 -7.454 1.00 89.06 345 ALA A O 1
ATOM 2599 N N . GLY A 1 346 ? -5.050 14.019 -5.312 1.00 91.69 346 GLY A N 1
ATOM 2600 C CA . GLY A 1 346 ? -6.317 14.693 -5.037 1.00 91.69 346 GLY A CA 1
ATOM 2601 C C . GLY A 1 346 ? -7.503 13.755 -4.791 1.00 91.69 346 GLY A C 1
ATOM 2602 O O . GLY A 1 346 ? -7.426 12.547 -5.007 1.00 91.69 346 GLY A O 1
ATOM 2603 N N . ARG A 1 347 ? -8.609 14.340 -4.315 1.00 94.38 347 ARG A N 1
ATOM 2604 C CA . ARG A 1 347 ? -9.868 13.647 -3.998 1.00 94.38 347 ARG A CA 1
ATOM 2605 C C . ARG A 1 347 ? -11.035 14.263 -4.767 1.00 94.38 347 ARG A C 1
ATOM 2607 O O . ARG A 1 347 ? -11.430 13.739 -5.802 1.00 94.38 347 ARG A O 1
ATOM 2614 N N . GLU A 1 348 ? -11.545 15.417 -4.338 1.00 95.94 348 GLU A N 1
ATOM 2615 C CA . GLU A 1 348 ? -12.674 16.097 -4.992 1.00 95.94 348 GLU A CA 1
ATOM 2616 C C . GLU A 1 348 ? -12.315 16.627 -6.383 1.00 95.94 348 GLU A C 1
ATOM 2618 O O . GLU A 1 348 ? -13.151 16.637 -7.284 1.00 95.94 348 GLU A O 1
ATOM 2623 N N . SER A 1 349 ? -11.066 17.050 -6.567 1.00 96.94 349 SER A N 1
ATOM 2624 C CA . SER A 1 349 ? -10.432 17.248 -7.871 1.00 96.94 349 SER A CA 1
ATOM 2625 C C . SER A 1 349 ? -9.242 16.312 -7.930 1.00 96.94 349 SER A C 1
ATOM 2627 O O . SER A 1 349 ? -8.307 16.460 -7.145 1.00 96.94 349 SER A O 1
ATOM 2629 N N . TRP A 1 350 ? -9.303 15.327 -8.817 1.00 96.62 350 TRP A N 1
ATOM 2630 C CA . TRP A 1 350 ? -8.355 14.224 -8.832 1.00 96.62 350 TRP A CA 1
ATOM 2631 C C . TRP A 1 350 ? -7.662 14.105 -10.184 1.00 96.62 350 TRP A C 1
ATOM 2633 O O . TRP A 1 350 ? -8.198 14.486 -11.230 1.00 96.62 350 TRP A O 1
ATOM 2643 N N . SER A 1 351 ? -6.455 13.548 -10.152 1.00 95.81 351 SER A N 1
ATOM 2644 C CA . SER A 1 351 ? -5.710 13.161 -11.344 1.00 95.81 351 SER A CA 1
ATOM 2645 C C . SER A 1 351 ? -5.177 11.742 -11.214 1.00 95.81 351 SER A C 1
ATOM 2647 O O . SER A 1 351 ? -4.787 11.306 -10.131 1.00 95.81 351 SER A O 1
ATOM 2649 N N . TYR A 1 352 ? -5.153 11.020 -12.328 1.00 91.56 352 TYR A N 1
ATOM 2650 C CA . TYR A 1 352 ? -4.572 9.689 -12.421 1.00 91.56 352 TYR A CA 1
ATOM 2651 C C . TYR A 1 352 ? -3.623 9.631 -13.610 1.00 91.56 352 TYR A C 1
ATOM 2653 O O . TYR A 1 352 ? -4.005 9.957 -14.735 1.00 91.56 352 TYR A O 1
ATOM 2661 N N . THR A 1 353 ? -2.375 9.250 -13.352 1.00 83.25 353 THR A N 1
ATOM 2662 C CA . THR A 1 353 ? -1.353 9.101 -14.387 1.00 83.25 353 THR A CA 1
ATOM 2663 C C . THR A 1 353 ? -1.133 7.629 -14.681 1.00 83.25 353 THR A C 1
ATOM 2665 O O . THR A 1 353 ? -0.878 6.840 -13.776 1.00 83.25 353 THR A O 1
ATOM 2668 N N . MET A 1 354 ? -1.197 7.272 -15.960 1.00 79.38 354 MET A N 1
ATOM 2669 C CA . MET A 1 354 ? -0.987 5.907 -16.435 1.00 79.38 354 MET A CA 1
ATOM 2670 C C . MET A 1 354 ? -0.162 5.894 -17.713 1.00 79.38 354 MET A C 1
ATOM 2672 O O . MET A 1 354 ? -0.179 6.857 -18.481 1.00 79.38 354 MET A O 1
ATOM 2676 N N . THR A 1 355 ? 0.482 4.764 -17.988 1.00 79.19 355 THR A N 1
ATOM 2677 C CA . THR A 1 355 ? 0.973 4.452 -19.330 1.00 79.19 355 THR A CA 1
ATOM 2678 C C . THR A 1 355 ? -0.158 3.818 -20.135 1.00 79.19 355 THR A C 1
ATOM 2680 O O . THR A 1 355 ? -0.777 2.853 -19.687 1.00 79.19 355 THR A O 1
ATOM 2683 N N . THR A 1 356 ? -0.451 4.353 -21.318 1.00 82.38 356 THR A N 1
ATOM 2684 C CA . THR A 1 356 ? -1.516 3.833 -22.179 1.00 82.38 356 THR A CA 1
ATOM 2685 C C . THR A 1 356 ? -1.190 2.433 -22.693 1.00 82.38 356 THR A C 1
ATOM 2687 O O . THR A 1 356 ? -0.036 2.158 -23.045 1.00 82.38 356 THR A O 1
ATOM 2690 N N . PRO A 1 357 ? -2.187 1.533 -22.786 1.00 74.12 357 PRO A N 1
ATOM 2691 C CA . PRO A 1 357 ? -1.980 0.260 -23.457 1.00 74.12 357 PRO A CA 1
ATOM 2692 C C . PRO A 1 357 ? -1.708 0.502 -24.952 1.00 74.12 357 PRO A C 1
ATOM 2694 O O . PRO A 1 357 ? -1.896 1.602 -25.464 1.00 74.12 357 PRO A O 1
ATOM 2697 N N . VAL A 1 358 ? -1.217 -0.505 -25.669 1.00 76.00 358 VAL A N 1
ATOM 2698 C CA . VAL A 1 358 ? -0.794 -0.367 -27.075 1.00 76.00 358 VAL A CA 1
ATOM 2699 C C . VAL A 1 358 ? -1.719 -1.140 -28.000 1.00 76.00 358 VAL A C 1
ATOM 2701 O O . VAL A 1 358 ? -2.091 -2.268 -27.681 1.00 76.00 358 VAL A O 1
ATOM 2704 N N . SER A 1 359 ? -2.056 -0.546 -29.150 1.00 81.50 359 SER A N 1
ATOM 2705 C CA . SER A 1 359 ? -2.823 -1.196 -30.224 1.00 81.50 359 SER A CA 1
ATOM 2706 C C . SER A 1 359 ? -4.098 -1.888 -29.726 1.00 81.50 359 SER A C 1
ATOM 2708 O O . SER A 1 359 ? -4.390 -3.024 -30.098 1.00 81.50 359 SER A O 1
ATOM 2710 N N . THR A 1 360 ? -4.837 -1.220 -28.841 1.00 85.06 360 THR A N 1
ATOM 2711 C CA . THR A 1 360 ? -6.039 -1.771 -28.208 1.00 85.06 360 THR A CA 1
ATOM 2712 C C . THR A 1 360 ? -7.057 -0.678 -27.916 1.00 85.06 360 THR A C 1
ATOM 2714 O O . THR A 1 360 ? -6.774 0.516 -28.010 1.00 85.06 360 THR A O 1
ATOM 2717 N N . THR A 1 361 ? -8.254 -1.088 -27.526 1.00 90.25 361 THR A N 1
ATOM 2718 C CA . THR A 1 361 ? -9.293 -0.204 -27.010 1.00 90.25 361 THR A CA 1
ATOM 2719 C C . THR A 1 361 ? -9.566 -0.523 -25.553 1.00 90.25 361 THR A C 1
ATOM 2721 O O . THR A 1 361 ? -9.566 -1.690 -25.166 1.00 90.25 361 THR A O 1
ATOM 2724 N N . TYR A 1 362 ? -9.851 0.500 -24.757 1.00 86.31 362 TYR A N 1
ATOM 2725 C CA . TYR A 1 362 ? -10.205 0.341 -23.351 1.00 86.31 362 TYR A CA 1
ATOM 2726 C C . TYR A 1 362 ? -11.251 1.373 -22.930 1.00 86.31 362 TYR A C 1
ATOM 2728 O O . TYR A 1 362 ? -11.531 2.326 -23.654 1.00 86.31 362 TYR A O 1
ATOM 2736 N N . GLN A 1 363 ? -11.852 1.182 -21.760 1.00 94.19 363 GLN A N 1
ATOM 2737 C CA . GLN A 1 363 ? -12.695 2.187 -21.118 1.00 94.19 363 GLN A CA 1
ATOM 2738 C C . GLN A 1 363 ? -12.072 2.565 -19.784 1.00 94.19 363 GLN A C 1
ATOM 2740 O O . GLN A 1 363 ? -11.501 1.719 -19.098 1.00 94.19 363 GLN A O 1
ATOM 2745 N N . ILE A 1 364 ? -12.217 3.829 -19.412 1.00 94.88 364 ILE A N 1
ATOM 2746 C CA . ILE A 1 364 ? -11.854 4.313 -18.089 1.00 94.88 364 ILE A CA 1
ATOM 2747 C C . ILE A 1 364 ? -13.085 4.131 -17.207 1.00 94.88 364 ILE A C 1
ATOM 2749 O O . ILE A 1 364 ? -14.148 4.687 -17.489 1.00 94.88 364 ILE A O 1
ATOM 2753 N N . ARG A 1 365 ? -12.947 3.347 -16.142 1.00 96.62 365 ARG A N 1
ATOM 2754 C CA . ARG A 1 365 ? -13.947 3.224 -15.083 1.00 96.62 365 ARG A CA 1
ATOM 2755 C C . ARG A 1 365 ? -13.451 3.951 -13.849 1.00 96.62 365 ARG A C 1
ATOM 2757 O O . ARG A 1 365 ? -12.284 3.824 -13.496 1.00 96.62 365 ARG A O 1
ATOM 2764 N N . VAL A 1 366 ? -14.330 4.706 -13.205 1.00 98.12 366 VAL A N 1
ATOM 2765 C CA . VAL A 1 366 ? -14.001 5.491 -12.014 1.00 98.12 366 VAL A CA 1
ATOM 2766 C C . VAL A 1 366 ? -15.074 5.282 -10.961 1.00 98.12 366 VAL A C 1
ATOM 2768 O O . VAL A 1 366 ? -16.263 5.312 -11.276 1.00 98.12 366 VAL A O 1
ATOM 2771 N N . ARG A 1 367 ? -14.653 5.121 -9.709 1.00 98.25 367 ARG A N 1
ATOM 2772 C CA . ARG A 1 367 ? -15.525 5.203 -8.534 1.00 98.25 367 ARG A CA 1
ATOM 2773 C C . ARG A 1 367 ? -14.848 6.031 -7.449 1.00 98.25 367 ARG A C 1
ATOM 2775 O O . ARG A 1 367 ? -13.623 6.085 -7.386 1.00 98.25 367 ARG A O 1
ATOM 2782 N N . ALA A 1 368 ? -15.645 6.685 -6.619 1.00 98.62 368 ALA A N 1
ATOM 2783 C CA . ALA A 1 368 ? -15.165 7.409 -5.451 1.00 98.62 368 ALA A CA 1
ATOM 2784 C C . ALA A 1 368 ? -15.601 6.684 -4.175 1.00 98.62 368 ALA A C 1
ATOM 2786 O O . ALA A 1 368 ? -16.578 5.932 -4.189 1.00 98.62 368 ALA A O 1
ATOM 2787 N N . VAL A 1 369 ? -14.863 6.911 -3.094 1.00 98.31 369 VAL A N 1
ATOM 2788 C CA . VAL A 1 369 ? -15.176 6.415 -1.753 1.00 98.31 369 VAL A CA 1
ATOM 2789 C C . VAL A 1 369 ? -15.245 7.587 -0.784 1.00 98.31 369 VAL A C 1
ATOM 2791 O O . VAL A 1 369 ? -14.451 8.525 -0.906 1.00 98.31 369 VAL A O 1
ATOM 2794 N N . ASP A 1 370 ? -16.213 7.565 0.129 1.00 98.31 370 ASP A N 1
ATOM 2795 C CA . ASP A 1 370 ? -16.343 8.576 1.180 1.00 98.31 370 ASP A CA 1
ATOM 2796 C C . ASP A 1 370 ? -15.536 8.220 2.445 1.00 98.31 370 ASP A C 1
ATOM 2798 O O . ASP A 1 370 ? -14.954 7.142 2.583 1.00 98.31 370 ASP A O 1
ATOM 2802 N N . ASP A 1 371 ? -15.512 9.138 3.404 1.00 97.31 371 ASP A N 1
ATOM 2803 C CA . ASP A 1 371 ? -14.876 8.988 4.714 1.00 97.31 371 ASP A CA 1
ATOM 2804 C C . ASP A 1 371 ? -15.663 8.104 5.700 1.00 97.31 371 ASP A C 1
ATOM 2806 O O . ASP A 1 371 ? -15.221 7.872 6.829 1.00 97.31 371 ASP A O 1
ATOM 2810 N N . SER A 1 372 ? -16.794 7.559 5.250 1.00 97.12 372 SER A N 1
ATOM 2811 C CA . SER A 1 372 ? -17.561 6.484 5.879 1.00 97.12 372 SER A CA 1
ATOM 2812 C C . SER A 1 372 ? -17.296 5.118 5.218 1.00 97.12 372 SER A C 1
ATOM 2814 O O . SER A 1 372 ? -17.832 4.106 5.672 1.00 97.12 372 SER A O 1
ATOM 2816 N N . GLY A 1 373 ? -16.459 5.047 4.179 1.00 97.00 373 GLY A N 1
ATOM 2817 C CA . GLY A 1 373 ? -16.149 3.838 3.419 1.00 97.00 373 GLY A CA 1
ATOM 2818 C C . GLY A 1 373 ? -17.238 3.392 2.435 1.00 97.00 373 GLY A C 1
ATOM 2819 O O . GLY A 1 373 ? -17.169 2.263 1.951 1.00 97.00 373 GLY A O 1
ATOM 2820 N N . ASN A 1 374 ? -18.254 4.208 2.136 1.00 98.19 374 ASN A N 1
ATOM 2821 C CA . ASN A 1 374 ? -19.235 3.869 1.107 1.00 98.19 374 ASN A CA 1
ATOM 2822 C C . ASN A 1 374 ? -18.632 4.097 -0.281 1.00 98.19 374 ASN A C 1
ATOM 2824 O O . ASN A 1 374 ? -18.083 5.156 -0.589 1.00 98.19 374 ASN A O 1
ATOM 2828 N N . ILE A 1 375 ? -18.755 3.088 -1.142 1.00 98.25 375 ILE A N 1
ATOM 2829 C CA . ILE A 1 375 ? -18.276 3.147 -2.521 1.00 98.25 375 ILE A CA 1
ATOM 2830 C C . ILE A 1 375 ? -19.420 3.615 -3.413 1.00 98.25 375 ILE A C 1
ATOM 2832 O O . ILE A 1 375 ? -20.498 3.020 -3.439 1.00 98.25 375 ILE A O 1
ATOM 2836 N N . GLY A 1 376 ? -19.166 4.683 -4.156 1.00 98.12 376 GLY A N 1
ATOM 2837 C CA . GLY A 1 376 ? -20.112 5.253 -5.094 1.00 98.12 376 GLY A CA 1
ATOM 2838 C C . GLY A 1 376 ? -20.328 4.437 -6.368 1.00 98.12 376 GLY A C 1
ATOM 2839 O O . GLY A 1 376 ? -19.608 3.468 -6.641 1.00 98.12 376 GLY A O 1
ATOM 2840 N N . PRO A 1 377 ? -21.298 4.845 -7.203 1.00 98.06 377 PRO A N 1
ATOM 2841 C CA . PRO A 1 377 ? -21.535 4.204 -8.488 1.00 98.06 377 PRO A CA 1
ATOM 2842 C C . PRO A 1 377 ? -20.304 4.298 -9.399 1.00 98.06 377 PRO A C 1
ATOM 2844 O O . PRO A 1 377 ? -19.601 5.310 -9.438 1.00 98.06 377 PRO A O 1
ATOM 2847 N N . VAL A 1 378 ? -20.076 3.243 -10.185 1.00 98.38 378 VAL A N 1
ATOM 2848 C CA . VAL A 1 378 ? -19.017 3.227 -11.199 1.00 98.38 378 VAL A CA 1
ATOM 2849 C C . VAL A 1 378 ? -19.461 4.041 -12.411 1.00 98.38 378 VAL A C 1
ATOM 2851 O O . VAL A 1 378 ? -20.394 3.668 -13.121 1.00 98.38 378 VAL A O 1
ATOM 2854 N N . MET A 1 379 ? -18.742 5.121 -12.692 1.00 97.31 379 MET A N 1
ATOM 2855 C CA . MET A 1 379 ? -18.855 5.857 -13.945 1.00 97.31 379 MET A CA 1
ATOM 2856 C C . MET A 1 379 ? -17.920 5.223 -14.982 1.00 97.31 379 MET A C 1
ATOM 2858 O O . MET A 1 379 ? -16.772 4.904 -14.676 1.00 97.31 379 MET A O 1
ATOM 2862 N N . THR A 1 380 ? -18.408 5.022 -16.208 1.00 96.81 380 THR A N 1
ATOM 2863 C CA . THR A 1 380 ? -17.634 4.446 -17.319 1.00 96.81 380 THR A CA 1
ATOM 2864 C C . THR A 1 380 ? -17.544 5.445 -18.468 1.00 96.81 380 THR A C 1
ATOM 2866 O O . THR A 1 380 ? -18.558 5.997 -18.892 1.00 96.81 380 THR A O 1
ATOM 2869 N N . SER A 1 381 ? -16.337 5.671 -18.985 1.00 95.50 381 SER A N 1
ATOM 2870 C CA . SER A 1 381 ? -16.105 6.547 -20.131 1.00 95.50 381 SER A CA 1
ATOM 2871 C C . SER A 1 381 ? -16.596 5.936 -21.447 1.00 95.50 381 SER A C 1
ATOM 2873 O O . SER A 1 381 ? -16.811 4.727 -21.575 1.00 95.50 381 SER A O 1
ATOM 2875 N N . ASN A 1 382 ? -16.645 6.768 -22.489 1.00 94.38 382 ASN A N 1
ATOM 2876 C CA . ASN A 1 382 ? -16.627 6.272 -23.864 1.00 94.38 382 ASN A CA 1
ATOM 2877 C C . ASN A 1 382 ? -15.375 5.416 -24.116 1.00 94.38 382 ASN A C 1
ATOM 2879 O O . ASN A 1 382 ? -14.361 5.563 -23.424 1.00 94.38 382 ASN A O 1
ATOM 2883 N N . THR A 1 383 ? -15.437 4.546 -25.123 1.00 94.88 383 THR A N 1
ATOM 2884 C CA . THR A 1 383 ? -14.282 3.759 -25.567 1.00 94.88 383 THR A CA 1
ATOM 2885 C C . THR A 1 383 ? -13.134 4.675 -25.983 1.00 94.88 383 THR A C 1
ATOM 2887 O O . THR A 1 383 ? -13.303 5.572 -26.810 1.00 94.88 383 THR A O 1
ATOM 2890 N N . VAL A 1 384 ? -11.961 4.421 -25.414 1.00 93.25 384 VAL A N 1
ATOM 2891 C CA . VAL A 1 384 ? -10.694 5.053 -25.759 1.00 93.25 384 VAL A CA 1
ATOM 2892 C C . VAL A 1 384 ? -9.946 4.135 -26.714 1.00 93.25 384 VAL A C 1
ATOM 2894 O O . VAL A 1 384 ? -9.716 2.964 -26.413 1.00 93.25 384 VAL A O 1
ATOM 2897 N N . THR A 1 385 ? -9.550 4.670 -27.864 1.00 93.94 385 THR A N 1
ATOM 2898 C CA . THR A 1 385 ? -8.665 3.980 -28.805 1.00 93.94 385 THR A CA 1
ATOM 2899 C C . THR A 1 385 ? -7.224 4.325 -28.468 1.00 93.94 385 THR A C 1
ATOM 2901 O O . THR A 1 385 ? -6.802 5.473 -28.615 1.00 93.94 385 THR A O 1
ATOM 2904 N N . ALA A 1 386 ? -6.460 3.336 -28.016 1.00 87.56 386 ALA A N 1
ATOM 2905 C CA . ALA A 1 386 ? -5.024 3.473 -27.881 1.00 87.56 386 ALA A CA 1
ATOM 2906 C C . ALA A 1 386 ? -4.372 3.091 -29.210 1.00 87.56 386 ALA A C 1
ATOM 2908 O O . ALA A 1 386 ? -4.442 1.941 -29.654 1.00 87.56 386 ALA A O 1
ATOM 2909 N N . GLY A 1 387 ? -3.777 4.084 -29.865 1.00 81.50 387 GLY A N 1
ATOM 2910 C CA . GLY A 1 387 ? -3.158 3.926 -31.169 1.00 81.50 387 GLY A CA 1
ATOM 2911 C C . GLY A 1 387 ? -1.967 2.974 -31.149 1.00 81.50 387 GLY A C 1
ATOM 2912 O O . GLY A 1 387 ? -1.568 2.420 -30.118 1.00 81.50 387 GLY A O 1
ATOM 2913 N N . THR A 1 388 ? -1.354 2.827 -32.319 1.00 69.88 388 THR A N 1
ATOM 2914 C CA . THR A 1 388 ? -0.057 2.171 -32.440 1.00 69.88 388 THR A CA 1
ATOM 2915 C C . THR A 1 388 ? 0.956 2.980 -31.642 1.00 69.88 388 THR A C 1
ATOM 2917 O O . THR A 1 388 ? 1.393 4.056 -32.045 1.00 69.88 388 THR A O 1
ATOM 2920 N N . GLY A 1 389 ? 1.254 2.485 -30.454 1.00 58.56 389 GLY A N 1
ATOM 2921 C CA . GLY A 1 389 ? 2.402 2.889 -29.682 1.00 58.56 389 GLY A CA 1
ATOM 2922 C C . GLY A 1 389 ? 3.554 1.989 -30.039 1.00 58.56 389 GLY A C 1
ATOM 2923 O O . GLY A 1 389 ? 3.360 0.799 -30.294 1.00 58.56 389 GLY A O 1
ATOM 2924 N N . THR A 1 390 ? 4.745 2.556 -30.009 1.00 53.53 390 THR A N 1
ATOM 2925 C CA . THR A 1 390 ? 5.970 1.804 -29.834 1.00 53.53 390 THR A CA 1
ATOM 2926 C C . THR A 1 390 ? 5.735 0.777 -28.726 1.00 53.53 390 THR A C 1
ATOM 2928 O O . THR A 1 390 ? 5.346 1.132 -27.608 1.00 53.53 390 THR A O 1
ATOM 2931 N N . GLN A 1 391 ? 5.748 -0.501 -29.092 1.00 59.69 391 GLN A N 1
ATOM 2932 C CA . GLN A 1 391 ? 5.279 -1.553 -28.212 1.00 59.69 391 GLN A CA 1
ATOM 2933 C C . GLN A 1 391 ? 6.349 -1.636 -27.120 1.00 59.69 391 GLN A C 1
ATOM 2935 O O . GLN A 1 391 ? 7.428 -2.153 -27.396 1.00 59.69 391 GLN A O 1
ATOM 2940 N N . CYS A 1 392 ? 5.993 -1.072 -25.947 1.00 68.50 392 CYS A N 1
ATOM 2941 C CA . CYS A 1 392 ? 6.775 -0.734 -24.742 1.00 68.50 392 CYS A CA 1
ATOM 2942 C C . CYS A 1 392 ? 7.915 0.300 -24.939 1.00 68.50 392 CYS A C 1
ATOM 2944 O O . CYS A 1 392 ? 8.343 0.566 -26.050 1.00 68.50 392 CYS A O 1
ATOM 2946 N N . PRO A 1 393 ? 8.402 0.916 -23.848 1.00 75.50 393 PRO A N 1
ATOM 2947 C CA . PRO A 1 393 ? 9.815 0.774 -23.538 1.00 75.50 393 PRO A CA 1
ATOM 2948 C C . PRO A 1 393 ? 9.983 -0.539 -22.774 1.00 75.50 393 PRO A C 1
ATOM 2950 O O . PRO A 1 393 ? 9.686 -0.627 -21.584 1.00 75.50 393 PRO A O 1
ATOM 2953 N N . CYS A 1 394 ? 10.358 -1.602 -23.481 1.00 86.12 394 CYS A N 1
ATOM 2954 C CA . CYS A 1 394 ? 10.610 -2.920 -22.921 1.00 86.12 394 CYS A CA 1
ATOM 2955 C C . CYS A 1 394 ? 12.039 -3.061 -22.441 1.00 86.12 394 CYS A C 1
ATOM 2957 O O . CYS A 1 394 ? 12.979 -2.539 -23.032 1.00 86.12 394 CYS A O 1
ATOM 2959 N N . SER A 1 395 ? 12.175 -3.864 -21.400 1.00 90.88 395 SER A N 1
ATOM 2960 C CA . SER A 1 395 ? 13.428 -4.166 -20.734 1.00 90.88 395 SER A CA 1
ATOM 2961 C C . SER A 1 395 ? 13.372 -5.614 -20.240 1.00 90.88 395 SER A C 1
ATOM 2963 O O . SER A 1 395 ? 12.294 -6.106 -19.896 1.00 90.88 395 SER A O 1
ATOM 2965 N N . LEU A 1 396 ? 14.504 -6.319 -20.217 1.00 87.75 396 LEU A N 1
ATOM 2966 C CA . LEU A 1 396 ? 14.581 -7.705 -19.736 1.00 87.75 396 LEU A CA 1
ATOM 2967 C C . LEU A 1 396 ? 14.534 -7.771 -18.204 1.00 87.75 396 LEU A C 1
ATOM 2969 O O . LEU A 1 396 ? 13.815 -8.597 -17.634 1.00 87.75 396 LEU A O 1
ATOM 2973 N N . PHE A 1 397 ? 15.269 -6.880 -17.542 1.00 86.06 397 PHE A N 1
ATOM 2974 C CA . PHE A 1 397 ? 15.553 -6.903 -16.104 1.00 86.06 397 PHE A CA 1
ATOM 2975 C C . PHE A 1 397 ? 14.905 -5.752 -15.329 1.00 86.06 397 PHE A C 1
ATOM 2977 O O . PHE A 1 397 ? 14.896 -5.772 -14.100 1.00 86.06 397 PHE A O 1
ATOM 2984 N N . THR A 1 398 ? 14.381 -4.751 -16.041 1.00 78.25 398 THR A N 1
ATOM 2985 C CA . THR A 1 398 ? 13.859 -3.503 -15.458 1.00 78.25 398 THR A CA 1
ATOM 2986 C C . THR A 1 398 ? 12.466 -3.123 -15.971 1.00 78.25 398 THR A C 1
ATOM 2988 O O . THR A 1 398 ? 12.141 -1.939 -16.103 1.00 78.25 398 THR A O 1
ATOM 2991 N N . ALA A 1 399 ? 11.649 -4.122 -16.308 1.00 68.31 399 ALA A N 1
ATOM 2992 C CA . ALA A 1 399 ? 10.257 -3.907 -16.697 1.00 68.31 399 ALA A CA 1
ATOM 2993 C C . ALA A 1 399 ? 9.400 -3.492 -15.479 1.00 68.31 399 ALA A C 1
ATOM 2995 O O . ALA A 1 399 ? 9.716 -3.889 -14.354 1.00 68.31 399 ALA A O 1
ATOM 2996 N N . PRO A 1 400 ? 8.300 -2.737 -15.670 1.00 51.72 400 PRO A N 1
ATOM 2997 C CA . PRO A 1 400 ? 7.358 -2.438 -14.589 1.00 51.72 400 PRO A CA 1
ATOM 2998 C C . PRO A 1 400 ? 6.922 -3.717 -13.849 1.00 51.72 400 PRO A C 1
ATOM 3000 O O . PRO A 1 400 ? 6.579 -4.711 -14.487 1.00 51.72 400 PRO A O 1
ATOM 3003 N N . GLY A 1 401 ? 6.991 -3.714 -12.512 1.00 48.03 401 GLY A N 1
ATOM 3004 C CA . GLY A 1 401 ? 6.682 -4.882 -11.670 1.00 48.03 401 GLY A CA 1
ATOM 3005 C C . GLY A 1 401 ? 7.775 -5.961 -11.590 1.00 48.03 401 GLY A C 1
ATOM 3006 O O . GLY A 1 401 ? 7.580 -6.970 -10.920 1.00 48.03 401 GLY A O 1
ATOM 3007 N N . ALA A 1 402 ? 8.929 -5.777 -12.243 1.00 54.91 402 ALA A N 1
ATOM 3008 C CA . ALA A 1 402 ? 10.054 -6.712 -12.192 1.00 54.91 402 ALA A CA 1
ATOM 3009 C C . ALA A 1 402 ? 11.401 -5.968 -12.240 1.00 54.91 402 ALA A C 1
ATOM 3011 O O . ALA A 1 402 ? 11.951 -5.729 -13.317 1.00 54.91 402 ALA A O 1
ATOM 3012 N N . LEU A 1 403 ? 11.947 -5.636 -11.065 1.00 73.12 403 LEU A N 1
ATOM 3013 C CA . LEU A 1 403 ? 13.280 -5.046 -10.903 1.00 73.12 403 LEU A CA 1
ATOM 3014 C C . LEU A 1 403 ? 14.259 -6.097 -10.375 1.00 73.12 403 LEU A C 1
ATOM 3016 O O . LEU A 1 403 ? 14.187 -6.499 -9.218 1.00 73.12 403 LEU A O 1
ATOM 3020 N N . TRP A 1 404 ? 15.177 -6.544 -11.227 1.00 76.81 404 TRP A N 1
ATOM 3021 C CA . TRP A 1 404 ? 16.182 -7.542 -10.855 1.00 76.81 404 TRP A CA 1
ATOM 3022 C C . TRP A 1 404 ? 17.400 -6.888 -10.206 1.00 76.81 404 TRP A C 1
ATOM 3024 O O . TRP A 1 404 ? 17.851 -5.839 -10.659 1.00 76.81 404 TRP A O 1
ATOM 3034 N N . THR A 1 405 ? 17.976 -7.528 -9.191 1.00 79.69 405 THR A N 1
ATOM 3035 C CA . THR A 1 405 ? 19.185 -7.061 -8.496 1.00 79.69 405 THR A CA 1
ATOM 3036 C C . THR A 1 405 ? 20.299 -8.117 -8.549 1.00 79.69 405 THR A C 1
ATOM 3038 O O . THR A 1 405 ? 20.017 -9.316 -8.661 1.00 79.69 405 THR A O 1
ATOM 3041 N N . PRO A 1 406 ? 21.577 -7.701 -8.529 1.00 85.88 406 PRO A N 1
ATOM 3042 C CA . PRO A 1 406 ? 22.713 -8.617 -8.564 1.00 85.88 406 PRO A CA 1
ATOM 3043 C C . PRO A 1 406 ? 22.913 -9.363 -7.245 1.00 85.88 406 PRO A C 1
ATOM 3045 O O . PRO A 1 406 ? 22.813 -8.776 -6.174 1.00 85.88 406 PRO A O 1
ATOM 3048 N N . LYS A 1 407 ? 23.308 -10.644 -7.320 1.00 81.12 407 LYS A N 1
ATOM 3049 C CA . LYS A 1 407 ? 23.808 -11.397 -6.155 1.00 81.12 407 LYS A CA 1
ATOM 3050 C C . LYS A 1 407 ? 25.093 -10.797 -5.580 1.00 81.12 407 LYS A C 1
ATOM 3052 O O . LYS A 1 407 ? 25.298 -10.841 -4.374 1.00 81.12 407 LYS A O 1
ATOM 3057 N N . VAL A 1 408 ? 25.969 -10.274 -6.441 1.00 91.50 408 VAL A N 1
ATOM 3058 C CA . VAL A 1 408 ? 27.188 -9.561 -6.043 1.00 91.50 408 VAL A CA 1
ATOM 3059 C C . VAL A 1 408 ? 27.120 -8.153 -6.606 1.00 91.50 408 VAL A C 1
ATOM 3061 O O . VAL A 1 408 ? 27.289 -7.946 -7.805 1.00 91.50 408 VAL A O 1
ATOM 3064 N N . GLU A 1 409 ? 26.867 -7.182 -5.736 1.00 88.38 409 GLU A N 1
ATOM 3065 C CA . GLU A 1 409 ? 26.711 -5.783 -6.134 1.00 88.38 409 GLU A CA 1
ATOM 3066 C C . GLU A 1 409 ? 28.041 -5.131 -6.544 1.00 88.38 409 GLU A C 1
ATOM 3068 O O . GLU A 1 409 ? 28.089 -4.428 -7.550 1.00 88.38 409 GLU A O 1
ATOM 3073 N N . ASN A 1 410 ? 29.121 -5.395 -5.804 1.00 90.81 410 ASN A N 1
ATOM 3074 C CA . ASN A 1 410 ? 30.452 -4.849 -6.074 1.00 90.81 410 ASN A CA 1
ATOM 3075 C C . ASN A 1 410 ? 31.473 -5.987 -6.183 1.00 90.81 410 ASN A C 1
ATOM 3077 O O . ASN A 1 410 ? 31.944 -6.499 -5.163 1.00 90.81 410 ASN A O 1
ATOM 3081 N N . GLN A 1 411 ? 31.854 -6.383 -7.399 1.00 96.69 411 GLN A N 1
ATOM 3082 C CA . GLN A 1 411 ? 32.962 -7.325 -7.578 1.00 96.69 411 GLN A CA 1
ATOM 3083 C C . GLN A 1 411 ? 34.271 -6.728 -7.003 1.00 96.69 411 GLN A C 1
ATOM 3085 O O . GLN A 1 411 ? 34.469 -5.513 -6.964 1.00 96.69 411 GLN A O 1
ATOM 3090 N N . SER A 1 412 ? 35.179 -7.575 -6.515 1.00 96.31 412 SER A N 1
ATOM 3091 C CA . SER A 1 412 ? 36.487 -7.172 -5.983 1.00 96.31 412 SER A CA 1
ATOM 3092 C C . SER A 1 412 ? 37.458 -6.589 -7.024 1.00 96.31 412 SER A C 1
ATOM 3094 O O . SER A 1 412 ? 38.393 -5.889 -6.647 1.00 96.31 412 SER A O 1
ATOM 3096 N N . ASP A 1 413 ? 37.261 -6.889 -8.305 1.00 97.12 413 ASP A N 1
ATOM 3097 C CA . ASP A 1 413 ? 38.102 -6.481 -9.426 1.00 97.12 413 ASP A CA 1
ATOM 3098 C C . ASP A 1 413 ? 38.021 -4.973 -9.659 1.00 97.12 413 ASP A C 1
ATOM 3100 O O . ASP A 1 413 ? 36.940 -4.402 -9.759 1.00 97.12 413 ASP A O 1
ATOM 3104 N N . THR A 1 414 ? 39.177 -4.326 -9.742 1.00 97.75 414 THR A N 1
ATOM 3105 C CA . THR A 1 414 ? 39.329 -2.877 -9.911 1.00 97.75 414 THR A CA 1
ATOM 3106 C C . THR A 1 414 ? 39.776 -2.479 -11.314 1.00 97.75 414 THR A C 1
ATOM 3108 O O . THR A 1 414 ? 39.989 -1.296 -11.578 1.00 97.75 414 THR A O 1
ATOM 3111 N N . LYS A 1 415 ? 39.977 -3.439 -12.222 1.00 98.19 415 LYS A N 1
ATOM 3112 C CA . LYS A 1 415 ? 40.453 -3.152 -13.575 1.00 98.19 415 LYS A CA 1
ATOM 3113 C C . LYS A 1 415 ? 39.339 -2.551 -14.431 1.00 98.19 415 LYS A C 1
ATOM 3115 O O . LYS A 1 415 ? 38.191 -2.981 -14.364 1.00 98.19 415 LYS A O 1
ATOM 3120 N N . SER A 1 416 ? 39.719 -1.601 -15.285 1.00 98.44 416 SER A N 1
ATOM 3121 C CA . SER A 1 416 ? 38.845 -1.026 -16.311 1.00 98.44 416 SER A CA 1
ATOM 3122 C C . SER A 1 416 ? 38.325 -2.112 -17.259 1.00 98.44 416 SER A C 1
ATOM 3124 O O . SER A 1 416 ? 39.119 -2.880 -17.817 1.00 98.44 416 SER A O 1
ATOM 3126 N N . VAL A 1 417 ? 37.005 -2.185 -17.429 1.00 98.62 417 VAL A N 1
ATOM 3127 C CA . VAL A 1 417 ? 36.343 -3.287 -18.137 1.00 98.62 417 VAL A CA 1
ATOM 3128 C C . VAL A 1 417 ? 35.036 -2.838 -18.796 1.00 98.62 417 VAL A C 1
ATOM 3130 O O . VAL A 1 417 ? 34.245 -2.119 -18.193 1.00 98.62 417 VAL A O 1
ATOM 3133 N N . GLU A 1 418 ? 34.790 -3.298 -20.020 1.00 98.75 418 GLU A N 1
ATOM 3134 C CA . GLU A 1 418 ? 33.491 -3.225 -20.693 1.00 98.75 418 GLU A CA 1
ATOM 3135 C C . GLU A 1 418 ? 32.699 -4.500 -20.392 1.00 98.75 418 GLU A C 1
ATOM 3137 O O . GLU A 1 418 ? 33.235 -5.603 -20.515 1.00 98.75 418 GLU A O 1
ATOM 3142 N N . LEU A 1 419 ? 31.427 -4.369 -20.018 1.00 98.69 419 LEU A N 1
ATOM 3143 C CA . LEU A 1 419 ? 30.559 -5.475 -19.601 1.00 98.69 419 LEU A CA 1
ATOM 3144 C C . LEU A 1 419 ? 29.228 -5.405 -20.332 1.00 98.69 419 LEU A C 1
ATOM 3146 O O . LEU A 1 419 ? 28.687 -4.320 -20.524 1.00 98.69 419 LEU A O 1
ATOM 3150 N N . GLY A 1 420 ? 28.665 -6.545 -20.718 1.00 98.31 420 GLY A N 1
ATOM 3151 C CA . GLY A 1 420 ? 27.458 -6.551 -21.530 1.00 98.31 420 GLY A CA 1
ATOM 3152 C C . GLY A 1 420 ? 26.737 -7.882 -21.638 1.00 98.31 420 GLY A C 1
ATOM 3153 O O . GLY A 1 420 ? 27.104 -8.897 -21.041 1.00 98.31 420 GLY A O 1
ATOM 3154 N N . MET A 1 421 ? 25.694 -7.867 -22.460 1.00 98.06 421 MET A N 1
ATOM 3155 C CA . MET A 1 421 ? 24.939 -9.051 -22.848 1.00 98.06 421 MET A CA 1
ATOM 3156 C C . MET A 1 421 ? 24.574 -9.012 -24.330 1.00 98.06 421 MET A C 1
ATOM 3158 O O . MET A 1 421 ? 24.423 -7.948 -24.933 1.00 98.06 421 MET A O 1
ATOM 3162 N N . ARG A 1 422 ? 24.380 -10.197 -24.905 1.00 97.94 422 ARG A N 1
ATOM 3163 C CA . ARG A 1 422 ? 23.712 -10.380 -26.190 1.00 97.94 422 ARG A CA 1
ATOM 3164 C C . ARG A 1 422 ? 22.206 -10.434 -25.991 1.00 97.94 422 ARG A C 1
ATOM 3166 O O . ARG A 1 422 ? 21.722 -11.117 -25.087 1.00 97.94 422 ARG A O 1
ATOM 3173 N N . PHE A 1 423 ? 21.476 -9.773 -26.880 1.00 97.25 423 PHE A N 1
ATOM 3174 C CA . PHE A 1 423 ? 20.017 -9.780 -26.897 1.00 97.25 423 PHE A CA 1
ATOM 3175 C C . PHE A 1 423 ? 19.471 -9.799 -28.332 1.00 97.25 423 PHE A C 1
ATOM 3177 O O . PHE A 1 423 ? 20.187 -9.519 -29.297 1.00 97.25 423 PHE A O 1
ATOM 3184 N N . ARG A 1 424 ? 18.194 -10.160 -28.461 1.00 95.25 424 ARG A N 1
ATOM 3185 C CA . ARG A 1 424 ? 17.381 -10.094 -29.682 1.00 95.25 424 ARG A CA 1
ATOM 3186 C C . ARG A 1 424 ? 16.005 -9.533 -29.336 1.00 95.25 424 ARG A C 1
ATOM 3188 O O . ARG A 1 424 ? 15.531 -9.746 -28.219 1.00 95.25 424 ARG A O 1
ATOM 3195 N N . ALA A 1 425 ? 15.358 -8.889 -30.299 1.00 89.62 425 ALA A N 1
ATOM 3196 C CA . ALA A 1 425 ? 13.930 -8.589 -30.253 1.00 89.62 425 ALA A CA 1
ATOM 3197 C C . ALA A 1 425 ? 13.185 -9.498 -31.240 1.00 89.62 425 ALA A C 1
ATOM 3199 O O . ALA A 1 425 ? 13.725 -9.806 -32.296 1.00 89.62 425 ALA A O 1
ATOM 3200 N N . ASN A 1 426 ? 11.961 -9.932 -30.943 1.00 82.19 426 ASN A N 1
ATOM 3201 C CA . ASN A 1 426 ? 11.160 -10.759 -31.861 1.00 82.19 426 ASN A CA 1
ATOM 3202 C C . ASN A 1 426 ? 10.417 -9.956 -32.950 1.00 82.19 426 ASN A C 1
ATOM 3204 O O . ASN A 1 426 ? 9.689 -10.538 -33.752 1.00 82.19 426 ASN A O 1
ATOM 3208 N N . ARG A 1 427 ? 10.606 -8.634 -32.979 1.00 81.12 427 ARG A N 1
ATOM 3209 C CA . ARG A 1 427 ? 10.074 -7.687 -33.965 1.00 81.12 427 ARG A CA 1
ATOM 3210 C C . ARG A 1 427 ? 11.083 -6.563 -34.207 1.00 81.12 427 ARG A C 1
ATOM 3212 O O . ARG A 1 427 ? 11.982 -6.369 -33.388 1.00 81.12 427 ARG A O 1
ATOM 3219 N N . ASP A 1 428 ? 10.908 -5.834 -35.304 1.00 84.31 428 ASP A N 1
ATOM 3220 C CA . ASP A 1 428 ? 11.663 -4.609 -35.569 1.00 84.31 428 ASP A CA 1
ATOM 3221 C C . ASP A 1 428 ? 11.325 -3.543 -34.517 1.00 84.31 428 ASP A C 1
ATOM 3223 O O . ASP A 1 428 ? 10.219 -3.524 -33.969 1.00 84.31 428 ASP A O 1
ATOM 3227 N N . GLY A 1 429 ? 12.273 -2.653 -34.238 1.00 88.44 429 GLY A N 1
ATOM 3228 C CA . GLY A 1 429 ? 12.076 -1.535 -33.318 1.00 88.44 429 GLY A CA 1
ATOM 3229 C C . GLY A 1 429 ? 13.350 -0.725 -33.141 1.00 88.44 429 GLY A C 1
ATOM 3230 O O . GLY A 1 429 ? 14.225 -0.730 -34.007 1.00 88.44 429 GLY A O 1
ATOM 3231 N N . LYS A 1 430 ? 13.478 -0.020 -32.021 1.00 93.06 430 LYS A N 1
ATOM 3232 C CA . LYS A 1 430 ? 14.649 0.807 -31.710 1.00 93.06 430 LYS A CA 1
ATOM 3233 C C . LYS A 1 430 ? 15.064 0.682 -30.247 1.00 93.06 430 LYS A C 1
ATOM 3235 O O . LYS A 1 430 ? 14.235 0.534 -29.362 1.00 93.06 430 LYS A O 1
ATOM 3240 N N . VAL A 1 431 ? 16.359 0.780 -29.971 1.00 95.44 431 VAL A N 1
ATOM 3241 C CA . VAL A 1 431 ? 16.883 0.946 -28.608 1.00 95.44 431 VAL A CA 1
ATOM 3242 C C . VAL A 1 431 ? 17.040 2.437 -28.339 1.00 95.44 431 VAL A C 1
ATOM 3244 O O . VAL A 1 431 ? 17.751 3.118 -29.077 1.00 95.44 431 VAL A O 1
ATOM 3247 N N . THR A 1 432 ? 16.383 2.965 -27.306 1.00 93.88 432 THR A N 1
ATOM 3248 C CA . THR A 1 432 ? 16.415 4.405 -26.972 1.00 93.88 432 THR A CA 1
ATOM 3249 C C . THR A 1 432 ? 17.302 4.733 -25.773 1.00 93.88 432 THR A C 1
ATOM 3251 O O . THR A 1 432 ? 17.817 5.849 -25.658 1.00 93.88 432 THR A O 1
ATOM 3254 N N . ALA A 1 433 ? 17.538 3.760 -24.897 1.00 94.25 433 ALA A N 1
ATOM 3255 C CA . ALA A 1 433 ? 18.453 3.871 -23.769 1.00 94.25 433 ALA A CA 1
ATOM 3256 C C . ALA A 1 433 ? 19.043 2.504 -23.401 1.00 94.25 433 ALA A C 1
ATOM 3258 O O . ALA A 1 433 ? 18.491 1.455 -23.736 1.00 94.25 433 ALA A O 1
ATOM 3259 N N . VAL A 1 434 ? 20.156 2.536 -22.676 1.00 97.94 434 VAL A N 1
ATOM 3260 C CA . VAL A 1 434 ? 20.766 1.373 -22.027 1.00 97.94 434 VAL A CA 1
ATOM 3261 C C . VAL A 1 434 ? 20.674 1.581 -20.528 1.00 97.94 434 VAL A C 1
ATOM 3263 O O . VAL A 1 434 ? 20.872 2.692 -20.035 1.00 97.94 434 VAL A O 1
ATOM 3266 N N . LYS A 1 435 ? 20.370 0.519 -19.795 1.00 96.50 435 LYS A N 1
ATOM 3267 C CA . LYS A 1 435 ? 20.414 0.521 -18.338 1.00 96.50 435 LYS A CA 1
ATOM 3268 C C . LYS A 1 435 ? 21.539 -0.378 -17.861 1.00 96.50 435 LYS A C 1
ATOM 3270 O O . LYS A 1 435 ? 21.832 -1.384 -18.501 1.00 96.50 435 LYS A O 1
ATOM 3275 N N . PHE A 1 436 ? 22.145 -0.038 -16.735 1.00 97.62 436 PHE A N 1
ATOM 3276 C CA . PHE A 1 436 ? 23.085 -0.929 -16.062 1.00 97.62 436 PHE A CA 1
ATOM 3277 C C . PHE A 1 436 ? 22.951 -0.807 -14.545 1.00 97.62 436 PHE A C 1
ATOM 3279 O O . PHE A 1 436 ? 22.562 0.250 -14.047 1.00 97.62 436 PHE A O 1
ATOM 3286 N N . TYR A 1 437 ? 23.231 -1.876 -13.803 1.00 95.69 437 TYR A N 1
ATOM 3287 C CA . TYR A 1 437 ? 23.227 -1.822 -12.343 1.00 95.69 437 TYR A CA 1
ATOM 3288 C C . TYR A 1 437 ? 24.591 -1.363 -11.828 1.00 95.69 437 TYR A C 1
ATOM 3290 O O . TYR A 1 437 ? 25.621 -1.965 -12.132 1.00 95.69 437 TYR A O 1
ATOM 3298 N N . LYS A 1 438 ? 24.585 -0.299 -11.026 1.00 94.44 438 LYS A N 1
ATOM 3299 C CA . LYS A 1 438 ? 25.773 0.295 -10.417 1.00 94.44 438 LYS A CA 1
ATOM 3300 C C . LYS A 1 438 ? 25.832 -0.067 -8.938 1.00 94.44 438 LYS A C 1
ATOM 3302 O O . LYS A 1 438 ? 24.942 0.305 -8.176 1.00 94.44 438 LYS A O 1
ATOM 3307 N N . GLY A 1 439 ? 26.886 -0.758 -8.521 1.00 86.94 439 GLY A N 1
ATOM 3308 C CA . GLY A 1 439 ? 27.223 -0.888 -7.106 1.00 86.94 439 GLY A CA 1
ATOM 3309 C C . GLY A 1 439 ? 27.874 0.385 -6.559 1.00 86.94 439 GLY A C 1
ATOM 3310 O O . GLY A 1 439 ? 28.449 1.172 -7.310 1.00 86.94 439 GLY A O 1
ATOM 3311 N N . SER A 1 440 ? 27.824 0.584 -5.242 1.00 90.50 440 SER A N 1
ATOM 3312 C CA . SER A 1 440 ? 28.371 1.781 -4.573 1.00 90.50 440 SER A CA 1
ATOM 3313 C C . SER A 1 440 ? 29.868 2.043 -4.810 1.00 90.50 440 SER A C 1
ATOM 3315 O O . SER A 1 440 ? 30.320 3.178 -4.658 1.00 90.50 440 SER A O 1
ATOM 3317 N N . LEU A 1 441 ? 30.646 1.023 -5.191 1.00 93.81 441 LEU A N 1
ATOM 3318 C CA . LEU A 1 441 ? 32.076 1.133 -5.503 1.00 93.81 441 LEU A CA 1
ATOM 3319 C C . LEU A 1 441 ? 32.360 1.188 -7.014 1.00 93.81 441 LEU A C 1
ATOM 3321 O O . LEU A 1 441 ? 33.494 1.479 -7.404 1.00 93.81 441 LEU A O 1
ATOM 3325 N N . ASN A 1 442 ? 31.359 0.946 -7.869 1.00 96.81 442 ASN A N 1
ATOM 3326 C CA . ASN A 1 442 ? 31.457 1.101 -9.320 1.00 96.81 442 ASN A CA 1
ATOM 3327 C C . ASN A 1 442 ? 31.411 2.592 -9.673 1.00 96.81 442 ASN A C 1
ATOM 3329 O O . ASN A 1 442 ? 30.360 3.185 -9.899 1.00 96.81 442 ASN A O 1
ATOM 3333 N N . THR A 1 443 ? 32.584 3.217 -9.622 1.00 93.81 443 THR A N 1
ATOM 3334 C CA . THR A 1 443 ? 32.769 4.665 -9.747 1.00 93.81 443 THR A CA 1
ATOM 3335 C C . THR A 1 443 ? 33.499 5.027 -11.036 1.00 93.81 443 THR A C 1
ATOM 3337 O O . THR A 1 443 ? 34.192 4.206 -11.635 1.00 93.81 443 THR A O 1
ATOM 3340 N N . GLY A 1 444 ? 33.403 6.295 -11.427 1.00 93.81 444 GLY A N 1
ATOM 3341 C CA . GLY A 1 444 ? 34.008 6.830 -12.644 1.00 93.81 444 GLY A CA 1
ATOM 3342 C C . GLY A 1 444 ? 32.961 7.169 -13.701 1.00 93.81 444 GLY A C 1
ATOM 3343 O O . GLY A 1 444 ? 31.762 7.075 -13.460 1.00 93.81 444 GLY A O 1
ATOM 3344 N N . ARG A 1 445 ? 33.423 7.634 -14.864 1.00 94.50 445 ARG A N 1
ATOM 3345 C CA . ARG A 1 445 ? 32.551 8.023 -15.977 1.00 94.50 445 ARG A CA 1
ATOM 3346 C C . ARG A 1 445 ? 32.124 6.781 -16.757 1.00 94.50 445 ARG A C 1
ATOM 3348 O O . ARG A 1 445 ? 32.923 6.259 -17.533 1.00 94.50 445 ARG A O 1
ATOM 3355 N N . HIS A 1 446 ? 30.878 6.355 -16.580 1.00 97.75 446 HIS A N 1
ATOM 3356 C CA . HIS A 1 446 ? 30.314 5.240 -17.334 1.00 97.75 446 HIS A CA 1
ATOM 3357 C C . HIS A 1 446 ? 29.815 5.689 -18.710 1.00 97.75 446 HIS A C 1
ATOM 3359 O O . HIS A 1 446 ? 29.208 6.752 -18.880 1.00 97.75 446 HIS A O 1
ATOM 3365 N N . GLU A 1 447 ? 30.069 4.848 -19.704 1.00 98.00 447 GLU A N 1
ATOM 3366 C CA . GLU A 1 447 ? 29.599 5.016 -21.075 1.00 98.00 447 GLU A CA 1
ATOM 3367 C C . GLU A 1 447 ? 28.906 3.728 -21.506 1.00 98.00 447 GLU A C 1
ATOM 3369 O O . GLU A 1 447 ? 29.405 2.648 -21.222 1.00 98.00 447 GLU A O 1
ATOM 3374 N N . VAL A 1 448 ? 27.756 3.830 -22.165 1.00 98.50 448 VAL A N 1
ATOM 3375 C CA . VAL A 1 448 ? 26.996 2.687 -22.678 1.00 98.50 448 VAL A CA 1
ATOM 3376 C C . VAL A 1 448 ? 27.147 2.575 -24.186 1.00 98.50 448 VAL A C 1
ATOM 3378 O O . VAL A 1 448 ? 27.343 3.578 -24.880 1.00 98.50 448 VAL A O 1
ATOM 3381 N N . SER A 1 449 ? 27.015 1.359 -24.703 1.00 98.62 449 SER A N 1
ATOM 3382 C CA . SER A 1 449 ? 27.174 1.066 -26.124 1.00 98.62 449 SER A CA 1
ATOM 3383 C C . SER A 1 449 ? 26.166 0.033 -26.619 1.00 98.62 449 SER A C 1
ATOM 3385 O O . SER A 1 449 ? 25.778 -0.881 -25.891 1.00 98.62 449 SER A O 1
ATOM 3387 N N . VAL A 1 450 ? 25.785 0.158 -27.891 1.00 98.50 450 VAL A N 1
ATOM 3388 C CA . VAL A 1 450 ? 25.053 -0.867 -28.647 1.00 98.50 450 VAL A CA 1
ATOM 3389 C C . VAL A 1 450 ? 25.896 -1.259 -29.855 1.00 98.50 450 VAL A C 1
ATOM 3391 O O . VAL A 1 450 ? 26.367 -0.386 -30.591 1.00 98.50 450 VAL A O 1
ATOM 3394 N N . TRP A 1 451 ? 26.075 -2.561 -30.060 1.00 98.50 451 TRP A N 1
ATOM 3395 C CA . TRP A 1 451 ? 26.911 -3.127 -31.115 1.00 98.50 451 TRP A CA 1
ATOM 3396 C C . TRP A 1 451 ? 26.138 -4.132 -31.960 1.00 98.50 451 TRP A C 1
ATOM 3398 O O . TRP A 1 451 ? 25.296 -4.882 -31.454 1.00 98.50 451 TRP A O 1
ATOM 3408 N N . THR A 1 452 ? 26.471 -4.191 -33.241 1.00 97.25 452 THR A N 1
ATOM 3409 C CA . THR A 1 452 ? 26.125 -5.319 -34.108 1.00 97.25 452 THR A CA 1
ATOM 3410 C C . THR A 1 452 ? 27.063 -6.499 -33.837 1.00 97.25 452 THR A C 1
ATOM 3412 O O . THR A 1 452 ? 28.160 -6.338 -33.300 1.00 97.25 452 THR A O 1
ATOM 3415 N N . SER A 1 453 ? 26.649 -7.715 -34.202 1.00 91.62 453 SER A N 1
ATOM 3416 C CA . SER A 1 453 ? 27.433 -8.932 -33.939 1.00 91.62 453 SER A CA 1
ATOM 3417 C C . SER A 1 453 ? 28.788 -8.996 -34.658 1.00 91.62 453 SER A C 1
ATOM 3419 O O . SER A 1 453 ? 29.635 -9.792 -34.264 1.00 91.62 453 SER A O 1
ATOM 3421 N N . ASP A 1 454 ? 28.982 -8.194 -35.704 1.00 92.56 454 ASP A N 1
ATOM 3422 C CA . ASP A 1 454 ? 30.204 -8.093 -36.509 1.00 92.56 454 ASP A CA 1
ATOM 3423 C C . ASP A 1 454 ? 31.202 -7.034 -35.999 1.00 92.56 454 ASP A C 1
ATOM 3425 O O . ASP A 1 454 ? 32.272 -6.888 -36.584 1.00 92.56 454 ASP A O 1
ATOM 3429 N N . GLY A 1 455 ? 30.907 -6.331 -34.897 1.00 92.44 455 GLY A N 1
ATOM 3430 C CA . GLY A 1 455 ? 31.862 -5.412 -34.262 1.00 92.44 455 GLY A CA 1
ATOM 3431 C C . GLY A 1 455 ? 31.563 -3.926 -34.402 1.00 92.44 455 GLY A C 1
ATOM 3432 O O . GLY A 1 455 ? 32.267 -3.121 -33.791 1.00 92.44 455 GLY A O 1
ATOM 3433 N N . ASN A 1 456 ? 30.535 -3.530 -35.156 1.00 96.62 456 ASN A N 1
ATOM 3434 C CA . ASN A 1 456 ? 30.254 -2.112 -35.371 1.00 96.62 456 ASN A CA 1
ATOM 3435 C C . ASN A 1 456 ? 29.500 -1.501 -34.183 1.00 96.62 456 ASN A C 1
ATOM 3437 O O . ASN A 1 456 ? 28.464 -2.010 -33.750 1.00 96.62 456 ASN A O 1
ATOM 3441 N N . ARG A 1 457 ? 29.994 -0.365 -33.675 1.00 97.69 457 ARG A N 1
ATOM 3442 C CA . ARG A 1 457 ? 29.294 0.434 -32.661 1.00 97.69 457 ARG A CA 1
ATOM 3443 C C . ARG A 1 457 ? 28.196 1.246 -33.336 1.00 97.69 457 ARG A C 1
ATOM 3445 O O . ARG A 1 457 ? 28.487 2.189 -34.065 1.00 97.69 457 ARG A O 1
ATOM 3452 N N . VAL A 1 458 ? 26.944 0.894 -33.080 1.00 97.81 458 VAL A N 1
ATOM 3453 C CA . VAL A 1 458 ? 25.772 1.537 -33.696 1.00 97.81 458 VAL A CA 1
ATOM 3454 C C . VAL A 1 458 ? 25.053 2.501 -32.755 1.00 97.81 458 VAL A C 1
ATOM 3456 O O . VAL A 1 458 ? 24.238 3.296 -33.208 1.00 97.81 458 VAL A O 1
ATOM 3459 N N . GLY A 1 459 ? 25.381 2.482 -31.460 1.00 96.94 459 GLY A N 1
ATOM 3460 C CA . GLY A 1 459 ? 24.871 3.439 -30.480 1.00 96.94 459 GLY A CA 1
ATOM 3461 C C . GLY A 1 459 ? 25.832 3.672 -29.325 1.00 96.94 459 GLY A C 1
ATOM 3462 O O . GLY A 1 459 ? 26.577 2.773 -28.932 1.00 96.94 459 GLY A O 1
ATOM 3463 N N . ALA A 1 460 ? 25.783 4.883 -28.774 1.00 97.19 460 ALA A N 1
ATOM 3464 C CA . ALA A 1 460 ? 26.593 5.325 -27.647 1.00 97.19 460 ALA A CA 1
ATOM 3465 C C . ALA A 1 460 ? 25.812 6.307 -26.764 1.00 97.19 460 ALA A C 1
ATOM 3467 O O . ALA A 1 460 ? 25.006 7.093 -27.271 1.00 97.19 460 ALA A O 1
ATOM 3468 N N . GLY A 1 461 ? 26.080 6.300 -25.461 1.00 94.25 461 GLY A N 1
ATOM 3469 C CA . GLY A 1 461 ? 25.550 7.277 -24.511 1.00 94.25 461 GLY A CA 1
ATOM 3470 C C . GLY A 1 461 ? 26.464 7.408 -23.299 1.00 94.25 461 GLY A C 1
ATOM 3471 O O . GLY A 1 461 ? 27.136 6.454 -22.928 1.00 94.25 461 GLY A O 1
ATOM 3472 N N . VAL A 1 462 ? 26.507 8.581 -22.678 1.00 92.88 462 VAL A N 1
ATOM 3473 C CA . VAL A 1 462 ? 27.334 8.830 -21.488 1.00 92.88 462 VAL A CA 1
ATOM 3474 C C . VAL A 1 462 ? 26.412 9.027 -20.301 1.00 92.88 462 VAL A C 1
ATOM 3476 O O . VAL A 1 462 ? 25.447 9.788 -20.392 1.00 92.88 462 VAL A O 1
ATOM 3479 N N . ALA A 1 463 ? 26.699 8.343 -19.198 1.00 86.56 463 ALA A N 1
ATOM 3480 C CA . ALA A 1 463 ? 25.907 8.485 -17.993 1.00 86.56 463 ALA A CA 1
ATOM 3481 C C . ALA A 1 463 ? 26.064 9.898 -17.410 1.00 86.56 463 ALA A C 1
ATOM 3483 O O . ALA A 1 463 ? 27.174 10.411 -17.259 1.00 86.56 463 ALA A O 1
ATOM 3484 N N . ILE A 1 464 ? 24.936 10.526 -17.085 1.00 81.44 464 ILE A N 1
ATOM 3485 C CA . ILE A 1 464 ? 24.866 11.838 -16.439 1.00 81.44 464 ILE A CA 1
ATOM 3486 C C . ILE A 1 464 ? 23.981 11.719 -15.200 1.00 81.44 464 ILE A C 1
ATOM 3488 O O . ILE A 1 464 ? 22.960 11.037 -15.247 1.00 81.44 464 ILE A O 1
ATOM 3492 N N . ASN A 1 465 ? 24.366 12.382 -14.105 1.00 76.31 465 ASN A N 1
ATOM 3493 C CA . ASN A 1 465 ? 23.615 12.400 -12.840 1.00 76.31 465 ASN A CA 1
ATOM 3494 C C . ASN A 1 465 ? 23.248 11.002 -12.302 1.00 76.31 465 ASN A C 1
ATOM 3496 O O . ASN A 1 465 ? 22.119 10.769 -11.876 1.00 76.31 465 ASN A O 1
ATOM 3500 N N . GLU A 1 466 ? 24.198 10.069 -12.336 1.00 84.06 466 GLU A N 1
ATOM 3501 C CA . GLU A 1 466 ? 24.010 8.733 -11.767 1.00 84.06 466 GLU A CA 1
ATOM 3502 C C . GLU A 1 466 ? 23.719 8.788 -10.264 1.00 84.06 466 GLU A C 1
ATOM 3504 O O . GLU A 1 466 ? 24.282 9.613 -9.539 1.00 84.06 466 GLU A O 1
ATOM 3509 N N . THR A 1 467 ? 22.919 7.845 -9.772 1.00 79.44 467 THR A N 1
ATOM 3510 C CA . THR A 1 467 ? 22.767 7.639 -8.328 1.00 79.44 467 THR A CA 1
ATOM 3511 C C . THR A 1 467 ? 24.015 6.971 -7.735 1.00 79.44 467 THR A C 1
ATOM 3513 O O . THR A 1 467 ? 24.917 6.508 -8.448 1.00 79.44 467 THR A O 1
ATOM 3516 N N . ALA A 1 468 ? 24.090 6.940 -6.400 1.00 74.44 468 ALA A N 1
ATOM 3517 C CA . ALA A 1 468 ? 25.190 6.294 -5.681 1.00 74.44 468 ALA A CA 1
ATOM 3518 C C . ALA A 1 468 ? 25.253 4.780 -5.954 1.00 74.44 468 ALA A C 1
ATOM 3520 O O . ALA A 1 468 ? 26.342 4.234 -6.106 1.00 74.44 468 ALA A O 1
ATOM 3521 N N . SER A 1 469 ? 24.095 4.124 -6.057 1.00 85.62 469 SER A N 1
ATOM 3522 C CA . SER A 1 469 ? 23.946 2.723 -6.456 1.00 85.62 469 SER A CA 1
ATOM 3523 C C . SER A 1 469 ? 22.564 2.462 -7.073 1.00 85.62 469 SER A C 1
ATOM 3525 O O . SER A 1 469 ? 21.696 3.344 -7.071 1.00 85.62 469 SER A O 1
ATOM 3527 N N . GLY A 1 470 ? 22.362 1.258 -7.611 1.00 84.81 470 GLY A N 1
ATOM 3528 C CA . GLY A 1 470 ? 21.125 0.809 -8.249 1.00 84.81 470 GLY A CA 1
ATOM 3529 C C . GLY A 1 470 ? 21.151 0.910 -9.775 1.00 84.81 470 GLY A C 1
ATOM 3530 O O . GLY A 1 470 ? 22.183 1.198 -10.388 1.00 84.81 470 GLY A O 1
ATOM 3531 N N . TRP A 1 471 ? 19.999 0.670 -10.405 1.00 91.56 471 TRP A N 1
ATOM 3532 C CA . TRP A 1 471 ? 19.843 0.777 -11.856 1.00 91.56 471 TRP A CA 1
ATOM 3533 C C . TRP A 1 471 ? 20.021 2.214 -12.347 1.00 91.56 471 TRP A C 1
ATOM 3535 O O . TRP A 1 471 ? 19.249 3.107 -12.005 1.00 91.56 471 TRP A O 1
ATOM 3545 N N . GLN A 1 472 ? 21.001 2.407 -13.220 1.00 94.62 472 GLN A N 1
ATOM 3546 C CA . GLN A 1 472 ? 21.209 3.632 -13.979 1.00 94.62 472 GLN A CA 1
ATOM 3547 C C . GLN A 1 472 ? 20.518 3.510 -15.331 1.00 94.62 472 GLN A C 1
ATOM 3549 O O . GLN A 1 472 ? 20.488 2.431 -15.918 1.00 94.62 472 GLN A O 1
ATOM 3554 N N . THR A 1 473 ? 19.987 4.617 -15.848 1.00 93.06 473 THR A N 1
ATOM 3555 C CA . THR A 1 473 ? 19.456 4.691 -17.215 1.00 93.06 473 THR A CA 1
ATOM 3556 C C . THR A 1 473 ? 20.238 5.733 -17.996 1.00 93.06 473 THR A C 1
ATOM 3558 O O . THR A 1 473 ? 20.254 6.905 -17.628 1.00 93.06 473 THR A O 1
ATOM 3561 N N . VAL A 1 474 ? 20.850 5.318 -19.101 1.00 91.50 474 VAL A N 1
ATOM 3562 C CA . VAL A 1 474 ? 21.659 6.170 -19.969 1.00 91.50 474 VAL A CA 1
ATOM 3563 C C . VAL A 1 474 ? 21.004 6.243 -21.341 1.00 91.50 474 VAL A C 1
ATOM 3565 O O . VAL A 1 474 ? 20.906 5.247 -22.059 1.00 91.50 474 VAL A O 1
ATOM 3568 N N . ARG A 1 475 ? 20.531 7.434 -21.713 1.00 89.81 475 ARG A N 1
ATOM 3569 C CA . ARG A 1 475 ? 19.960 7.673 -23.044 1.00 89.81 475 ARG A CA 1
ATOM 3570 C C . ARG A 1 475 ? 21.055 7.592 -24.103 1.00 89.81 475 ARG A C 1
ATOM 3572 O O . ARG A 1 475 ? 22.150 8.119 -23.909 1.00 89.81 475 ARG A O 1
ATOM 3579 N N . LEU A 1 476 ? 20.744 6.948 -25.224 1.00 87.88 476 LEU A N 1
ATOM 3580 C CA . LEU A 1 476 ? 21.623 6.963 -26.389 1.00 87.88 476 LEU A CA 1
ATOM 3581 C C . LEU A 1 476 ? 21.556 8.333 -27.067 1.00 87.88 476 LEU A C 1
ATOM 3583 O O . LEU A 1 476 ? 20.517 8.994 -27.035 1.00 87.88 476 LEU A O 1
ATOM 3587 N N . ALA A 1 477 ? 22.655 8.751 -27.698 1.00 85.69 477 ALA A N 1
ATOM 3588 C CA . ALA A 1 477 ? 22.715 10.023 -28.419 1.00 85.69 477 ALA A CA 1
ATOM 3589 C C . ALA A 1 477 ? 21.657 10.109 -29.533 1.00 85.69 477 ALA A C 1
ATOM 3591 O O . ALA A 1 477 ? 21.119 11.183 -29.788 1.00 85.69 477 ALA A O 1
ATOM 3592 N N . GLN A 1 478 ? 21.354 8.973 -30.168 1.00 79.81 478 GLN A N 1
ATOM 3593 C CA . GLN A 1 478 ? 20.245 8.774 -31.099 1.00 79.81 478 GLN A CA 1
ATOM 3594 C C . GLN A 1 478 ? 19.647 7.375 -30.876 1.00 79.81 478 GLN A C 1
ATOM 3596 O O . GLN A 1 478 ? 20.405 6.448 -30.571 1.00 79.81 478 GLN A O 1
ATOM 3601 N N . PRO A 1 479 ? 18.321 7.189 -31.029 1.00 90.19 479 PRO A N 1
ATOM 3602 C CA . PRO A 1 479 ? 17.716 5.862 -31.052 1.00 90.19 479 PRO A CA 1
ATOM 3603 C C . PRO A 1 479 ? 18.342 4.957 -32.118 1.00 90.19 479 PRO A C 1
ATOM 3605 O O . PRO A 1 479 ? 18.496 5.368 -33.267 1.00 90.19 479 PRO A O 1
ATOM 3608 N N . VAL A 1 480 ? 18.661 3.717 -31.753 1.00 95.62 480 VAL A N 1
ATOM 3609 C CA . VAL A 1 480 ? 19.296 2.742 -32.652 1.00 95.62 480 VAL A CA 1
ATOM 3610 C C . VAL A 1 480 ? 18.241 1.794 -33.209 1.00 95.62 480 VAL A C 1
ATOM 3612 O O . VAL A 1 480 ? 17.704 1.013 -32.424 1.00 95.62 480 VAL A O 1
ATOM 3615 N N . PRO A 1 481 ? 17.935 1.807 -34.518 1.00 94.25 481 PRO A N 1
ATOM 3616 C CA . PRO A 1 481 ? 17.027 0.831 -35.104 1.00 94.25 481 PRO A CA 1
ATOM 3617 C C . PRO A 1 481 ? 17.639 -0.575 -35.051 1.00 94.25 481 PRO A C 1
ATOM 3619 O O . PRO A 1 481 ? 18.816 -0.764 -35.363 1.00 94.25 481 PRO A O 1
ATOM 3622 N N . ILE A 1 482 ? 16.832 -1.562 -34.670 1.00 95.50 482 ILE A N 1
ATOM 3623 C CA . ILE A 1 482 ? 17.207 -2.975 -34.653 1.00 95.50 482 ILE A CA 1
ATOM 3624 C C . ILE A 1 482 ? 16.178 -3.815 -35.405 1.00 95.50 482 ILE A C 1
ATOM 3626 O O . ILE A 1 482 ? 14.980 -3.533 -35.370 1.00 95.50 482 ILE A O 1
ATOM 3630 N N . SER A 1 483 ? 16.657 -4.863 -36.070 1.00 94.06 483 SER A N 1
ATOM 3631 C CA . SER A 1 483 ? 15.810 -5.793 -36.817 1.00 94.06 483 SER A CA 1
ATOM 3632 C C . SER A 1 483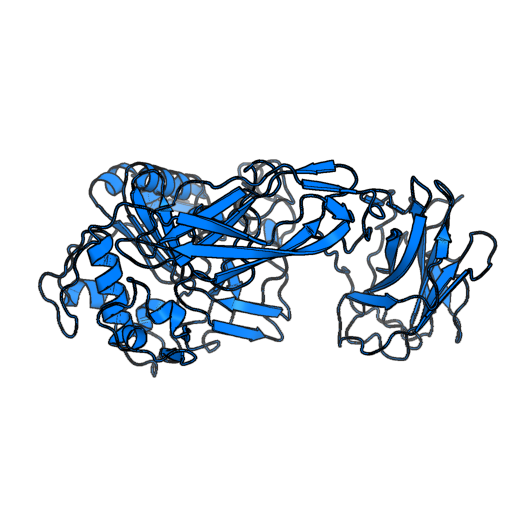 ? 15.374 -6.983 -35.967 1.00 94.06 483 SER A C 1
ATOM 3634 O O . SER A 1 483 ? 16.126 -7.476 -35.117 1.00 94.06 483 SER A O 1
ATOM 3636 N N . ALA A 1 484 ? 14.172 -7.482 -36.246 1.00 87.00 484 ALA A N 1
ATOM 3637 C CA . ALA A 1 484 ? 13.607 -8.675 -35.643 1.00 87.00 484 ALA A CA 1
ATOM 3638 C C . ALA A 1 484 ? 14.558 -9.870 -35.775 1.00 87.00 484 ALA A C 1
ATOM 3640 O O . ALA A 1 484 ? 15.135 -10.133 -36.827 1.00 87.00 484 ALA A O 1
ATOM 3641 N N . ASN A 1 485 ? 14.672 -10.640 -34.700 1.00 89.06 485 ASN A N 1
ATOM 3642 C CA . ASN A 1 485 ? 15.433 -11.879 -34.583 1.00 89.06 485 ASN A CA 1
ATOM 3643 C C . ASN A 1 485 ? 16.945 -11.756 -34.867 1.00 89.06 485 ASN A C 1
ATOM 3645 O O . ASN A 1 485 ? 17.642 -12.778 -34.878 1.00 89.06 485 ASN A O 1
ATOM 3649 N N . THR A 1 486 ? 17.474 -10.534 -34.988 1.00 96.88 486 THR A N 1
ATOM 3650 C CA . THR A 1 486 ? 18.907 -10.242 -35.145 1.00 96.88 486 THR A CA 1
ATOM 3651 C C . THR A 1 486 ? 19.585 -10.070 -33.781 1.00 96.88 486 THR A C 1
ATOM 3653 O O . THR A 1 486 ? 18.997 -9.534 -32.841 1.00 96.88 486 THR A O 1
ATOM 3656 N N . THR A 1 487 ? 20.824 -10.566 -33.645 1.00 96.25 487 THR A N 1
ATOM 3657 C CA . THR A 1 487 ? 21.598 -10.455 -32.391 1.00 96.25 487 THR A CA 1
ATOM 3658 C C . THR A 1 487 ? 22.367 -9.153 -32.333 1.00 96.25 487 THR A C 1
ATOM 3660 O O . THR A 1 487 ? 23.168 -8.868 -33.219 1.00 96.25 487 THR A O 1
ATOM 3663 N N . TYR A 1 488 ? 22.199 -8.445 -31.225 1.00 98.19 488 TYR A N 1
ATOM 3664 C CA . TYR A 1 488 ? 22.974 -7.265 -30.869 1.00 98.19 488 TYR A CA 1
ATOM 3665 C C . TYR A 1 488 ? 23.658 -7.488 -29.522 1.00 98.19 488 TYR A C 1
ATOM 3667 O O . TYR A 1 488 ? 23.275 -8.379 -28.756 1.00 98.19 488 TYR A O 1
ATOM 3675 N N . ILE A 1 489 ? 24.676 -6.682 -29.231 1.00 98.44 489 ILE A N 1
ATOM 3676 C CA . ILE A 1 489 ? 25.323 -6.619 -27.918 1.00 98.44 489 ILE A CA 1
ATOM 3677 C C . ILE A 1 489 ? 25.009 -5.255 -27.313 1.00 98.44 489 ILE A C 1
ATOM 3679 O O . ILE A 1 489 ? 25.177 -4.232 -27.973 1.00 98.44 489 ILE A O 1
ATOM 3683 N N . VAL A 1 490 ? 24.571 -5.237 -26.058 1.00 98.56 490 VAL A N 1
ATOM 3684 C CA . VAL A 1 490 ? 24.479 -4.019 -25.249 1.00 98.56 490 VAL A CA 1
ATOM 3685 C C . VAL A 1 490 ? 25.516 -4.090 -24.137 1.00 98.56 490 VAL A C 1
ATOM 3687 O O . VAL A 1 490 ? 25.692 -5.152 -23.535 1.00 98.56 490 VAL A O 1
ATOM 3690 N N . SER A 1 491 ? 26.219 -2.990 -23.878 1.00 98.69 491 SER A N 1
ATOM 3691 C CA . SER A 1 491 ? 27.291 -2.954 -22.884 1.00 98.69 491 SER A CA 1
ATOM 3692 C C . SER A 1 491 ? 27.424 -1.602 -22.183 1.00 98.69 491 SER A C 1
ATOM 3694 O O . SER A 1 491 ? 26.867 -0.599 -22.640 1.00 98.69 491 SER A O 1
ATOM 3696 N N . TYR A 1 492 ? 28.150 -1.587 -21.066 1.00 98.62 492 TYR A N 1
ATOM 3697 C CA . TYR A 1 492 ? 28.647 -0.377 -20.420 1.00 98.62 492 TYR A CA 1
ATOM 3698 C C . TYR A 1 492 ? 30.119 -0.521 -20.016 1.00 98.62 492 TYR A C 1
ATOM 3700 O O . TYR A 1 492 ? 30.588 -1.614 -19.684 1.00 98.62 492 TYR A O 1
ATOM 3708 N N . HIS A 1 493 ? 30.834 0.601 -20.010 1.00 98.62 493 HIS A N 1
ATOM 3709 C CA . HIS A 1 493 ? 32.229 0.706 -19.600 1.00 98.62 493 HIS A CA 1
ATOM 3710 C C . HIS A 1 493 ? 32.338 1.093 -18.129 1.00 98.62 493 HIS A C 1
ATOM 3712 O O . HIS A 1 493 ? 31.879 2.167 -17.733 1.00 98.62 493 HIS A O 1
ATOM 3718 N N . ALA A 1 494 ? 32.983 0.244 -17.333 1.00 98.12 494 ALA A N 1
ATOM 3719 C CA . ALA A 1 494 ? 33.300 0.454 -15.927 1.00 98.12 494 ALA A CA 1
ATOM 3720 C C . ALA A 1 494 ? 34.799 0.784 -15.775 1.00 98.12 494 ALA A C 1
ATOM 3722 O O . ALA A 1 49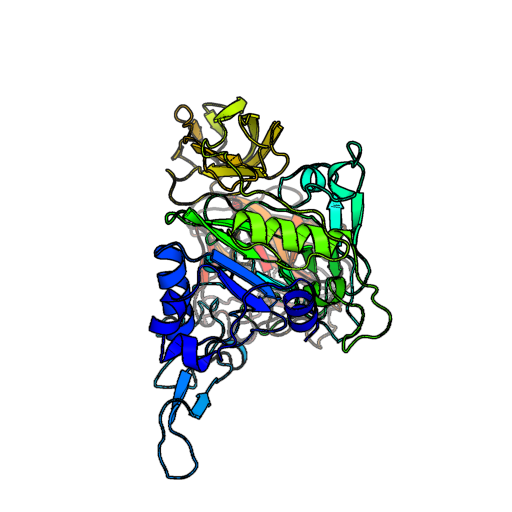4 ? 35.618 -0.131 -15.637 1.00 98.12 494 ALA A O 1
ATOM 3723 N N . PRO A 1 495 ? 35.197 2.073 -15.777 1.00 97.75 495 PRO A N 1
ATOM 3724 C CA . PRO A 1 495 ? 36.611 2.463 -15.842 1.00 97.75 495 PRO A CA 1
ATOM 3725 C C . PRO A 1 495 ? 37.428 2.066 -14.602 1.00 97.75 495 PRO A C 1
ATOM 3727 O O . PRO A 1 495 ? 38.642 1.914 -14.697 1.00 97.75 495 PRO A O 1
ATOM 3730 N N . ASN A 1 496 ? 36.776 1.861 -13.454 1.00 97.50 496 ASN A N 1
ATOM 3731 C CA . ASN A 1 496 ? 37.417 1.441 -12.201 1.00 97.50 496 ASN A CA 1
ATOM 3732 C C . ASN A 1 496 ? 36.991 0.027 -11.755 1.00 97.50 496 ASN A C 1
ATOM 3734 O O . ASN A 1 496 ? 37.115 -0.313 -10.576 1.00 97.50 496 ASN A O 1
ATOM 3738 N N . GLY A 1 497 ? 36.439 -0.787 -12.664 1.00 97.12 497 GLY A N 1
ATOM 3739 C CA . GLY A 1 497 ? 35.903 -2.109 -12.336 1.00 97.12 497 GLY A CA 1
ATOM 3740 C C . GLY A 1 497 ? 34.729 -2.033 -11.354 1.00 97.12 497 GLY A C 1
ATOM 3741 O O . GLY A 1 497 ? 33.846 -1.190 -11.494 1.00 97.12 497 GLY A O 1
ATOM 3742 N N . ARG A 1 498 ? 34.721 -2.912 -10.346 1.00 97.75 498 ARG A N 1
ATOM 3743 C CA . ARG A 1 498 ? 33.720 -3.009 -9.263 1.00 97.75 498 ARG A CA 1
ATOM 3744 C C . ARG A 1 498 ? 32.294 -3.294 -9.726 1.00 97.75 498 ARG A C 1
ATOM 3746 O O . ARG A 1 498 ? 31.337 -2.972 -9.034 1.00 97.75 498 ARG A O 1
ATOM 3753 N N . TYR A 1 499 ? 32.157 -3.908 -10.890 1.00 98.06 499 TYR A N 1
ATOM 3754 C CA . TYR A 1 499 ? 30.874 -4.169 -11.523 1.00 98.06 499 TYR A CA 1
ATOM 3755 C C . TYR A 1 499 ? 29.974 -5.120 -10.732 1.00 98.06 499 TYR A C 1
ATOM 3757 O O . TYR A 1 499 ? 30.432 -5.908 -9.902 1.00 98.06 499 TYR A O 1
ATOM 3765 N N . SER A 1 500 ? 28.683 -5.066 -11.038 1.00 96.00 500 SER A N 1
ATOM 3766 C CA . SER A 1 500 ? 27.686 -5.980 -10.496 1.00 96.00 500 SER A CA 1
ATOM 3767 C C . SER A 1 500 ? 27.610 -7.269 -11.309 1.00 96.00 500 SER A C 1
ATOM 3769 O O . SER A 1 500 ? 27.715 -7.251 -12.536 1.00 96.00 500 SER A O 1
ATOM 3771 N N . VAL A 1 501 ? 27.432 -8.410 -10.641 1.00 97.12 501 VAL A N 1
ATOM 3772 C CA . VAL A 1 501 ? 27.434 -9.712 -11.315 1.00 97.12 501 VAL A CA 1
ATOM 3773 C C . VAL A 1 501 ? 26.563 -10.756 -10.619 1.00 97.12 501 VAL A C 1
ATOM 3775 O O . VAL A 1 501 ? 26.402 -10.787 -9.400 1.00 97.12 501 VAL A O 1
ATOM 3778 N N . THR A 1 502 ? 25.993 -11.657 -11.415 1.00 93.38 502 THR A N 1
ATOM 3779 C CA . THR A 1 502 ? 25.465 -12.949 -10.964 1.00 93.38 502 THR A CA 1
ATOM 3780 C C . THR A 1 502 ? 25.964 -14.043 -11.898 1.00 93.38 502 THR A C 1
ATOM 3782 O O . THR A 1 502 ? 25.575 -14.086 -13.065 1.00 93.38 502 THR A O 1
ATOM 3785 N N . SER A 1 503 ? 26.830 -14.921 -11.390 1.00 94.50 503 SER A N 1
ATOM 3786 C CA . SER A 1 503 ? 27.326 -16.080 -12.141 1.00 94.50 503 SER A CA 1
ATOM 3787 C C . SER A 1 503 ? 26.214 -17.091 -12.428 1.00 94.50 503 SER A C 1
ATOM 3789 O O . SER A 1 503 ? 25.207 -17.152 -11.718 1.00 94.50 503 SER A O 1
ATOM 3791 N N . SER A 1 504 ? 26.420 -17.912 -13.459 1.00 91.31 504 SER A N 1
ATOM 3792 C CA . SER A 1 504 ? 25.533 -19.005 -13.884 1.00 91.31 504 SER A CA 1
ATOM 3793 C C . SER A 1 504 ? 24.129 -18.575 -14.331 1.00 91.31 504 SER A C 1
ATOM 3795 O O . SER A 1 504 ? 23.247 -19.422 -14.464 1.00 91.31 504 SER A O 1
ATOM 3797 N N . PHE A 1 505 ? 23.916 -17.284 -14.602 1.00 86.44 505 PHE A N 1
ATOM 3798 C CA . PHE A 1 505 ? 22.608 -16.746 -14.978 1.00 86.44 505 PHE A CA 1
ATOM 3799 C C . PHE A 1 505 ? 22.175 -17.181 -16.384 1.00 86.44 505 PHE A C 1
ATOM 3801 O O . PHE A 1 505 ? 21.107 -17.757 -16.554 1.00 86.44 505 PHE A O 1
ATOM 3808 N N . PHE A 1 506 ? 23.020 -16.975 -17.396 1.00 92.44 506 PHE A N 1
ATOM 3809 C CA . PHE A 1 506 ? 22.734 -17.351 -18.786 1.00 92.44 506 PHE A CA 1
ATOM 3810 C C . PHE A 1 506 ? 23.060 -18.824 -19.076 1.00 92.44 506 PHE A C 1
ATOM 3812 O O . PHE A 1 506 ? 23.469 -19.166 -20.182 1.00 92.44 506 PHE A O 1
ATOM 3819 N N . THR A 1 507 ? 22.923 -19.713 -18.087 1.00 86.81 507 THR A N 1
ATOM 3820 C CA . THR A 1 507 ? 22.931 -21.168 -18.336 1.00 86.81 507 THR A CA 1
ATOM 3821 C C . THR A 1 507 ? 21.696 -21.599 -19.131 1.00 86.81 507 THR A C 1
ATOM 3823 O O . THR A 1 507 ? 21.760 -22.555 -19.899 1.00 86.81 507 THR A O 1
ATOM 3826 N N . SER A 1 508 ? 20.610 -20.831 -19.030 1.00 78.06 508 SER A N 1
ATOM 3827 C CA . SER A 1 508 ? 19.442 -20.871 -19.907 1.00 78.06 508 SER A CA 1
ATOM 3828 C C . SER A 1 508 ? 19.216 -19.514 -20.580 1.00 78.06 508 SER A C 1
ATOM 3830 O O . SER A 1 508 ? 19.745 -18.488 -20.147 1.00 78.06 508 SER A O 1
ATOM 3832 N N . ALA A 1 509 ? 18.417 -19.494 -21.650 1.00 79.69 509 ALA A N 1
ATOM 3833 C CA . ALA A 1 509 ? 17.962 -18.241 -22.242 1.00 79.69 509 ALA A CA 1
ATOM 3834 C C . ALA A 1 509 ? 17.008 -17.524 -21.278 1.00 79.69 509 ALA A C 1
ATOM 3836 O O . ALA A 1 509 ? 16.319 -18.164 -20.481 1.00 79.69 509 ALA A O 1
ATOM 3837 N N . PHE A 1 510 ? 16.961 -16.200 -21.367 1.00 81.06 510 PHE A N 1
ATOM 3838 C CA . PHE A 1 510 ? 16.077 -15.373 -20.559 1.00 81.06 510 PHE A CA 1
ATOM 3839 C C . PHE A 1 510 ? 15.289 -14.431 -21.464 1.00 81.06 510 PHE A C 1
ATOM 3841 O O . PHE A 1 510 ? 15.878 -13.656 -22.215 1.00 81.06 510 PHE A O 1
ATOM 3848 N N . SER A 1 511 ? 13.963 -14.490 -21.400 1.00 77.94 511 SER A N 1
ATOM 3849 C CA . SER A 1 511 ? 13.087 -13.717 -22.282 1.00 77.94 511 SER A CA 1
ATOM 3850 C C . SER A 1 511 ? 12.020 -12.984 -21.479 1.00 77.94 511 SER A C 1
ATOM 3852 O O . SER A 1 511 ? 11.509 -13.498 -20.484 1.00 77.94 511 SER A O 1
ATOM 3854 N N . ARG A 1 512 ? 11.672 -11.775 -21.922 1.00 73.19 512 ARG A N 1
ATOM 3855 C CA . ARG A 1 512 ? 10.594 -10.966 -21.348 1.00 73.19 512 ARG A CA 1
ATOM 3856 C C . ARG A 1 512 ? 10.016 -10.055 -22.424 1.00 73.19 512 ARG A C 1
ATOM 3858 O O . ARG A 1 512 ? 10.729 -9.246 -23.017 1.00 73.19 512 ARG A O 1
ATOM 3865 N N . GLY A 1 513 ? 8.710 -10.169 -22.656 1.00 80.12 513 GLY A N 1
ATOM 3866 C CA . GLY A 1 513 ? 8.045 -9.442 -23.736 1.00 80.12 513 GLY A CA 1
ATOM 3867 C C . GLY A 1 513 ? 8.698 -9.750 -25.096 1.00 80.12 513 GLY A C 1
ATOM 3868 O O . GLY A 1 513 ? 8.917 -10.922 -25.396 1.00 80.12 513 GLY A O 1
ATOM 3869 N N . PRO A 1 514 ? 9.024 -8.737 -25.921 1.00 83.19 514 PRO A N 1
ATOM 3870 C CA . PRO A 1 514 ? 9.677 -8.947 -27.212 1.00 83.19 514 PRO A CA 1
ATOM 3871 C C . PRO A 1 514 ? 11.160 -9.298 -27.106 1.00 83.19 514 PRO A C 1
ATOM 3873 O O . PRO A 1 514 ? 11.749 -9.694 -28.107 1.00 83.19 514 PRO A O 1
ATOM 3876 N N . LEU A 1 515 ? 11.781 -9.097 -25.941 1.00 92.50 515 LEU A N 1
ATOM 3877 C CA . LEU A 1 515 ? 13.221 -9.218 -25.774 1.00 92.50 515 LEU A CA 1
ATOM 3878 C C . LEU A 1 515 ? 13.608 -10.617 -25.312 1.00 92.50 515 LEU A C 1
ATOM 3880 O O . LEU A 1 515 ? 12.947 -11.226 -24.469 1.00 92.50 515 LEU A O 1
ATOM 3884 N N . SER A 1 516 ? 14.743 -11.090 -25.813 1.00 87.94 516 SER A N 1
ATOM 3885 C CA . SER A 1 516 ? 15.370 -12.330 -25.374 1.00 87.94 516 SER A CA 1
ATOM 3886 C C . SER A 1 516 ? 16.886 -12.190 -25.316 1.00 87.94 516 SER A C 1
ATOM 3888 O O . SER A 1 516 ? 17.513 -11.806 -26.300 1.00 87.94 516 SER A O 1
ATOM 3890 N N . ALA A 1 517 ? 17.481 -12.573 -24.192 1.00 94.56 517 ALA A N 1
ATOM 3891 C CA . ALA A 1 517 ? 18.905 -12.822 -24.029 1.00 94.56 517 ALA A CA 1
ATOM 3892 C C . ALA A 1 517 ? 19.173 -14.332 -24.214 1.00 94.56 517 ALA A C 1
ATOM 3894 O O . ALA A 1 517 ? 18.686 -15.138 -23.416 1.00 94.56 517 ALA A O 1
ATOM 3895 N N . PRO A 1 518 ? 19.894 -14.758 -25.269 1.00 92.25 518 PRO A N 1
ATOM 3896 C CA . PRO A 1 518 ? 20.180 -16.175 -25.511 1.00 92.25 518 PRO A CA 1
ATOM 3897 C C . PRO A 1 518 ? 21.000 -16.826 -24.387 1.00 92.25 518 PRO A C 1
ATOM 3899 O O . PRO A 1 518 ? 21.757 -16.146 -23.698 1.00 92.25 518 PRO A O 1
ATOM 3902 N N . ALA A 1 519 ? 20.903 -18.149 -24.234 1.00 88.94 519 ALA A N 1
ATOM 3903 C CA . ALA A 1 519 ? 21.800 -18.894 -23.348 1.00 88.94 519 ALA A CA 1
ATOM 3904 C C . ALA A 1 519 ? 23.261 -18.762 -23.811 1.00 88.94 519 ALA A C 1
ATOM 3906 O O . ALA A 1 519 ? 23.537 -18.673 -25.009 1.00 88.94 519 ALA A O 1
ATOM 3907 N N . ASN A 1 520 ? 24.197 -18.800 -22.867 1.00 93.81 520 ASN A N 1
ATOM 3908 C CA . ASN A 1 520 ? 25.620 -18.895 -23.153 1.00 93.81 520 ASN A CA 1
ATOM 3909 C C . ASN A 1 520 ? 25.961 -20.322 -23.613 1.00 93.81 520 ASN A C 1
ATOM 3911 O O . ASN A 1 520 ? 25.789 -21.282 -22.864 1.00 93.81 520 ASN A O 1
ATOM 3915 N N . THR A 1 521 ? 26.453 -20.458 -24.842 1.00 91.62 521 THR A N 1
ATOM 3916 C CA . THR A 1 521 ? 26.819 -21.739 -25.468 1.00 91.62 521 THR A CA 1
ATOM 3917 C C . THR A 1 521 ? 28.190 -21.642 -26.137 1.00 91.62 521 THR A C 1
ATOM 3919 O O . THR A 1 521 ? 28.708 -20.545 -26.351 1.00 91.62 521 THR A O 1
ATOM 3922 N N . SER A 1 522 ? 28.773 -22.781 -26.521 1.00 84.00 522 SER A N 1
ATOM 3923 C CA . SER A 1 522 ? 30.053 -22.823 -27.247 1.00 84.00 522 SER A CA 1
ATOM 3924 C C . SER A 1 522 ? 30.007 -22.119 -28.611 1.00 84.00 522 SER A C 1
ATOM 3926 O O . SER A 1 522 ? 31.024 -21.597 -29.057 1.00 84.00 522 SER A O 1
ATOM 3928 N N . SER A 1 523 ? 28.840 -22.073 -29.260 1.00 78.44 523 SER A N 1
ATOM 3929 C CA . SER A 1 523 ? 28.627 -21.431 -30.566 1.00 78.44 523 SER A CA 1
ATOM 3930 C C . SER A 1 523 ? 28.085 -20.000 -30.482 1.00 78.44 523 SER A C 1
ATOM 3932 O O . SER A 1 523 ? 28.089 -19.285 -31.481 1.00 78.44 523 SER A O 1
ATOM 3934 N N . ALA A 1 524 ? 27.587 -19.574 -29.319 1.00 80.81 524 ALA A N 1
ATOM 3935 C CA . ALA A 1 524 ? 27.038 -18.239 -29.101 1.00 80.81 524 ALA A CA 1
ATOM 3936 C C . ALA A 1 524 ? 27.191 -17.851 -27.627 1.00 80.81 524 ALA A C 1
ATOM 3938 O O . ALA A 1 524 ? 26.433 -18.319 -26.774 1.00 80.81 524 ALA A O 1
ATOM 3939 N N . THR A 1 525 ? 28.176 -17.002 -27.323 1.00 92.44 525 THR A N 1
ATOM 3940 C CA . THR A 1 525 ? 28.452 -16.615 -25.936 1.00 92.44 525 THR A CA 1
ATOM 3941 C C . THR A 1 525 ? 27.435 -15.592 -25.418 1.00 92.44 525 THR A C 1
ATOM 3943 O O . THR A 1 525 ? 26.902 -14.789 -26.185 1.00 92.44 525 THR A O 1
ATOM 3946 N N . ASN A 1 526 ? 27.150 -15.572 -24.119 1.00 95.50 526 ASN A N 1
ATOM 3947 C CA . ASN A 1 526 ? 26.389 -14.496 -23.475 1.00 95.50 526 ASN A CA 1
ATOM 3948 C C . ASN A 1 526 ? 26.932 -14.231 -22.067 1.00 95.50 526 ASN A C 1
ATOM 3950 O O . ASN A 1 526 ? 27.650 -15.066 -21.516 1.00 95.50 526 ASN A O 1
ATOM 3954 N N . GLY A 1 527 ? 26.645 -13.056 -21.511 1.00 97.38 527 GLY A N 1
ATOM 3955 C CA . GLY A 1 527 ? 27.394 -12.552 -20.369 1.00 97.38 527 GLY A CA 1
ATOM 3956 C C . GLY A 1 527 ? 28.810 -12.222 -20.792 1.00 97.38 527 GLY A C 1
ATOM 3957 O O . GLY A 1 527 ? 29.726 -13.014 -20.559 1.00 97.38 527 GLY A O 1
ATOM 3958 N N . VAL A 1 528 ? 28.966 -11.109 -21.506 1.00 98.19 528 VAL A N 1
ATOM 3959 C CA . VAL A 1 528 ? 30.221 -10.767 -22.173 1.00 98.19 528 VAL A CA 1
ATOM 3960 C C . VAL A 1 528 ? 30.980 -9.658 -21.468 1.00 98.19 528 VAL A C 1
ATOM 3962 O O . VAL A 1 528 ? 30.376 -8.760 -20.891 1.00 98.19 528 VAL A O 1
ATOM 3965 N N . TYR A 1 529 ? 32.304 -9.705 -21.554 1.00 98.50 529 TYR A N 1
ATOM 3966 C CA . TYR A 1 529 ? 33.187 -8.665 -21.048 1.00 98.50 529 TYR A CA 1
ATOM 3967 C C . TYR A 1 529 ? 34.429 -8.476 -21.935 1.00 98.50 529 TYR A C 1
ATOM 3969 O O . TYR A 1 529 ? 34.759 -9.329 -22.768 1.00 98.50 529 TYR A O 1
ATOM 3977 N N . LEU A 1 530 ? 35.131 -7.360 -21.738 1.00 98.38 530 LEU A N 1
ATOM 3978 C CA . LEU A 1 530 ? 36.451 -7.084 -22.304 1.00 98.38 530 LEU A CA 1
ATOM 3979 C C . LEU A 1 530 ? 37.213 -6.097 -21.413 1.00 98.38 530 LEU A C 1
ATOM 3981 O O . LEU A 1 530 ? 36.735 -5.001 -21.144 1.00 98.38 530 LEU A O 1
ATOM 3985 N N . TYR A 1 531 ? 38.416 -6.464 -20.972 1.00 98.50 531 TYR A N 1
ATOM 3986 C CA . TYR A 1 531 ? 39.295 -5.527 -20.268 1.00 98.50 531 TYR A CA 1
ATOM 3987 C C . TYR A 1 531 ? 39.937 -4.543 -21.248 1.00 98.50 531 TYR A C 1
ATOM 3989 O O . TYR A 1 531 ? 40.417 -4.939 -22.310 1.00 98.50 531 TYR A O 1
ATOM 3997 N N . GLY A 1 532 ? 40.001 -3.274 -20.858 1.00 97.00 532 GLY A N 1
ATOM 3998 C CA . GLY A 1 532 ? 40.572 -2.202 -21.669 1.00 97.00 532 GLY A CA 1
ATOM 3999 C C . GLY A 1 532 ? 40.346 -0.846 -21.016 1.00 97.00 532 GLY A C 1
ATOM 4000 O O . GLY A 1 532 ? 39.459 -0.701 -20.182 1.00 97.00 532 GLY A O 1
ATOM 4001 N N . SER A 1 533 ? 41.152 0.158 -21.360 1.00 94.50 533 SER A N 1
ATOM 4002 C CA . SER A 1 533 ? 41.015 1.521 -20.821 1.00 94.50 533 SER A CA 1
ATOM 4003 C C . SER A 1 533 ? 39.909 2.339 -21.501 1.00 94.50 533 SER A C 1
ATOM 4005 O O . SER A 1 533 ? 39.476 3.351 -20.955 1.00 94.50 533 SER A O 1
ATOM 4007 N N . THR A 1 534 ? 39.432 1.899 -22.666 1.00 94.50 534 THR A N 1
ATOM 4008 C CA . THR A 1 534 ? 38.419 2.581 -23.484 1.00 94.50 534 THR A CA 1
ATOM 4009 C C . THR A 1 534 ? 37.299 1.622 -23.889 1.00 94.50 534 THR A C 1
ATOM 4011 O O . THR A 1 534 ? 37.595 0.438 -24.073 1.00 94.50 534 THR A O 1
ATOM 4014 N N . PRO A 1 535 ? 36.063 2.114 -24.112 1.00 94.81 535 PRO A N 1
ATOM 4015 C CA . PRO A 1 535 ? 34.957 1.278 -24.568 1.00 94.81 535 PRO A CA 1
ATOM 4016 C C . PRO A 1 535 ? 35.269 0.539 -25.875 1.00 94.81 535 PRO A C 1
ATOM 4018 O O . PRO A 1 535 ? 35.695 1.151 -26.857 1.00 94.81 535 PRO A O 1
ATOM 4021 N N . ALA A 1 536 ? 35.036 -0.771 -25.899 1.00 96.75 536 ALA A N 1
ATOM 4022 C CA . ALA A 1 536 ? 35.224 -1.635 -27.067 1.00 96.75 536 ALA A CA 1
ATOM 4023 C C . ALA A 1 536 ? 34.298 -2.857 -26.978 1.00 96.75 536 ALA A C 1
ATOM 4025 O O . ALA A 1 536 ? 33.962 -3.284 -25.878 1.00 96.75 536 ALA A O 1
ATOM 4026 N N . MET A 1 537 ? 33.883 -3.433 -28.114 1.00 97.38 537 MET A N 1
ATOM 4027 C CA . MET A 1 537 ? 32.884 -4.511 -28.115 1.00 97.38 537 MET A CA 1
ATOM 4028 C C . MET A 1 537 ? 33.338 -5.718 -27.268 1.00 97.38 537 MET A C 1
ATOM 4030 O O . MET A 1 537 ? 34.360 -6.331 -27.588 1.00 97.38 537 MET A O 1
ATOM 4034 N N . PRO A 1 538 ? 32.568 -6.126 -26.241 1.00 97.50 538 PRO A N 1
ATOM 4035 C CA . PRO A 1 538 ? 32.942 -7.250 -25.399 1.00 97.50 538 PRO A CA 1
ATOM 4036 C C . PRO A 1 538 ? 32.645 -8.597 -26.074 1.00 97.50 538 PRO A C 1
ATOM 4038 O O . PRO A 1 538 ? 31.529 -8.849 -26.536 1.00 97.50 538 PRO A O 1
ATOM 4041 N N . THR A 1 539 ? 33.638 -9.492 -26.112 1.00 94.38 539 THR A N 1
ATOM 4042 C CA . THR A 1 539 ? 33.536 -10.805 -26.786 1.00 94.38 539 THR A CA 1
ATOM 4043 C C . THR A 1 539 ? 33.814 -12.003 -25.881 1.00 94.38 539 THR A C 1
ATOM 4045 O O . THR A 1 539 ? 33.355 -13.106 -26.190 1.00 94.38 539 THR A O 1
ATOM 4048 N N . SER A 1 540 ? 34.536 -11.810 -24.776 1.00 96.56 540 SER A N 1
ATOM 4049 C CA . SER A 1 540 ? 34.877 -12.869 -23.818 1.00 96.56 540 SER A CA 1
ATOM 4050 C C . SER A 1 540 ? 33.710 -13.141 -22.877 1.00 96.56 540 SER A C 1
ATOM 4052 O O . SER A 1 540 ? 32.931 -12.240 -22.607 1.00 96.56 540 SER A O 1
ATOM 4054 N N . THR A 1 541 ? 33.578 -14.361 -22.356 1.00 96.62 541 THR A N 1
ATOM 4055 C CA . THR A 1 541 ? 32.544 -14.721 -21.368 1.00 96.62 541 THR A CA 1
ATOM 4056 C C . THR A 1 541 ? 33.171 -15.432 -20.177 1.00 96.62 541 THR A C 1
ATOM 4058 O O . THR A 1 541 ? 34.191 -16.107 -20.317 1.00 96.62 541 THR A O 1
ATOM 4061 N N . TYR A 1 542 ? 32.565 -15.286 -19.000 1.00 96.06 542 TYR A N 1
ATOM 4062 C CA . TYR A 1 542 ? 32.965 -15.995 -17.791 1.00 96.06 542 TYR A CA 1
ATOM 4063 C C . TYR A 1 542 ? 31.728 -16.513 -17.058 1.00 96.06 542 TYR A C 1
ATOM 4065 O O . TYR A 1 542 ? 30.825 -15.744 -16.731 1.00 96.06 542 TYR A O 1
ATOM 4073 N N . GLN A 1 543 ? 31.683 -17.826 -16.810 1.00 96.25 543 GLN A N 1
ATOM 4074 C CA . GLN A 1 543 ? 30.639 -18.502 -16.024 1.00 96.25 543 GLN A CA 1
ATOM 4075 C C . GLN A 1 543 ? 29.188 -18.150 -16.413 1.00 96.25 543 GLN A C 1
ATOM 4077 O O . GLN A 1 543 ? 28.317 -18.105 -15.547 1.00 96.25 543 GLN A O 1
ATOM 4082 N N . SER A 1 544 ? 28.907 -17.877 -17.693 1.00 94.19 544 SER A N 1
ATOM 4083 C CA . SER A 1 544 ? 27.558 -17.500 -18.159 1.00 94.19 544 SER A CA 1
ATOM 4084 C C . SER A 1 544 ? 26.943 -16.347 -17.343 1.00 94.19 544 SER A C 1
ATOM 4086 O O . SER A 1 544 ? 25.757 -16.369 -17.013 1.00 94.19 544 SER A O 1
ATOM 4088 N N . SER A 1 545 ? 27.765 -15.382 -16.929 1.00 97.06 545 SER A N 1
ATOM 4089 C CA . SER A 1 545 ? 27.383 -14.367 -15.942 1.00 97.06 545 SER A CA 1
ATOM 4090 C C . SER A 1 545 ? 26.390 -13.341 -16.485 1.00 97.06 545 SER A C 1
ATOM 4092 O O . SER A 1 545 ? 26.487 -12.926 -17.631 1.00 97.06 545 SER A O 1
ATOM 4094 N N . ASN A 1 546 ? 25.478 -12.849 -15.652 1.00 97.25 546 ASN A N 1
ATOM 4095 C CA . ASN A 1 546 ? 24.748 -11.617 -15.942 1.00 97.25 546 ASN A CA 1
ATOM 4096 C C . ASN A 1 546 ? 25.460 -10.435 -15.280 1.00 97.25 546 ASN A C 1
ATOM 4098 O O . ASN A 1 546 ? 25.602 -10.419 -14.058 1.00 97.25 546 ASN A O 1
ATOM 4102 N N . TYR A 1 547 ? 25.886 -9.464 -16.088 1.00 98.31 547 TYR A N 1
ATOM 4103 C CA . TYR A 1 547 ? 26.522 -8.219 -15.641 1.00 98.31 547 TYR A CA 1
ATOM 4104 C C . TYR A 1 547 ? 25.527 -7.059 -15.481 1.00 98.31 547 TYR A C 1
ATOM 4106 O O . TYR A 1 547 ? 25.927 -5.904 -15.395 1.00 98.31 547 TYR A O 1
ATOM 4114 N N . PHE A 1 548 ? 24.226 -7.372 -15.457 1.00 97.19 548 PHE A N 1
ATOM 4115 C CA . PHE A 1 548 ? 23.134 -6.435 -15.202 1.00 97.19 548 PHE A CA 1
ATOM 4116 C C . PHE A 1 548 ? 23.152 -5.238 -16.146 1.00 97.19 548 PHE A C 1
ATOM 4118 O O . PHE A 1 548 ? 23.077 -4.093 -15.718 1.00 97.19 548 PHE A O 1
ATOM 4125 N N . VAL A 1 549 ? 23.223 -5.530 -17.442 1.00 98.06 549 VAL A N 1
ATOM 4126 C CA . VAL A 1 549 ? 23.035 -4.559 -18.523 1.00 98.06 549 VAL A CA 1
ATOM 4127 C C . VAL A 1 549 ? 21.703 -4.861 -19.189 1.00 98.06 549 VAL A C 1
ATOM 4129 O O . VAL A 1 549 ? 21.369 -6.025 -19.387 1.00 98.06 549 VAL A O 1
ATOM 4132 N N . ASP A 1 550 ? 20.930 -3.835 -19.512 1.00 97.31 550 ASP A N 1
ATOM 4133 C CA . ASP A 1 550 ? 19.588 -3.955 -20.074 1.00 97.31 550 ASP A CA 1
ATOM 4134 C C . ASP A 1 550 ? 19.353 -2.898 -21.158 1.00 97.31 550 ASP A C 1
ATOM 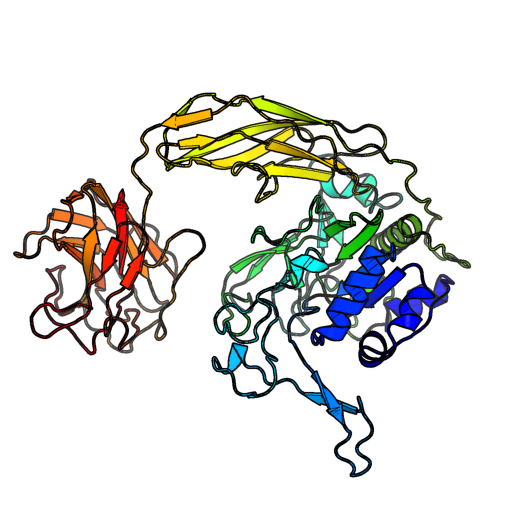4136 O O . ASP A 1 550 ? 20.064 -1.896 -21.242 1.00 97.31 550 ASP A O 1
ATOM 4140 N N . VAL A 1 551 ? 18.338 -3.106 -21.990 1.00 96.69 551 VAL A N 1
ATOM 4141 C CA . VAL A 1 551 ? 17.920 -2.146 -23.018 1.00 96.69 551 VAL A CA 1
ATOM 4142 C C . VAL A 1 551 ? 16.589 -1.508 -22.654 1.00 96.69 551 VAL A C 1
ATOM 4144 O O . VAL A 1 551 ? 15.772 -2.084 -21.938 1.00 96.69 551 VAL A O 1
ATOM 4147 N N . VAL A 1 552 ? 16.359 -0.316 -23.187 1.00 93.31 552 VAL A N 1
ATOM 4148 C CA . VAL A 1 552 ? 15.028 0.264 -23.350 1.00 93.31 552 VAL A CA 1
ATOM 4149 C C . VAL A 1 552 ? 14.677 0.131 -24.827 1.00 93.31 552 VAL A C 1
ATOM 4151 O O . VAL A 1 552 ? 15.168 0.900 -25.655 1.00 93.31 552 VAL A O 1
ATOM 4154 N N . PHE A 1 553 ? 13.922 -0.919 -25.147 1.00 90.94 553 PHE A N 1
ATOM 4155 C CA . PHE A 1 553 ? 13.496 -1.274 -26.498 1.00 90.94 553 PHE A CA 1
ATOM 4156 C C . PHE A 1 553 ? 12.097 -0.763 -26.782 1.00 90.94 553 PHE A C 1
ATOM 4158 O O . PHE A 1 553 ? 11.199 -0.910 -25.962 1.00 90.94 553 PHE A O 1
ATOM 4165 N N . GLU A 1 554 ? 11.933 -0.225 -27.971 1.00 85.69 554 GLU A N 1
ATOM 4166 C CA . GLU A 1 554 ? 10.767 0.500 -28.412 1.00 85.69 554 GLU A CA 1
ATOM 4167 C C . GLU A 1 554 ? 10.267 -0.075 -29.752 1.00 85.69 554 GLU A C 1
ATOM 4169 O O . GLU A 1 554 ? 11.031 0.015 -30.740 1.00 85.69 554 GLU A O 1
#

Sequence (554 aa):
YPMIRWLEREGYGVSYIAGVDTDVRPQLLGLHSTFVSVGHDEYWSTTQRANIEAARDRGMNLAFFSGNEMFWQHRWEPSIDGTSTPGRTLTSYKETHDNTQVSTTSWTGTTRDTRFPANASGRPENATTGTLFRGNGVWSSNYGIDIPADDGKLRFWRNTAAAGLASGSTLSLPVGVLGYEWDVDQDNGYRPAGLAQLSSTKIARTTWMLLDYGSTFGAATDVHHLTQYRAPSGALVFSAGTIQWSWGLDAEHDHPGTPASPTMQQATANLFADMGAQPATPDGISPATRTGDVTGPTARLTSASTSVPGGVNVTILGAATDVGGRVAGVEISTDGGTSWHPATAGRESWSYTMTTPVSTTYQIRVRAVDDSGNIGPVMTSNTVTAGTGTQCPCSLFTAPGALWTPKVENQSDTKSVELGMRFRANRDGKVTAVKFYKGSLNTGRHEVSVWTSDGNRVGAGVAINETASGWQTVRLAQPVPISANTTYIVSYHAPNGRYSVTSSFFTSAFSRGPLSAPANTSSATNGVYLYGSTPAMPTSTYQSSNYFVDVVFE

pLDDT: mean 91.86, std 8.52, range [48.03, 98.94]

Secondary structure (DSSP, 8-state):
-HHHHHHHHTT-------HHHHHH-GGGGGG-SEEEEEE---EEEHHHHHHHHHHHTTT-EEEEEESSTT-EEEEEE--TTTT--TT-EEE---HHHHTS---SS---SBTT--S-TTT-----THHHHS-EEEE---TT-EE--EEEHHHHTSGGGTTSGGGGPPTT-EEEPPTTSEESSEEE---SS-PPTT-EE---EEEEEEEEEE-SSSS-EEEEEEEE--EEEE-TTS-EEEE--BTTGGGGT-S-SSSTTPPP-HHHHHHHHHHHHHTT---SS-SS----PPP----PPEEEEEE--SEE-TTSEEEEEEEEE-SSS-EEEEEEESSTTS--EE-SB-SSEEEEEEEPPSSEEE--EEEEEETT-PBPPPEEPPPEEE----S--B-SSEETTEE---SBSS-S--S-EEEEEEEEESS-EEEEEEEEEE-TT--S--EEEEEETTS-EEEEEE--S--SSEEEEEEEEEEEEE-TT--EEEEEEETT----BBTTGGGS-EEETTEEEPPP-SSS--SEEEE-SS-----EESTT-B--EEEEE-

Foldseek 3Di:
DLLVVLCVQLAFDDDDDDLLCLQPPLVVLVVAQEDEAAFAQQEHEPSSVVSVVVSLLQRRAYEYNAANHQFWYWDWFADPPPPRHTRPDIDADCCVQVVHDPDPPAHGHTQCDPSDPPHRNVQAPCLAQQWHWWAADDQPFKDWFKFALVLCCFLLQPPHPSVVDDHRDIDTAWIQQADNIFIARDPPLSGPPLKFFNTWAKDWDQWRTDDDSPHDIGTDIGIGTWIWAADPSRHIRTHPRGSRNSCLSCCPDPDHPRHHHLSSSQSVQSVVQLSVIHRPRHDSYDHHHHQPDQAFKDKDWPDDDQEDAAQDKDKTKIAIDDDRAAFRWKWKDWPQPSGIDTFPDDTRITMRIDHHHAQDKTKIWMWTAGSSNHIHDIDIHDIHGHYHHQHYLDKQQDDVPHHDAFPQQFDPAFFKKKWWWKKFFQAKFWFFKKKAWHHLPLDDWKKKFKAAPVWDTQWIFTFDPDDSTGMGITTTPDIGIDGHPGMMMIIMIRQGGGFGKDAQPLCQWGDDDRMITHRADPVDHTGFMDGDNDDGDTDDHDRSMDRGMMTRID

Organism: NCBI:txid1386089

Radius of gyration: 26.67 Å; chains: 1; bounding box: 67×62×69 Å